Protein AF-0000000086953418 (afdb_homodimer)

InterPro domains:
  IPR012674 Calycin [G3DSA:2.40.128.20] (51-213)
  IPR012674 Calycin [SSF50814] (53-211)
  IPR014878 THAP4-like, heme-binding domain [PF08768] (58-210)
  IPR014878 THAP4-like, heme-binding domain [cd07828] (58-211)
  IPR045165 Nitrobindin family [PTHR15854] (49-211)

Radius of gyration: 26.16 Å; Cα contacts (8 Å, |Δi|>4): 938; chains: 2; bounding box: 78×95×50 Å

Organism: NCBI:txid35019

Structure (mmCIF, N/CA/C/O backbone):
data_AF-0000000086953418-model_v1
#
loop_
_entity.id
_entity.type
_entity.pdbx_description
1 polymer 'THAP domain-containing protein 4'
#
loop_
_atom_site.group_PDB
_atom_site.id
_atom_site.type_symbol
_atom_site.label_atom_id
_atom_site.label_alt_id
_atom_site.label_comp_id
_atom_site.label_asym_id
_atom_site.label_entity_id
_atom_site.label_seq_id
_atom_site.pdbx_PDB_ins_code
_atom_site.Cartn_x
_atom_site.Cartn_y
_atom_site.Cartn_z
_atom_site.occupancy
_atom_site.B_iso_or_equiv
_atom_site.auth_seq_id
_atom_site.auth_comp_id
_atom_site.auth_asym_id
_atom_site.auth_atom_id
_atom_site.pdbx_PDB_model_num
ATOM 1 N N . MET A 1 1 ? -23.094 21.125 -21.484 1 17.84 1 MET A N 1
ATOM 2 C CA . MET A 1 1 ? -23.672 20.609 -20.25 1 17.84 1 MET A CA 1
ATOM 3 C C . MET A 1 1 ? -24.078 21.734 -19.328 1 17.84 1 MET A C 1
ATOM 5 O O . MET A 1 1 ? -23.234 22.5 -18.859 1 17.84 1 MET A O 1
ATOM 9 N N . VAL A 1 2 ? -25.312 22.203 -19.438 1 19.45 2 VAL A N 1
ATOM 10 C CA . VAL A 1 2 ? -26.031 23.469 -19.453 1 19.45 2 VAL A CA 1
ATOM 11 C C . VAL A 1 2 ? -26.469 23.812 -18.031 1 19.45 2 VAL A C 1
ATOM 13 O O . VAL A 1 2 ? -27.531 23.375 -17.562 1 19.45 2 VAL A O 1
ATOM 16 N N . ILE A 1 3 ? -25.516 23.297 -17.047 1 19.08 3 ILE A N 1
ATOM 17 C CA . ILE A 1 3 ? -26.141 23.359 -15.727 1 19.08 3 ILE A CA 1
ATOM 18 C C . ILE A 1 3 ? -26.734 24.75 -15.5 1 19.08 3 ILE A C 1
ATOM 20 O O . ILE A 1 3 ? -26.281 25.719 -16.109 1 19.08 3 ILE A O 1
ATOM 24 N N . CYS A 1 4 ? -27.578 24.828 -14.484 1 17.98 4 CYS A N 1
ATOM 25 C CA . CYS A 1 4 ? -28.781 25.5 -14.023 1 17.98 4 CYS A CA 1
ATOM 26 C C . CYS A 1 4 ? -28.438 26.859 -13.43 1 17.98 4 CYS A C 1
ATOM 28 O O . CYS A 1 4 ? -28.953 27.234 -12.375 1 17.98 4 CYS A O 1
ATOM 30 N N . CYS A 1 5 ? -27.188 27.406 -13.555 1 19.72 5 CYS A N 1
ATOM 31 C CA . CYS A 1 5 ? -26.969 28.516 -12.633 1 19.72 5 CYS A CA 1
ATOM 32 C C . CYS A 1 5 ? -27.984 29.625 -12.867 1 19.72 5 CYS A C 1
ATOM 34 O O . CYS A 1 5 ? -27.797 30.469 -13.75 1 19.72 5 CYS A O 1
ATOM 36 N N . ALA A 1 6 ? -29.234 29.125 -12.773 1 18.52 6 ALA A N 1
ATOM 37 C CA . ALA A 1 6 ? -30.344 30.047 -13.016 1 18.52 6 ALA A CA 1
ATOM 38 C C . ALA A 1 6 ? -30.141 31.359 -12.25 1 18.52 6 ALA A C 1
ATOM 40 O O . ALA A 1 6 ? -30.078 32.438 -12.852 1 18.52 6 ALA A O 1
ATOM 41 N N . ALA A 1 7 ? -30.969 31.547 -11.094 1 19.3 7 ALA A N 1
ATOM 42 C CA . ALA A 1 7 ? -32.094 32.469 -10.906 1 19.3 7 ALA A CA 1
ATOM 43 C C . ALA A 1 7 ? -31.672 33.688 -10.094 1 19.3 7 ALA A C 1
ATOM 45 O O . ALA A 1 7 ? -32.344 34.719 -10.148 1 19.3 7 ALA A O 1
ATOM 46 N N . LEU A 1 8 ? -30.734 33.5 -9.023 1 20.69 8 LEU A N 1
ATOM 47 C CA . LEU A 1 8 ? -31.156 34.344 -7.91 1 20.69 8 LEU A CA 1
ATOM 48 C C . LEU A 1 8 ? -30.953 35.812 -8.25 1 20.69 8 LEU A C 1
ATOM 50 O O . LEU A 1 8 ? -29.844 36.219 -8.625 1 20.69 8 LEU A O 1
ATOM 54 N N . ASN A 1 9 ? -31.938 36.438 -8.812 1 19.73 9 ASN A N 1
ATOM 55 C CA . ASN A 1 9 ? -32.125 37.812 -9.234 1 19.73 9 ASN A CA 1
ATOM 56 C C . ASN A 1 9 ? -31.906 38.781 -8.078 1 19.73 9 ASN A C 1
ATOM 58 O O . ASN A 1 9 ? -32.875 39.219 -7.438 1 19.73 9 ASN A O 1
ATOM 62 N N . CYS A 1 10 ? -31.016 38.469 -7.168 1 22.17 10 CYS A N 1
ATOM 63 C CA . CYS A 1 10 ? -31.031 39.344 -6 1 22.17 10 CYS A CA 1
ATOM 64 C C . CYS A 1 10 ? -30.984 40.781 -6.422 1 22.17 10 CYS A C 1
ATOM 66 O O . CYS A 1 10 ? -30.062 41.219 -7.137 1 22.17 10 CYS A O 1
ATOM 68 N N . SER A 1 11 ? -32.156 41.344 -6.605 1 21.27 11 SER A N 1
ATOM 69 C CA . SER A 1 11 ? -32.469 42.719 -6.977 1 21.27 11 SER A CA 1
ATOM 70 C C . SER A 1 11 ? -31.719 43.688 -6.074 1 21.27 11 SER A C 1
ATOM 72 O O . SER A 1 11 ? -31.656 43.5 -4.859 1 21.27 11 SER A O 1
ATOM 74 N N . ASN A 1 12 ? -30.781 44.438 -6.59 1 20.86 12 ASN A N 1
ATOM 75 C CA . ASN A 1 12 ? -29.859 45.438 -6.066 1 20.86 12 ASN A CA 1
ATOM 76 C C . ASN A 1 12 ? -30.578 46.625 -5.453 1 20.86 12 ASN A C 1
ATOM 78 O O . ASN A 1 12 ? -30.031 47.719 -5.383 1 20.86 12 ASN A O 1
ATOM 82 N N . ARG A 1 13 ? -31.812 46.438 -4.68 1 21.58 13 ARG A N 1
ATOM 83 C CA . ARG A 1 13 ? -32.469 47.719 -4.453 1 21.58 13 ARG A CA 1
ATOM 84 C C . ARG A 1 13 ? -31.531 48.688 -3.73 1 21.58 13 ARG A C 1
ATOM 86 O O . ARG A 1 13 ? -30.703 48.281 -2.92 1 21.58 13 ARG A O 1
ATOM 93 N N . GLN A 1 14 ? -31.625 50 -3.955 1 22.56 14 GLN A N 1
ATOM 94 C CA . GLN A 1 14 ? -30.906 51.281 -3.873 1 22.56 14 GLN A CA 1
ATOM 95 C C . GLN A 1 14 ? -30.906 51.812 -2.447 1 22.56 14 GLN A C 1
ATOM 97 O O . GLN A 1 14 ? -30.328 52.875 -2.18 1 22.56 14 GLN A O 1
ATOM 102 N N . GLY A 1 15 ? -31.641 51.156 -1.446 1 22.69 15 GLY A N 1
ATOM 103 C CA . GLY A 1 15 ? -32.125 52.188 -0.546 1 22.69 15 GLY A CA 1
ATOM 104 C C . GLY A 1 15 ? -31.047 52.969 0.146 1 22.69 15 GLY A C 1
ATOM 105 O O . GLY A 1 15 ? -29.875 52.531 0.141 1 22.69 15 GLY A O 1
ATOM 106 N N . LYS A 1 16 ? -31.438 54.062 1.101 1 29.45 16 LYS A N 1
ATOM 107 C CA . LYS A 1 16 ? -31.047 55.312 1.718 1 29.45 16 LYS A CA 1
ATOM 108 C C . LYS A 1 16 ? -29.969 55.125 2.777 1 29.45 16 LYS A C 1
ATOM 110 O O . LYS A 1 16 ? -29.859 54.031 3.354 1 29.45 16 LYS A O 1
ATOM 115 N N . GLY A 1 17 ? -29 56.031 2.994 1 25.89 17 GLY A N 1
ATOM 116 C CA . GLY A 1 17 ? -27.609 56.25 3.359 1 25.89 17 GLY A CA 1
ATOM 117 C C . GLY A 1 17 ? -27.359 56.188 4.855 1 25.89 17 GLY A C 1
ATOM 118 O O . GLY A 1 17 ? -26.234 56.344 5.316 1 25.89 17 GLY A O 1
ATOM 119 N N . PRO A 1 18 ? -28.438 56.188 5.824 1 29.92 18 PRO A N 1
ATOM 120 C CA . PRO A 1 18 ? -27.984 56.969 6.969 1 29.92 18 PRO A CA 1
ATOM 121 C C . PRO A 1 18 ? -26.766 56.344 7.656 1 29.92 18 PRO A C 1
ATOM 123 O O . PRO A 1 18 ? -26.469 55.188 7.438 1 29.92 18 PRO A O 1
ATOM 126 N N . ARG A 1 19 ? -26.156 57.031 8.75 1 32.25 19 ARG A N 1
ATOM 127 C CA . ARG A 1 19 ? -24.859 57.25 9.383 1 32.25 19 ARG A CA 1
ATOM 128 C C . ARG A 1 19 ? -24.484 56.062 10.25 1 32.25 19 ARG A C 1
ATOM 130 O O . ARG A 1 19 ? -23.484 56.094 10.969 1 32.25 19 ARG A O 1
ATOM 137 N N . GLY A 1 20 ? -25.484 55.062 10.375 1 25.91 20 GLY A N 1
ATOM 138 C CA . GLY A 1 20 ? -25.25 54.375 11.617 1 25.91 20 GLY A CA 1
ATOM 139 C C . GLY A 1 20 ? -23.906 53.688 11.656 1 25.91 20 GLY A C 1
ATOM 140 O O . GLY A 1 20 ? -23.25 53.5 10.625 1 25.91 20 GLY A O 1
ATOM 141 N N . ARG A 1 21 ? -23.422 53.344 12.93 1 31.61 21 ARG A N 1
ATOM 142 C CA . ARG A 1 21 ? -22.203 52.688 13.422 1 31.61 21 ARG A CA 1
ATOM 143 C C . ARG A 1 21 ? -21.984 51.344 12.719 1 31.61 21 ARG A C 1
ATOM 145 O O . ARG A 1 21 ? -22.844 50.469 12.75 1 31.61 21 ARG A O 1
ATOM 152 N N . VAL A 1 22 ? -21.391 51.406 11.562 1 25.78 22 VAL A N 1
ATOM 153 C CA . VAL A 1 22 ? -21.094 50.219 10.773 1 25.78 22 VAL A CA 1
ATOM 154 C C . VAL A 1 22 ? -20.359 49.188 11.633 1 25.78 22 VAL A C 1
ATOM 156 O O . VAL A 1 22 ? -19.234 49.438 12.078 1 25.78 22 VAL A O 1
ATOM 159 N N . ALA A 1 23 ? -21.172 48.625 12.617 1 27.95 23 ALA A N 1
ATOM 160 C CA . ALA A 1 23 ? -20.547 47.406 13.18 1 27.95 23 ALA A CA 1
ATOM 161 C C . ALA A 1 23 ? -19.984 46.531 12.078 1 27.95 23 ALA A C 1
ATOM 163 O O . ALA A 1 23 ? -20.688 46.219 11.109 1 27.95 23 ALA A O 1
ATOM 164 N N . VAL A 1 24 ? -18.812 46.656 11.68 1 27.48 24 VAL A N 1
ATOM 165 C CA . VAL A 1 24 ? -18.062 45.781 10.781 1 27.48 24 VAL A CA 1
ATOM 166 C C . VAL A 1 24 ? -18.359 44.344 11.102 1 27.48 24 VAL A C 1
ATOM 168 O O . VAL A 1 24 ? -18.047 43.844 12.195 1 27.48 24 VAL A O 1
ATOM 171 N N . SER A 1 25 ? -19.688 43.938 10.836 1 25.12 25 SER A N 1
ATOM 172 C CA . SER A 1 25 ? -19.922 42.5 10.922 1 25.12 25 SER A CA 1
ATOM 173 C C . SER A 1 25 ? -18.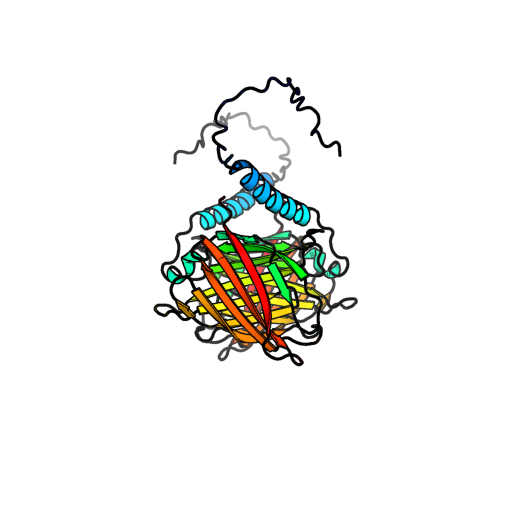859 41.719 10.141 1 25.12 25 SER A C 1
ATOM 175 O O . SER A 1 25 ? -18.625 42 8.961 1 25.12 25 SER A O 1
ATOM 177 N N . PHE A 1 26 ? -17.875 41.281 10.773 1 29.28 26 PHE A N 1
ATOM 178 C CA . PHE A 1 26 ? -16.984 40.25 10.234 1 29.28 26 PHE A CA 1
ATOM 179 C C . PHE A 1 26 ? -17.781 39.188 9.5 1 29.28 26 PHE A C 1
ATOM 181 O O . PHE A 1 26 ? -18.562 38.469 10.109 1 29.28 26 PHE A O 1
ATOM 188 N N . HIS A 1 27 ? -18.25 39.562 8.305 1 29.39 27 HIS A N 1
ATOM 189 C CA . HIS A 1 27 ? -18.797 38.562 7.402 1 29.39 27 HIS A CA 1
ATOM 190 C C . HIS A 1 27 ? -18.016 37.25 7.492 1 29.39 27 HIS A C 1
ATOM 192 O O . HIS A 1 27 ? -16.812 37.25 7.266 1 29.39 27 HIS A O 1
ATOM 198 N N . ARG A 1 28 ? -18.391 36.438 8.43 1 31.28 28 ARG A N 1
ATOM 199 C CA . ARG A 1 28 ? -17.984 35.031 8.438 1 31.28 28 ARG A CA 1
ATOM 200 C C . ARG A 1 28 ? -18.031 34.438 7.035 1 31.28 28 ARG A C 1
ATOM 202 O O . ARG A 1 28 ? -19.094 34.438 6.391 1 31.28 28 ARG A O 1
ATOM 209 N N . LEU A 1 29 ? -17.047 34.688 6.238 1 36.75 29 LEU A N 1
ATOM 210 C CA . LEU A 1 29 ? -16.984 33.875 5.02 1 36.75 29 LEU A CA 1
ATOM 211 C C . LEU A 1 29 ? -17.547 32.469 5.266 1 36.75 29 LEU A C 1
ATOM 213 O O . LEU A 1 29 ? -17.141 31.797 6.219 1 36.75 29 LEU A O 1
ATOM 217 N N . PRO A 1 30 ? -18.75 32.188 4.781 1 35.5 30 PRO A N 1
ATOM 218 C CA . PRO A 1 30 ? -19.516 30.953 5.098 1 35.5 30 PRO A CA 1
ATOM 219 C C . PRO A 1 30 ? -18.656 29.688 4.996 1 35.5 30 PRO A C 1
ATOM 221 O O . PRO A 1 30 ? -17.891 29.547 4.051 1 35.5 30 PRO A O 1
ATOM 224 N N . ILE A 1 31 ? -18.344 28.938 6.027 1 42.53 31 ILE A N 1
ATOM 225 C CA . ILE A 1 31 ? -17.938 27.547 6.203 1 42.53 31 ILE A CA 1
ATOM 226 C C . ILE A 1 31 ? -18.531 26.688 5.078 1 42.53 31 ILE A C 1
ATOM 228 O O . ILE A 1 31 ? -17.922 25.703 4.66 1 42.53 31 ILE A O 1
ATOM 232 N N . ALA A 1 32 ? -19.734 27.094 4.523 1 40.69 32 ALA A N 1
ATOM 233 C CA . ALA A 1 32 ? -20.453 26.328 3.51 1 40.69 32 ALA A CA 1
ATOM 234 C C . ALA A 1 32 ? -19.688 26.297 2.193 1 40.69 32 ALA A C 1
ATOM 236 O O . ALA A 1 32 ? -19.703 25.297 1.481 1 40.69 32 ALA A O 1
ATOM 237 N N . THR A 1 33 ? -19.016 27.391 1.837 1 38.5 33 THR A N 1
ATOM 238 C CA . THR A 1 33 ? -18.297 27.422 0.565 1 38.5 33 THR A CA 1
ATOM 239 C C . THR A 1 33 ? -17.062 26.531 0.624 1 38.5 33 THR A C 1
ATOM 241 O O . THR A 1 33 ? -16.734 25.844 -0.348 1 38.5 33 THR A O 1
ATOM 244 N N . PHE A 1 34 ? -16.469 26.562 1.78 1 39.19 34 PHE A N 1
ATOM 245 C CA . PHE A 1 34 ? -15.281 25.734 1.892 1 39.19 34 PHE A CA 1
ATOM 246 C C . PHE A 1 34 ? -15.656 24.25 1.859 1 39.19 34 PHE A C 1
ATOM 248 O O . PHE A 1 34 ? -14.953 23.438 1.254 1 39.19 34 PHE A O 1
ATOM 255 N N . LYS A 1 35 ? -16.641 23.953 2.592 1 46.31 35 LYS A N 1
ATOM 256 C CA . LYS A 1 35 ? -17.141 22.594 2.564 1 46.31 35 LYS A CA 1
ATOM 257 C C . LYS A 1 35 ? -17.438 22.141 1.137 1 46.31 35 LYS A C 1
ATOM 259 O O . LYS A 1 35 ? -17.109 21.016 0.755 1 46.31 35 LYS A O 1
ATOM 264 N N . LYS A 1 36 ? -18 23.062 0.439 1 45.91 36 LYS A N 1
ATOM 265 C CA . LYS A 1 36 ? -18.406 22.766 -0.933 1 45.91 36 LYS A CA 1
ATOM 266 C C . LYS A 1 36 ? -17.188 22.578 -1.833 1 45.91 36 LYS A C 1
ATOM 268 O O . LYS A 1 36 ? -17.172 21.672 -2.684 1 45.91 36 LYS A O 1
ATOM 273 N N . LEU A 1 37 ? -16.172 23.281 -1.507 1 44 37 LEU A N 1
ATOM 274 C CA . LEU A 1 37 ? -14.984 23.188 -2.346 1 44 37 LEU A CA 1
ATOM 275 C C . LEU A 1 37 ? -14.211 21.906 -2.055 1 44 37 LEU A C 1
ATOM 277 O O . LEU A 1 37 ? -13.727 21.25 -2.977 1 44 37 LEU A O 1
ATOM 281 N N . VAL A 1 38 ? -14.133 21.625 -0.766 1 50.75 38 VAL A N 1
ATOM 282 C CA . VAL A 1 38 ? -13.484 20.375 -0.413 1 50.75 38 VAL A CA 1
ATOM 283 C C . VAL A 1 38 ? -14.281 19.203 -0.982 1 50.75 38 VAL A C 1
ATOM 285 O O . VAL A 1 38 ? -13.703 18.25 -1.521 1 50.75 38 VAL A O 1
ATOM 288 N N . GLN A 1 39 ? -15.562 19.328 -0.84 1 53.97 39 GLN A N 1
ATOM 289 C CA . GLN A 1 39 ? -16.422 18.297 -1.424 1 53.97 39 GLN A CA 1
ATOM 290 C C . GLN A 1 39 ? -16.297 18.281 -2.943 1 53.97 39 GLN A C 1
ATOM 292 O O . GLN A 1 39 ? -16.25 17.203 -3.551 1 53.97 39 GLN A O 1
ATOM 297 N N . PHE A 1 40 ? -16.078 19.516 -3.355 1 50.34 40 PHE A N 1
ATOM 298 C CA . PHE A 1 40 ? -15.984 19.625 -4.809 1 50.34 40 PHE A CA 1
ATOM 299 C C . PHE A 1 40 ? -14.68 19.016 -5.309 1 50.34 40 PHE A C 1
ATOM 301 O O . PHE A 1 40 ? -14.664 18.297 -6.309 1 50.34 40 PHE A O 1
ATOM 308 N N . ASP A 1 41 ? -13.633 19.281 -4.551 1 62.12 41 ASP A N 1
ATOM 309 C CA . ASP A 1 41 ? -12.336 18.781 -5.004 1 62.12 41 ASP A CA 1
ATOM 310 C C . ASP A 1 41 ? -12.273 17.25 -4.879 1 62.12 41 ASP A C 1
ATOM 312 O O . ASP A 1 41 ? -11.789 16.578 -5.781 1 62.12 41 ASP A O 1
ATOM 316 N N . THR A 1 42 ? -12.867 16.812 -3.785 1 67.56 42 THR A N 1
ATOM 317 C CA . THR A 1 42 ? -12.922 15.367 -3.621 1 67.56 42 THR A CA 1
ATOM 318 C C . THR A 1 42 ? -13.805 14.734 -4.695 1 67.56 42 THR A C 1
ATOM 320 O O . THR A 1 42 ? -13.477 13.672 -5.223 1 67.56 42 THR A O 1
ATOM 323 N N . LEU A 1 43 ? -14.836 15.398 -4.957 1 65.31 43 LEU A N 1
ATOM 324 C CA . LEU A 1 43 ? -15.75 14.898 -5.977 1 65.31 43 LEU A CA 1
ATOM 325 C C . LEU A 1 43 ? -15.086 14.898 -7.352 1 65.31 43 LEU A C 1
ATOM 327 O O . LEU A 1 43 ? -15.219 13.938 -8.109 1 65.31 43 LEU A O 1
ATOM 331 N N . ARG A 1 44 ? -14.391 15.945 -7.613 1 69.06 44 ARG A N 1
ATOM 332 C CA . ARG A 1 44 ? -13.703 16.047 -8.898 1 69.06 44 ARG A CA 1
ATOM 333 C C . ARG A 1 44 ? -12.625 14.977 -9.016 1 69.06 44 ARG A C 1
ATOM 335 O O . ARG A 1 44 ? -12.469 14.359 -10.078 1 69.06 44 ARG A O 1
ATOM 342 N N . LEU A 1 45 ? -11.914 14.797 -7.961 1 72 45 LEU A N 1
ATOM 343 C CA . LEU A 1 45 ? -10.883 13.766 -7.957 1 72 45 LEU A CA 1
ATOM 344 C C . LEU A 1 45 ? -11.492 12.383 -8.156 1 72 45 LEU A C 1
ATOM 346 O O . LEU A 1 45 ? -10.969 11.578 -8.93 1 72 45 LEU A O 1
ATOM 350 N N . PHE A 1 46 ? -12.641 12.25 -7.609 1 71.75 46 PHE A N 1
ATOM 351 C CA . PHE A 1 46 ? -13.328 10.969 -7.73 1 71.75 46 PHE A CA 1
ATOM 352 C C . PHE A 1 46 ? -13.805 10.75 -9.164 1 71.75 46 PHE A C 1
ATOM 354 O O . PHE A 1 46 ? -13.648 9.656 -9.711 1 71.75 46 PHE A O 1
ATOM 361 N N . ILE A 1 47 ? -14.344 11.727 -9.672 1 68.94 47 ILE A N 1
ATOM 362 C CA . ILE A 1 47 ? -14.859 11.625 -11.031 1 68.94 47 ILE A CA 1
ATOM 363 C C . ILE A 1 47 ? -13.711 11.344 -12 1 68.94 47 ILE A C 1
ATOM 365 O O . ILE A 1 47 ? -13.836 10.523 -12.906 1 68.94 47 ILE A O 1
ATOM 369 N N . TYR A 1 48 ? -12.672 12.031 -11.812 1 75.94 48 TYR A N 1
ATOM 370 C CA . TYR A 1 48 ? -11.516 11.797 -12.672 1 75.94 48 TYR A CA 1
ATOM 371 C C . TYR A 1 48 ? -11.078 10.344 -12.617 1 75.94 48 TYR A C 1
ATOM 373 O O . TYR A 1 48 ? -10.844 9.719 -13.656 1 75.94 48 TYR A O 1
ATOM 381 N N . LEU A 1 49 ? -11.047 9.836 -11.469 1 75.69 49 LEU A N 1
ATOM 382 C CA . LEU A 1 49 ? -10.555 8.477 -11.305 1 75.69 49 LEU A CA 1
ATOM 383 C C . LEU A 1 49 ? -11.523 7.469 -11.922 1 75.69 49 LEU A C 1
ATOM 385 O O . LEU A 1 49 ? -11.102 6.453 -12.477 1 75.69 49 LEU A O 1
ATOM 389 N N . GLU A 1 50 ? -12.742 7.828 -11.898 1 76.56 50 GLU A N 1
ATOM 390 C CA . GLU A 1 50 ? -13.758 6.93 -12.438 1 76.56 50 GLU A CA 1
ATOM 391 C C . GLU A 1 50 ? -13.773 6.965 -13.961 1 76.56 50 GLU A C 1
ATOM 393 O O . GLU A 1 50 ? -14.18 5.992 -14.602 1 76.56 50 GLU A O 1
ATOM 398 N N . THR A 1 51 ? -13.266 7.996 -14.508 1 84.31 51 THR A N 1
ATOM 399 C CA . THR A 1 51 ? -13.375 8.148 -15.953 1 84.31 51 THR A CA 1
ATOM 400 C C . THR A 1 51 ? -12.008 8.047 -16.609 1 84.31 51 THR A C 1
ATOM 402 O O . THR A 1 51 ? -11.883 8.195 -17.828 1 84.31 51 THR A O 1
ATOM 405 N N . ALA A 1 52 ? -11.055 7.906 -15.836 1 91.31 52 ALA A N 1
ATOM 406 C CA . ALA A 1 52 ? -9.711 7.855 -16.406 1 91.31 52 ALA A CA 1
ATOM 407 C C . ALA A 1 52 ? -9.586 6.727 -17.422 1 91.31 52 ALA A C 1
ATOM 409 O O . ALA A 1 52 ? -10.102 5.629 -17.203 1 91.31 52 ALA A O 1
ATOM 410 N N . GLN A 1 53 ? -8.922 7.016 -18.516 1 94.56 53 GLN A N 1
ATOM 411 C CA . GLN A 1 53 ? -8.664 6 -19.531 1 94.56 53 GLN A CA 1
ATOM 412 C C . GLN A 1 53 ? -7.5 5.102 -19.141 1 94.56 53 GLN A C 1
ATOM 414 O O . GLN A 1 53 ? -6.516 5.57 -18.562 1 94.56 53 GLN A O 1
ATOM 419 N N . LEU A 1 54 ? -7.691 3.867 -19.547 1 96.19 54 LEU A N 1
ATOM 420 C CA . LEU A 1 54 ? -6.625 2.906 -19.281 1 96.19 54 LEU A CA 1
ATOM 421 C C . LEU A 1 54 ? -5.355 3.277 -20.031 1 96.19 54 LEU A C 1
ATOM 423 O O . LEU A 1 54 ? -5.395 3.506 -21.234 1 96.19 54 LEU A O 1
ATOM 427 N N . ASN A 1 55 ? -4.266 3.398 -19.312 1 96.81 55 ASN A N 1
ATOM 428 C CA . ASN A 1 55 ? -2.98 3.576 -19.984 1 96.81 55 ASN A CA 1
ATOM 429 C C . ASN A 1 55 ? -2.633 2.377 -20.859 1 96.81 55 ASN A C 1
ATOM 431 O O . ASN A 1 55 ? -2.662 1.235 -20.391 1 96.81 55 ASN A O 1
ATOM 435 N N . PRO A 1 56 ? -2.281 2.525 -22.062 1 97 56 PRO A N 1
ATOM 436 C CA . PRO A 1 56 ? -2.012 1.407 -22.969 1 97 56 PRO A CA 1
ATOM 437 C C . PRO A 1 56 ? -0.913 0.48 -22.453 1 97 56 PRO A C 1
ATOM 439 O O . PRO A 1 56 ? -0.925 -0.719 -22.75 1 97 56 PRO A O 1
ATOM 442 N N . VAL A 1 57 ? -0.014 0.967 -21.688 1 96.81 57 VAL A N 1
ATOM 443 C CA . VAL A 1 57 ? 1.119 0.194 -21.188 1 96.81 57 VAL A CA 1
ATOM 444 C C . VAL A 1 57 ? 0.619 -0.952 -20.312 1 96.81 57 VAL A C 1
ATOM 446 O O . VAL A 1 57 ? 1.246 -2.012 -20.25 1 96.81 57 VAL A O 1
ATOM 449 N N . ILE A 1 58 ? -0.546 -0.817 -19.719 1 97.06 58 ILE A N 1
ATOM 450 C CA . ILE A 1 58 ? -0.949 -1.811 -18.719 1 97.06 58 ILE A CA 1
ATOM 451 C C . ILE A 1 58 ? -1.979 -2.76 -19.328 1 97.06 58 ILE A C 1
ATOM 453 O O . ILE A 1 58 ? -2.537 -3.609 -18.641 1 97.06 58 ILE A O 1
ATOM 457 N N . GLU A 1 59 ? -2.217 -2.66 -20.641 1 97.56 59 GLU A N 1
ATOM 458 C CA . GLU A 1 59 ? -3.203 -3.486 -21.328 1 97.56 59 GLU A CA 1
ATOM 459 C C . GLU A 1 59 ? -2.963 -4.969 -21.062 1 97.56 59 GLU A C 1
ATOM 461 O O . GLU A 1 59 ? -3.908 -5.727 -20.828 1 97.56 59 GLU A O 1
ATOM 466 N N . PRO A 1 60 ? -1.706 -5.418 -21.062 1 98.38 60 PRO A N 1
ATOM 467 C CA . PRO A 1 60 ? -1.461 -6.844 -20.844 1 98.38 60 PRO A CA 1
ATOM 468 C C . PRO A 1 60 ? -1.937 -7.32 -19.469 1 98.38 60 PRO A C 1
ATOM 470 O O . PRO A 1 60 ? -2.074 -8.523 -19.25 1 98.38 60 PRO A O 1
ATOM 473 N N . LEU A 1 61 ? -2.215 -6.395 -18.531 1 98.69 61 LEU A N 1
ATOM 474 C CA . LEU A 1 61 ? -2.633 -6.742 -17.172 1 98.69 61 LEU A CA 1
ATOM 475 C C . LEU A 1 61 ? -4.105 -6.414 -16.953 1 98.69 61 LEU A C 1
ATOM 477 O O . LEU A 1 61 ? -4.629 -6.578 -15.852 1 98.69 61 LEU A O 1
ATOM 481 N N . SER A 1 62 ? -4.777 -6.004 -18 1 97.88 62 SER A N 1
ATOM 482 C CA . SER A 1 62 ? -6.129 -5.469 -17.875 1 97.88 62 SER A CA 1
ATOM 483 C C . SER A 1 62 ? -7.102 -6.535 -17.391 1 97.88 62 SER A C 1
ATOM 485 O O . SER A 1 62 ? -8.133 -6.215 -16.797 1 97.88 62 SER A O 1
ATOM 487 N N . TRP A 1 63 ? -6.797 -7.812 -17.625 1 98.25 63 TRP A N 1
ATOM 488 C CA . TRP A 1 63 ? -7.668 -8.906 -17.219 1 98.25 63 TRP A CA 1
ATOM 489 C C . TRP A 1 63 ? -7.773 -8.977 -15.695 1 98.25 63 TRP A C 1
ATOM 491 O O . TRP A 1 63 ? -8.688 -9.609 -15.156 1 98.25 63 TRP A O 1
ATOM 501 N N . MET A 1 64 ? -6.926 -8.305 -14.945 1 98.56 64 MET A N 1
ATOM 502 C CA . MET A 1 64 ? -6.902 -8.328 -13.484 1 98.56 64 MET A CA 1
ATOM 503 C C . MET A 1 64 ? -7.852 -7.289 -12.906 1 98.56 64 MET A C 1
ATOM 505 O O . MET A 1 64 ? -8.195 -7.348 -11.719 1 98.56 64 MET A O 1
ATOM 509 N N . LEU A 1 65 ? -8.211 -6.312 -13.68 1 97.19 65 LEU A N 1
ATOM 510 C CA . LEU A 1 65 ? -8.977 -5.168 -13.195 1 97.19 65 LEU A CA 1
ATOM 511 C C . LEU A 1 65 ? -10.328 -5.605 -12.641 1 97.19 65 LEU A C 1
ATOM 513 O O . LEU A 1 65 ? -10.984 -6.473 -13.219 1 97.19 65 LEU A O 1
ATOM 517 N N . GLY A 1 66 ? -10.703 -4.984 -11.461 1 94.69 66 GLY A N 1
ATOM 518 C CA . GLY A 1 66 ? -12.031 -5.211 -10.906 1 94.69 66 GLY A CA 1
ATOM 519 C C . GLY A 1 66 ? -12.023 -5.434 -9.406 1 94.69 66 GLY A C 1
ATOM 520 O O . GLY A 1 66 ? -10.977 -5.34 -8.766 1 94.69 66 GLY A O 1
ATOM 521 N N . THR A 1 67 ? -13.203 -5.508 -8.867 1 95.81 67 THR A N 1
ATOM 522 C CA . THR A 1 67 ? -13.398 -5.973 -7.504 1 95.81 67 THR A CA 1
ATOM 523 C C . THR A 1 67 ? -13.711 -7.465 -7.48 1 95.81 67 THR A C 1
ATOM 525 O O . THR A 1 67 ? -14.602 -7.93 -8.203 1 95.81 67 THR A O 1
ATOM 528 N N . TRP A 1 68 ? -12.93 -8.227 -6.734 1 96.75 68 TRP A N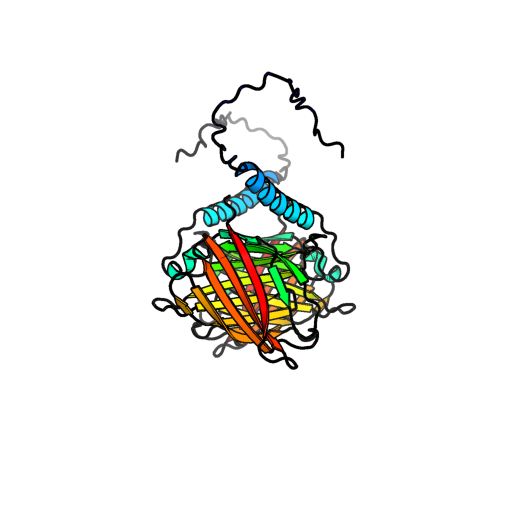 1
ATOM 529 C CA . TRP A 1 68 ? -12.984 -9.68 -6.688 1 96.75 68 TRP A CA 1
ATOM 530 C C . TRP A 1 68 ? -13.281 -10.172 -5.273 1 96.75 68 TRP A C 1
ATOM 532 O O . TRP A 1 68 ? -12.656 -9.719 -4.312 1 96.75 68 TRP A O 1
ATOM 542 N N . LEU A 1 69 ? -14.242 -11.086 -5.164 1 96.44 69 LEU A N 1
ATOM 543 C CA . LEU A 1 69 ? -14.57 -11.688 -3.879 1 96.44 69 LEU A CA 1
ATOM 544 C C . LEU A 1 69 ? -14.297 -13.188 -3.9 1 96.44 69 LEU A C 1
ATOM 546 O O . LEU A 1 69 ? -14.641 -13.875 -4.867 1 96.44 69 LEU A O 1
ATOM 550 N N . SER A 1 70 ? -13.664 -13.586 -2.844 1 97.56 70 SER A N 1
ATOM 551 C CA . SER A 1 70 ? -13.352 -15.016 -2.799 1 97.56 70 SER A CA 1
ATOM 552 C C . SER A 1 70 ? -14.617 -15.859 -2.93 1 97.56 70 SER A C 1
ATOM 554 O O . SER A 1 70 ? -15.633 -15.57 -2.303 1 97.56 70 SER A O 1
ATOM 556 N N . ASP A 1 71 ? -14.57 -16.844 -3.742 1 95.25 71 ASP A N 1
ATOM 557 C CA . ASP A 1 71 ? -15.594 -17.859 -3.92 1 95.25 71 ASP A CA 1
ATOM 558 C C . ASP A 1 71 ? -15.016 -19.125 -4.543 1 95.25 71 ASP A C 1
ATOM 560 O O . ASP A 1 71 ? -14.695 -19.156 -5.73 1 95.25 71 ASP A O 1
ATOM 564 N N . PRO A 1 72 ? -14.93 -20.203 -3.793 1 96.5 72 PRO A N 1
ATOM 565 C CA . PRO A 1 72 ? -15.172 -20.375 -2.359 1 96.5 72 PRO A CA 1
ATOM 566 C C . PRO A 1 72 ? -14.109 -19.719 -1.489 1 96.5 72 PRO A C 1
ATOM 568 O O . PRO A 1 72 ? -13.211 -19.047 -2.008 1 96.5 72 PRO A O 1
ATOM 571 N N . PRO A 1 73 ? -14.242 -19.812 -0.122 1 97.94 73 PRO A N 1
ATOM 572 C CA . PRO A 1 73 ? -13.156 -19.328 0.731 1 97.94 73 PRO A CA 1
ATOM 573 C C . PRO A 1 73 ? -11.797 -19.891 0.331 1 97.94 73 PRO A C 1
ATOM 575 O O . PRO A 1 73 ? -11.711 -21.031 -0.136 1 97.94 73 PRO A O 1
ATOM 578 N N . GLY A 1 74 ? -10.773 -19.031 0.541 1 98.62 74 GLY A N 1
ATOM 579 C CA . GLY A 1 74 ? -9.422 -19.5 0.291 1 98.62 74 GLY A CA 1
ATOM 580 C C . GLY A 1 74 ? -8.93 -20.484 1.328 1 98.62 74 GLY A C 1
ATOM 581 O O . GLY A 1 74 ? -9.461 -20.547 2.438 1 98.62 74 GLY A O 1
ATOM 582 N N . ASP A 1 75 ? -7.891 -21.203 0.855 1 98.56 75 ASP A N 1
ATOM 583 C CA . ASP A 1 75 ? -7.238 -22.156 1.744 1 98.56 75 ASP A CA 1
ATOM 584 C C . ASP A 1 75 ? -5.828 -21.688 2.105 1 98.56 75 ASP A C 1
ATOM 586 O O . ASP A 1 75 ? -5.078 -21.234 1.242 1 98.56 75 ASP A O 1
ATOM 590 N N . GLY A 1 76 ? -5.574 -21.797 3.402 1 97.88 76 GLY A N 1
ATOM 591 C CA . GLY A 1 76 ? -4.223 -21.578 3.887 1 97.88 76 GLY A CA 1
ATOM 592 C C . GLY A 1 76 ? -3.648 -22.781 4.617 1 97.88 76 GLY A C 1
ATOM 593 O O . GLY A 1 76 ? -4.363 -23.469 5.359 1 97.88 76 GLY A O 1
ATOM 594 N N . THR A 1 77 ? -2.416 -23.109 4.285 1 96.44 77 THR A N 1
ATOM 595 C CA . THR A 1 77 ? -1.68 -24.172 4.941 1 96.44 77 THR A CA 1
ATOM 596 C C . THR A 1 77 ? -0.192 -23.844 5.023 1 96.44 77 THR A C 1
ATOM 598 O O . THR A 1 77 ? 0.321 -23.062 4.215 1 96.44 77 THR A O 1
ATOM 601 N N . PHE A 1 78 ? 0.411 -24.312 6.02 1 94.44 78 PHE A N 1
ATOM 602 C CA . PHE A 1 78 ? 1.857 -24.234 6.188 1 94.44 78 PHE A CA 1
ATOM 603 C C . PHE A 1 78 ? 2.33 -25.203 7.262 1 94.44 78 PHE A C 1
ATOM 605 O O . PHE A 1 78 ? 1.632 -25.438 8.25 1 94.44 78 PHE A O 1
ATOM 612 N N . PRO A 1 79 ? 3.422 -25.844 7.109 1 93.12 79 PRO A N 1
ATOM 613 C CA . PRO A 1 79 ? 3.836 -26.922 8.023 1 93.12 79 PRO A CA 1
ATOM 614 C C . PRO A 1 79 ? 3.758 -26.5 9.492 1 93.12 79 PRO A C 1
ATOM 616 O O . PRO A 1 79 ? 3.414 -27.328 10.352 1 93.12 79 PRO A O 1
ATOM 619 N N . SER A 1 80 ? 3.932 -25.328 9.852 1 88.44 80 SER A N 1
ATOM 620 C CA . SER A 1 80 ? 4.027 -24.875 11.234 1 88.44 80 SER A CA 1
ATOM 621 C C . SER A 1 80 ? 2.674 -24.391 11.75 1 88.44 80 SER A C 1
ATOM 623 O O . SER A 1 80 ? 2.586 -23.828 12.836 1 88.44 80 SER A O 1
ATOM 625 N N . MET A 1 81 ? 1.6 -24.578 11.016 1 90.25 81 MET A N 1
ATOM 626 C CA . MET A 1 81 ? 0.31 -24.062 11.469 1 90.25 81 MET A CA 1
ATOM 627 C C . MET A 1 81 ? -0.825 -25 11.055 1 90.25 81 MET A C 1
ATOM 629 O O . MET A 1 81 ? -0.676 -25.781 10.117 1 90.25 81 MET A O 1
ATOM 633 N N . LYS A 1 82 ? -1.922 -24.828 11.703 1 95.12 82 LYS A N 1
ATOM 634 C CA . LYS A 1 82 ? -3.141 -25.531 11.32 1 95.12 82 LYS A CA 1
ATOM 635 C C . LYS A 1 82 ? -3.738 -24.938 10.039 1 95.12 82 LYS A C 1
ATOM 637 O O . LYS A 1 82 ? -3.781 -23.719 9.875 1 95.12 82 LYS A O 1
ATOM 642 N N . PRO A 1 83 ? -4.188 -25.875 9.188 1 97.62 83 PRO A N 1
ATOM 643 C CA . PRO A 1 83 ? -4.883 -25.359 8.008 1 97.62 83 PRO A CA 1
ATOM 644 C C . PRO A 1 83 ? -6.055 -24.453 8.367 1 97.62 83 PRO A C 1
ATOM 646 O O . PRO A 1 83 ? -6.691 -24.641 9.406 1 97.62 83 PRO A O 1
ATOM 649 N N . PHE A 1 84 ? -6.34 -23.484 7.508 1 97.81 84 PHE A N 1
ATOM 650 C CA . PHE A 1 84 ? -7.422 -22.547 7.781 1 97.81 84 PHE A CA 1
ATOM 651 C C . PHE A 1 84 ? -8.07 -22.078 6.488 1 97.81 84 PHE A C 1
ATOM 653 O O . PHE A 1 84 ? -7.512 -22.266 5.402 1 97.81 84 PHE A O 1
ATOM 660 N N . GLN A 1 85 ? -9.234 -21.547 6.629 1 98.5 85 GLN A N 1
ATOM 661 C CA . GLN A 1 85 ? -9.922 -20.875 5.527 1 98.5 85 GLN A CA 1
ATOM 662 C C . GLN A 1 85 ? -10.031 -19.375 5.785 1 98.5 85 GLN A C 1
ATOM 664 O O . GLN A 1 85 ? -9.945 -18.922 6.93 1 98.5 85 GLN A O 1
ATOM 669 N N . TYR A 1 86 ? -10.148 -18.688 4.727 1 98.19 86 TYR A N 1
ATOM 670 C CA . TYR A 1 86 ? -10.328 -17.234 4.84 1 98.19 86 TYR A CA 1
ATOM 671 C C . TYR A 1 86 ? -11.125 -16.688 3.658 1 98.19 86 TYR A C 1
ATOM 673 O O . TYR A 1 86 ? -11.164 -17.312 2.592 1 98.19 86 TYR A O 1
ATOM 681 N N . LEU A 1 87 ? -11.758 -15.562 3.885 1 97.31 87 LEU A N 1
ATOM 682 C CA . LEU A 1 87 ? -12.359 -14.758 2.828 1 97.31 87 LEU A CA 1
ATOM 683 C C . LEU A 1 87 ? -11.438 -13.617 2.422 1 97.31 87 LEU A C 1
ATOM 685 O O . LEU A 1 87 ? -10.578 -13.195 3.207 1 97.31 87 LEU A O 1
ATOM 689 N N . GLU A 1 88 ? -11.625 -13.203 1.212 1 97.44 88 GLU A N 1
ATOM 690 C CA . GLU A 1 88 ? -10.812 -12.062 0.799 1 97.44 88 GLU A CA 1
ATOM 691 C C . GLU A 1 88 ? -11.523 -11.242 -0.274 1 97.44 88 GLU A C 1
ATOM 693 O O . GLU A 1 88 ? -12.125 -11.797 -1.191 1 97.44 88 GLU A O 1
ATOM 698 N N . GLU A 1 89 ? -11.453 -9.93 -0.124 1 95.88 89 GLU A N 1
ATOM 699 C CA . GLU A 1 89 ? -11.836 -8.961 -1.146 1 95.88 89 GLU A CA 1
ATOM 700 C C . GLU A 1 89 ? -10.609 -8.328 -1.799 1 95.88 89 GLU A C 1
ATOM 702 O O . GLU A 1 89 ? -9.719 -7.832 -1.106 1 95.88 89 GLU A O 1
ATOM 707 N N . VAL A 1 90 ? -10.602 -8.367 -3.098 1 97.31 90 VAL A N 1
ATOM 708 C CA . VAL A 1 90 ? -9.492 -7.809 -3.859 1 97.31 90 VAL A CA 1
ATOM 709 C C . VAL A 1 90 ? -9.992 -6.68 -4.754 1 97.31 90 VAL A C 1
ATOM 711 O O . VAL A 1 90 ? -10.977 -6.848 -5.48 1 97.31 90 VAL A O 1
ATOM 714 N N . HIS A 1 91 ? -9.352 -5.527 -4.641 1 95.5 91 HIS A N 1
ATOM 715 C CA . HIS A 1 91 ? -9.625 -4.406 -5.531 1 95.5 91 HIS A CA 1
ATOM 716 C C . HIS A 1 91 ? -8.398 -4.059 -6.371 1 95.5 91 HIS A C 1
ATOM 718 O O . HIS A 1 91 ? -7.359 -3.682 -5.828 1 95.5 91 HIS A O 1
ATOM 724 N N . ILE A 1 92 ? -8.477 -4.246 -7.684 1 97.44 92 ILE A N 1
ATOM 725 C CA . ILE A 1 92 ? -7.43 -3.865 -8.625 1 97.44 92 ILE A CA 1
ATOM 726 C C . ILE A 1 92 ? -7.953 -2.799 -9.586 1 97.44 92 ILE A C 1
ATOM 728 O O . ILE A 1 92 ? -8.922 -3.029 -10.312 1 97.44 92 ILE A O 1
ATOM 732 N N . SER A 1 93 ? -7.293 -1.646 -9.539 1 96 93 SER A N 1
ATOM 733 C CA . SER A 1 93 ? -7.781 -0.479 -10.266 1 96 93 SER A CA 1
ATOM 734 C C . SER A 1 93 ? -6.637 0.282 -10.922 1 96 93 SER A C 1
ATOM 736 O O . SER A 1 93 ? -5.484 -0.159 -10.883 1 96 93 SER A O 1
ATOM 738 N N . HIS A 1 94 ? -7.008 1.306 -11.688 1 96.62 94 HIS A N 1
ATOM 739 C CA . HIS A 1 94 ? -6.023 2.215 -12.258 1 96.62 94 HIS A CA 1
ATOM 740 C C . HIS A 1 94 ? -6.477 3.666 -12.133 1 96.62 94 HIS A C 1
ATOM 742 O O . HIS A 1 94 ? -7.652 3.936 -11.883 1 96.62 94 HIS A O 1
ATOM 748 N N . ALA A 1 95 ? -5.559 4.559 -12.211 1 95.38 95 ALA A N 1
ATOM 749 C CA . ALA A 1 95 ? -5.84 5.988 -12.172 1 95.38 95 ALA A CA 1
ATOM 750 C C . ALA A 1 95 ? -5.406 6.672 -13.469 1 95.38 95 ALA A C 1
ATOM 752 O O . ALA A 1 95 ? -5.066 7.855 -13.469 1 95.38 95 ALA A O 1
ATOM 753 N N . GLY A 1 96 ? -5.344 5.887 -14.531 1 95.94 96 GLY A N 1
ATOM 754 C CA . GLY A 1 96 ? -4.871 6.406 -15.805 1 95.94 96 GLY A CA 1
ATOM 755 C C . GLY A 1 96 ? -3.357 6.426 -15.922 1 95.94 96 GLY A C 1
ATOM 756 O O . GLY A 1 96 ? -2.809 6.84 -16.938 1 95.94 96 GLY A O 1
ATOM 757 N N . GLN A 1 97 ? -2.713 6.02 -14.914 1 96.94 97 GLN A N 1
ATOM 758 C CA . GLN A 1 97 ? -1.257 5.945 -14.859 1 96.94 97 GLN A CA 1
ATOM 759 C C . GLN A 1 97 ? -0.755 4.605 -15.383 1 96.94 97 GLN A C 1
ATOM 761 O O . GLN A 1 97 ? -1.541 3.672 -15.57 1 96.94 97 GLN A O 1
ATOM 766 N N . PRO A 1 98 ? 0.545 4.469 -15.656 1 97.06 98 PRO A N 1
ATOM 767 C CA . PRO A 1 98 ? 1.067 3.232 -16.25 1 97.06 98 PRO A CA 1
ATOM 768 C C . PRO A 1 98 ? 1.328 2.15 -15.195 1 97.06 98 PRO A C 1
ATOM 770 O O . PRO A 1 98 ? 2.354 1.467 -15.25 1 97.06 98 PRO A O 1
ATOM 773 N N . MET A 1 99 ? 0.413 1.98 -14.211 1 98 99 MET A N 1
ATOM 774 C CA . MET A 1 99 ? 0.439 0.889 -13.242 1 98 99 MET A CA 1
ATOM 775 C C . MET A 1 99 ? -0.954 0.627 -12.672 1 98 99 MET A C 1
ATOM 777 O O . MET A 1 99 ? -1.835 1.484 -12.766 1 98 99 MET A O 1
ATOM 781 N N . LEU A 1 100 ? -1.11 -0.527 -12.211 1 98.38 100 LEU A N 1
ATOM 782 C CA . LEU A 1 100 ? -2.314 -0.877 -11.461 1 98.38 100 LEU A CA 1
ATOM 783 C C . LEU A 1 100 ? -2.127 -0.613 -9.977 1 98.38 100 LEU A C 1
ATOM 785 O O . LEU A 1 100 ? -1.008 -0.689 -9.461 1 98.38 100 LEU A O 1
ATOM 789 N N . ASN A 1 101 ? -3.207 -0.222 -9.328 1 98.06 101 ASN A N 1
ATOM 790 C CA . ASN A 1 101 ? -3.311 -0.21 -7.871 1 98.06 101 ASN A CA 1
ATOM 791 C C . ASN A 1 101 ? -4 -1.467 -7.348 1 98.06 101 ASN A C 1
ATOM 793 O O . ASN A 1 101 ? -4.957 -1.953 -7.953 1 98.06 101 ASN A O 1
ATOM 797 N N . PHE A 1 102 ? -3.525 -1.956 -6.199 1 98.5 102 PHE A N 1
ATOM 798 C CA . PHE A 1 102 ? -4.27 -3.088 -5.664 1 98.5 102 PHE A CA 1
ATOM 799 C C . PHE A 1 102 ? -4.406 -2.977 -4.148 1 98.5 102 PHE A C 1
ATOM 801 O O . PHE A 1 102 ? -3.582 -2.334 -3.492 1 98.5 102 PHE A O 1
ATOM 808 N N . SER A 1 103 ? -5.438 -3.598 -3.625 1 98.19 103 SER A N 1
ATOM 809 C CA . SER A 1 103 ? -5.66 -3.861 -2.207 1 98.19 103 SER A CA 1
ATOM 810 C C . SER A 1 103 ? -6.242 -5.254 -1.989 1 98.19 103 SER A C 1
ATOM 812 O O . SER A 1 103 ? -7.242 -5.621 -2.609 1 98.19 103 SER A O 1
ATOM 814 N N . PHE A 1 104 ? -5.605 -6.09 -1.19 1 98.38 104 PHE A N 1
ATOM 815 C CA . PHE A 1 104 ? -6.066 -7.391 -0.719 1 98.38 104 PHE A CA 1
ATOM 816 C C . PHE A 1 104 ? -6.484 -7.316 0.745 1 98.38 104 PHE A C 1
ATOM 818 O O . PHE A 1 104 ? -5.695 -6.914 1.603 1 98.38 104 PHE A O 1
ATOM 825 N N . ASN A 1 105 ? -7.727 -7.664 1.013 1 97.56 105 ASN A N 1
ATOM 826 C CA . ASN A 1 105 ? -8.258 -7.621 2.371 1 97.56 105 ASN A CA 1
ATOM 827 C C . ASN A 1 105 ? -8.891 -8.953 2.768 1 97.56 105 ASN A C 1
ATOM 829 O O . ASN A 1 105 ? -9.953 -9.312 2.26 1 97.56 105 ASN A O 1
ATOM 833 N N . ALA A 1 106 ? -8.273 -9.617 3.705 1 98.12 106 ALA A N 1
ATOM 834 C CA . ALA A 1 106 ? -8.758 -10.914 4.152 1 98.12 106 ALA A CA 1
ATOM 835 C C . ALA A 1 106 ? -9.578 -10.789 5.43 1 98.12 106 ALA A C 1
ATOM 837 O O . ALA A 1 106 ? -9.375 -9.859 6.215 1 98.12 106 ALA A O 1
ATOM 838 N N . PHE A 1 107 ? -10.461 -11.766 5.582 1 96.69 107 PHE A N 1
ATOM 839 C CA . PHE A 1 107 ? -11.359 -11.812 6.73 1 96.69 107 PHE A CA 1
ATOM 840 C C . PHE A 1 107 ? -11.531 -13.242 7.223 1 96.69 107 PHE A C 1
ATOM 842 O O . PHE A 1 107 ? -11.453 -14.188 6.438 1 96.69 107 PHE A O 1
ATOM 849 N N . HIS A 1 108 ? -11.797 -13.305 8.477 1 96.06 108 HIS A N 1
ATOM 850 C CA . HIS A 1 108 ? -12.219 -14.594 9.023 1 96.06 108 HIS A CA 1
ATOM 851 C C . HIS A 1 108 ? -13.57 -15.008 8.469 1 96.06 108 HIS A C 1
ATOM 853 O O . HIS A 1 108 ? -14.508 -14.211 8.438 1 96.06 108 HIS A O 1
ATOM 859 N N . PRO A 1 109 ? -13.695 -16.25 8.047 1 94.88 109 PRO A N 1
ATOM 860 C CA . PRO A 1 109 ? -14.93 -16.656 7.355 1 94.88 109 PRO A CA 1
ATOM 861 C C . PRO A 1 109 ? -16.156 -16.594 8.25 1 94.88 109 PRO A C 1
ATOM 863 O O . PRO A 1 109 ? -17.25 -16.266 7.785 1 94.88 109 PRO A O 1
ATOM 866 N N . ASP A 1 110 ? -16 -16.797 9.57 1 93.19 110 ASP A N 1
ATOM 867 C CA . ASP A 1 110 ? -17.141 -16.859 10.477 1 93.19 110 ASP A CA 1
ATOM 868 C C . ASP A 1 110 ? -17.359 -15.508 11.164 1 93.19 110 ASP A C 1
ATOM 870 O O . ASP A 1 110 ? -18.484 -14.984 11.164 1 93.19 110 ASP A O 1
ATOM 874 N N . THR A 1 111 ? -16.312 -14.922 11.734 1 91.56 111 THR A N 1
ATOM 875 C CA . THR A 1 111 ? -16.453 -13.727 12.547 1 91.56 111 THR A CA 1
ATOM 876 C C . THR A 1 111 ? -16.391 -12.469 11.68 1 91.56 111 THR A C 1
ATOM 878 O O . THR A 1 111 ? -16.766 -11.383 12.117 1 91.56 111 THR A O 1
ATOM 881 N N . LYS A 1 112 ? -15.758 -12.617 10.461 1 92.38 112 LYS A N 1
ATOM 882 C CA . LYS A 1 112 ? -15.555 -11.539 9.492 1 92.38 112 LYS A CA 1
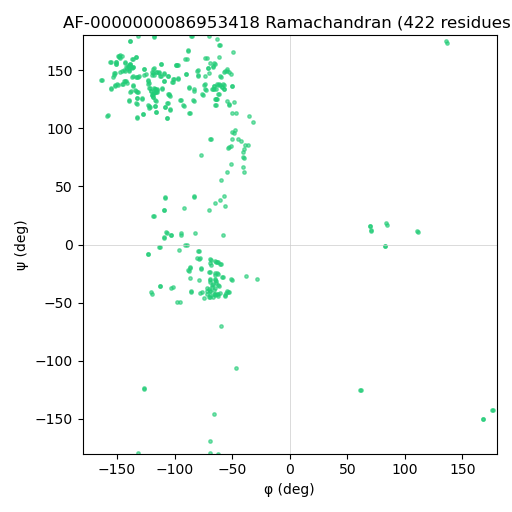ATOM 883 C C . LYS A 1 112 ? -14.523 -10.539 10 1 92.38 112 LYS A C 1
ATOM 885 O O . LYS A 1 112 ? -14.383 -9.445 9.445 1 92.38 112 LYS A O 1
ATOM 890 N N . LYS A 1 113 ? -13.805 -10.93 11.078 1 93.94 113 LYS A N 1
ATOM 891 C CA . LYS A 1 113 ? -12.734 -10.062 11.562 1 93.94 113 LYS A CA 1
ATOM 892 C C . LYS A 1 113 ? -11.641 -9.898 10.516 1 93.94 113 LYS A C 1
ATOM 894 O O . LYS A 1 113 ? -11.25 -10.867 9.859 1 93.94 113 LYS A O 1
ATOM 899 N N . PRO A 1 114 ? -11.172 -8.625 10.398 1 96.69 114 PRO A N 1
ATOM 900 C CA . PRO A 1 114 ? -10.062 -8.43 9.461 1 96.69 114 PRO A CA 1
ATOM 901 C C . PRO A 1 114 ? -8.828 -9.242 9.828 1 96.69 114 PRO A C 1
ATOM 903 O O . PRO A 1 114 ? -8.531 -9.422 11.016 1 96.69 114 PRO A O 1
ATOM 906 N N . MET A 1 115 ? -8.148 -9.711 8.828 1 97.12 115 MET A N 1
ATOM 907 C CA . MET A 1 115 ? -6.926 -10.508 8.961 1 97.12 115 MET A CA 1
ATOM 908 C C . MET A 1 115 ? -5.789 -9.898 8.148 1 97.12 115 MET A C 1
ATOM 910 O O . MET A 1 115 ? -5.395 -8.75 8.383 1 97.12 115 MET A O 1
ATOM 914 N N . HIS A 1 116 ? -5.211 -10.656 7.254 1 97.94 116 HIS A N 1
ATOM 915 C CA . HIS A 1 116 ? -4.133 -10.18 6.395 1 97.94 116 HIS A CA 1
ATOM 916 C C . HIS A 1 116 ? -4.621 -9.094 5.445 1 97.94 116 HIS A C 1
ATOM 918 O O . HIS A 1 116 ? -5.711 -9.211 4.871 1 97.94 116 HIS A O 1
ATOM 924 N N . ARG A 1 117 ? -3.881 -8.023 5.328 1 98.25 117 ARG A N 1
ATOM 925 C CA . ARG A 1 117 ? -4.117 -6.941 4.379 1 98.25 117 ARG A CA 1
ATOM 926 C C . ARG A 1 117 ? -2.838 -6.586 3.629 1 98.25 117 ARG A C 1
ATOM 928 O O . ARG A 1 117 ? -1.747 -6.609 4.203 1 98.25 117 ARG A O 1
ATOM 935 N N . GLU A 1 118 ? -3.043 -6.234 2.398 1 98.75 118 GLU A N 1
ATOM 936 C CA . GLU A 1 118 ? -1.932 -5.918 1.508 1 98.75 118 GLU A CA 1
ATOM 937 C C . GLU A 1 118 ? -2.342 -4.891 0.457 1 98.75 118 GLU A C 1
ATOM 939 O O . GLU A 1 118 ? -3.457 -4.941 -0.065 1 98.75 118 GLU A O 1
ATOM 944 N N . CYS A 1 119 ? -1.423 -3.906 0.201 1 98.81 119 CYS A N 1
ATOM 945 C CA . CYS A 1 119 ? -1.702 -2.916 -0.833 1 98.81 119 CYS A CA 1
ATOM 946 C C . CYS A 1 119 ? -0.431 -2.541 -1.585 1 98.81 119 CYS A C 1
ATOM 948 O O . CYS A 1 119 ? 0.676 -2.766 -1.094 1 98.81 119 CYS A O 1
ATOM 950 N N . GLY A 1 120 ? -0.643 -2.066 -2.771 1 98.88 120 GLY A N 1
ATOM 951 C CA . GLY A 1 120 ? 0.507 -1.696 -3.58 1 98.88 120 GLY A CA 1
ATOM 952 C C . GLY A 1 120 ? 0.156 -1.445 -5.035 1 98.88 120 GLY A C 1
ATOM 953 O O . GLY A 1 120 ? -0.908 -0.901 -5.336 1 98.88 120 GLY A O 1
ATOM 954 N N . PHE A 1 121 ? 1.155 -1.735 -5.863 1 98.94 121 PHE A N 1
ATOM 955 C CA . PHE A 1 121 ? 1.071 -1.386 -7.277 1 98.94 121 PHE A CA 1
ATOM 956 C C . PHE A 1 121 ? 1.657 -2.494 -8.141 1 98.94 121 PHE A C 1
ATOM 958 O O . PHE A 1 121 ? 2.525 -3.246 -7.695 1 98.94 121 PHE A O 1
ATOM 965 N N . ILE A 1 122 ? 1.177 -2.576 -9.359 1 98.94 122 ILE A N 1
ATOM 966 C CA . ILE A 1 122 ? 1.708 -3.498 -10.359 1 98.94 122 ILE A CA 1
ATOM 967 C C . ILE A 1 122 ? 2.17 -2.719 -11.586 1 98.94 122 ILE A C 1
ATOM 969 O O . ILE A 1 122 ? 1.366 -2.061 -12.258 1 98.94 122 ILE A O 1
ATOM 973 N N . ARG A 1 123 ? 3.451 -2.807 -11.867 1 98.69 123 ARG A N 1
ATOM 974 C CA . ARG A 1 123 ? 4.035 -2.127 -13.023 1 98.69 123 ARG A CA 1
ATOM 975 C C . ARG A 1 123 ? 4.496 -3.129 -14.07 1 98.69 123 ARG A C 1
ATOM 977 O O . ARG A 1 123 ? 4.898 -4.246 -13.742 1 98.69 123 ARG A O 1
ATOM 984 N N . ILE A 1 124 ? 4.355 -2.734 -15.266 1 98.31 124 ILE A N 1
ATOM 985 C CA . ILE A 1 124 ? 4.934 -3.498 -16.359 1 98.31 124 ILE A CA 1
ATOM 986 C C . ILE A 1 124 ? 6.02 -2.672 -17.047 1 98.31 124 ILE A C 1
ATOM 988 O O . ILE A 1 124 ? 5.855 -1.468 -17.25 1 98.31 124 ILE A O 1
ATOM 992 N N . GLN A 1 125 ? 7.16 -3.303 -17.281 1 97.5 125 GLN A N 1
ATOM 993 C CA . GLN A 1 125 ? 8.195 -2.631 -18.047 1 97.5 125 GLN A CA 1
ATOM 994 C C . GLN A 1 125 ? 7.742 -2.385 -19.484 1 97.5 125 GLN A C 1
ATOM 996 O O . GLN A 1 125 ? 7.414 -3.326 -20.203 1 97.5 125 GLN A O 1
ATOM 1001 N N . PRO A 1 126 ? 7.711 -1.097 -19.844 1 94.56 126 PRO A N 1
ATOM 1002 C CA . PRO A 1 126 ? 7.18 -0.793 -21.172 1 94.56 126 PRO A CA 1
ATOM 1003 C C . PRO A 1 126 ? 7.82 -1.638 -22.281 1 94.56 126 PRO A C 1
ATOM 1005 O O . PRO A 1 126 ? 9.031 -1.894 -22.234 1 94.56 126 PRO A O 1
ATOM 1008 N N . ASP A 1 127 ? 6.969 -2.156 -23.219 1 95.12 127 ASP A N 1
ATOM 1009 C CA . ASP A 1 127 ? 7.344 -2.893 -24.422 1 95.12 127 ASP A CA 1
ATOM 1010 C C . ASP A 1 127 ? 7.906 -4.27 -24.078 1 95.12 127 ASP A C 1
ATOM 1012 O O . ASP A 1 127 ? 8.688 -4.84 -24.844 1 95.12 127 ASP A O 1
ATOM 1016 N N . THR A 1 128 ? 7.707 -4.746 -22.891 1 97.88 128 THR A N 1
ATOM 1017 C CA . THR A 1 128 ? 8.078 -6.09 -22.469 1 97.88 128 THR A CA 1
ATOM 1018 C C . THR A 1 128 ? 6.914 -6.77 -21.75 1 97.88 128 THR A C 1
ATOM 1020 O O . THR A 1 128 ? 5.816 -6.211 -21.672 1 97.88 128 THR A O 1
ATOM 1023 N N . ASN A 1 129 ? 7.137 -8.008 -21.297 1 98.38 129 ASN A N 1
ATOM 1024 C CA . ASN A 1 129 ? 6.172 -8.719 -20.453 1 98.38 129 ASN A CA 1
ATOM 1025 C C . ASN A 1 129 ? 6.645 -8.82 -19.016 1 98.38 129 ASN A C 1
ATOM 1027 O O . ASN A 1 129 ? 6.094 -9.594 -18.234 1 98.38 129 ASN A O 1
ATOM 1031 N N . LYS A 1 130 ? 7.723 -8.078 -18.703 1 98.75 130 LYS A N 1
ATOM 1032 C CA . LYS A 1 130 ? 8.273 -8.07 -17.344 1 98.75 130 LYS A CA 1
ATOM 1033 C C . LYS A 1 130 ? 7.41 -7.227 -16.406 1 98.75 130 LYS A C 1
ATOM 1035 O O . LYS A 1 130 ? 7.066 -6.09 -16.734 1 98.75 130 LYS A O 1
ATOM 1040 N N . VAL A 1 131 ? 7.082 -7.863 -15.289 1 98.88 131 VAL A N 1
ATOM 1041 C CA . VAL A 1 131 ? 6.168 -7.223 -14.352 1 98.88 131 VAL A CA 1
ATOM 1042 C C . VAL A 1 131 ? 6.828 -7.113 -12.977 1 98.88 131 VAL A C 1
ATOM 1044 O O . VAL A 1 131 ? 7.566 -8.008 -12.562 1 98.88 131 VAL A O 1
ATOM 1047 N N . ALA A 1 132 ? 6.578 -5.984 -12.336 1 98.94 132 ALA A N 1
ATOM 1048 C CA . ALA A 1 132 ? 6.953 -5.805 -10.938 1 98.94 132 ALA A CA 1
ATOM 1049 C C . ALA A 1 132 ? 5.719 -5.609 -10.062 1 98.94 132 ALA A C 1
ATOM 1051 O O . ALA A 1 132 ? 4.805 -4.867 -10.422 1 98.94 132 ALA A O 1
ATOM 1052 N N . PHE A 1 133 ? 5.668 -6.328 -9.023 1 98.94 133 PHE A N 1
ATOM 1053 C CA . PHE A 1 133 ? 4.66 -6.289 -7.969 1 98.94 133 PHE A CA 1
ATOM 1054 C C . PHE A 1 133 ? 5.223 -5.648 -6.707 1 98.94 133 PHE A C 1
ATOM 1056 O O . PHE A 1 133 ? 6.109 -6.215 -6.062 1 98.94 133 PHE A O 1
ATOM 1063 N N . ILE A 1 134 ? 4.758 -4.414 -6.383 1 98.94 134 ILE A N 1
ATOM 1064 C CA . ILE A 1 134 ? 5.25 -3.578 -5.293 1 98.94 134 ILE A CA 1
ATOM 1065 C C . ILE A 1 134 ? 4.262 -3.613 -4.133 1 98.94 134 ILE A C 1
ATOM 1067 O O . ILE A 1 134 ? 3.15 -3.082 -4.234 1 98.94 134 ILE A O 1
ATOM 1071 N N . SER A 1 135 ? 4.66 -4.141 -2.975 1 98.88 135 SER A N 1
ATOM 1072 C CA . SER A 1 135 ? 3.619 -4.516 -2.023 1 98.88 135 SER A CA 1
ATOM 1073 C C . SER A 1 135 ? 4.035 -4.188 -0.593 1 98.88 135 SER A C 1
ATOM 1075 O O . SER A 1 135 ? 5.195 -4.371 -0.221 1 98.88 135 SER A O 1
ATOM 1077 N N . ALA A 1 136 ? 3.088 -3.678 0.193 1 98.94 136 ALA A N 1
ATOM 1078 C CA . ALA A 1 136 ? 3.168 -3.523 1.644 1 98.94 136 ALA A CA 1
ATOM 1079 C C . ALA A 1 136 ? 2.127 -4.391 2.348 1 98.94 136 ALA A C 1
ATOM 1081 O O . ALA A 1 136 ? 0.959 -4.41 1.954 1 98.94 136 ALA A O 1
ATOM 1082 N N . GLN A 1 137 ? 2.543 -5.098 3.387 1 98.88 137 GLN A N 1
ATOM 1083 C CA . GLN A 1 137 ? 1.649 -5.961 4.148 1 98.88 137 GLN A CA 1
ATOM 1084 C C . GLN A 1 137 ? 1.463 -5.441 5.57 1 98.88 137 GLN A C 1
ATOM 1086 O O . GLN A 1 137 ? 2.418 -4.977 6.199 1 98.88 137 GLN A O 1
ATOM 1091 N N . ASN A 1 138 ? 0.262 -5.684 6.117 1 98.5 138 ASN A N 1
ATOM 1092 C CA . ASN A 1 138 ? -0.057 -5.18 7.449 1 98.5 138 ASN A CA 1
ATOM 1093 C C . ASN A 1 138 ? 0.748 -5.895 8.531 1 98.5 138 ASN A C 1
ATOM 1095 O O . ASN A 1 138 ? 0.803 -5.441 9.672 1 98.5 138 ASN A O 1
ATOM 1099 N N . THR A 1 139 ? 1.402 -7.016 8.156 1 97.75 139 THR A N 1
ATOM 1100 C CA . THR A 1 139 ? 2.213 -7.777 9.102 1 97.75 139 THR A CA 1
ATOM 1101 C C . THR A 1 139 ? 3.568 -7.109 9.312 1 97.75 139 THR A C 1
ATOM 1103 O O . THR A 1 139 ? 4.332 -7.504 10.195 1 97.75 139 THR A O 1
ATOM 1106 N N . GLY A 1 140 ? 3.9 -6.137 8.453 1 98.62 140 GLY A N 1
ATOM 1107 C CA . GLY A 1 140 ? 5.168 -5.445 8.609 1 98.62 140 GLY A CA 1
ATOM 1108 C C . GLY A 1 140 ? 6.156 -5.758 7.496 1 98.62 140 GLY A C 1
ATOM 1109 O O . GLY A 1 140 ? 7.336 -5.418 7.594 1 98.62 140 GLY A O 1
ATOM 1110 N N . LEU A 1 141 ? 5.719 -6.395 6.465 1 98.75 141 LEU A N 1
ATOM 1111 C CA . LEU A 1 141 ? 6.578 -6.789 5.352 1 98.75 141 LEU A CA 1
ATOM 1112 C C . LEU A 1 141 ? 6.406 -5.836 4.172 1 98.75 141 LEU A C 1
ATOM 1114 O O . LEU A 1 141 ? 5.293 -5.387 3.887 1 98.75 141 LEU A O 1
ATOM 1118 N N . VAL A 1 142 ? 7.469 -5.512 3.531 1 98.88 142 VAL A N 1
ATOM 1119 C CA . VAL A 1 142 ? 7.426 -4.945 2.188 1 98.88 142 VAL A CA 1
ATOM 1120 C C . VAL A 1 142 ? 8.172 -5.859 1.217 1 98.88 142 VAL A C 1
ATOM 1122 O O . VAL A 1 142 ? 9.133 -6.531 1.603 1 98.88 142 VAL A O 1
ATOM 1125 N N . GLU A 1 143 ? 7.746 -5.883 0.002 1 98.88 143 GLU A N 1
ATOM 1126 C CA . GLU A 1 143 ? 8.414 -6.73 -0.978 1 98.88 143 GLU A CA 1
ATOM 1127 C C . GLU A 1 143 ? 8.258 -6.172 -2.391 1 98.88 143 GLU A C 1
ATOM 1129 O O . GLU A 1 143 ? 7.281 -5.48 -2.684 1 98.88 143 GLU A O 1
ATOM 1134 N N . VAL A 1 144 ? 9.227 -6.391 -3.162 1 98.94 144 VAL A N 1
ATOM 1135 C CA . VAL A 1 144 ? 9.133 -6.316 -4.617 1 98.94 144 VAL A CA 1
ATOM 1136 C C . VAL A 1 144 ? 9.211 -7.723 -5.211 1 98.94 144 VAL A C 1
ATOM 1138 O O . VAL A 1 144 ? 10.188 -8.445 -4.98 1 98.94 144 VAL A O 1
ATOM 1141 N N . GLU A 1 145 ? 8.188 -8.102 -5.867 1 98.94 145 GLU A N 1
ATOM 1142 C CA . GLU A 1 145 ? 8.211 -9.32 -6.668 1 98.94 145 GLU A CA 1
ATOM 1143 C C . GLU A 1 145 ? 8.273 -9 -8.156 1 98.94 145 GLU A C 1
ATOM 1145 O O . GLU A 1 145 ? 7.664 -8.031 -8.617 1 98.94 145 GLU A O 1
ATOM 1150 N N . GLU A 1 146 ? 8.977 -9.844 -8.875 1 98.94 146 GLU A N 1
ATOM 1151 C CA . GLU A 1 146 ? 9.102 -9.625 -10.312 1 98.94 146 GLU A CA 1
ATOM 1152 C C . GLU A 1 146 ? 8.922 -10.93 -11.086 1 98.94 146 GLU A C 1
ATOM 1154 O O . GLU A 1 146 ? 9.203 -12.008 -10.57 1 98.94 146 GLU A O 1
ATOM 1159 N N . GLY A 1 147 ? 8.484 -10.805 -12.25 1 98.94 147 GLY A N 1
ATOM 1160 C CA . GLY A 1 147 ? 8.25 -11.914 -13.156 1 98.94 147 GLY A CA 1
ATOM 1161 C C . GLY A 1 147 ? 7.633 -11.484 -14.477 1 98.94 147 GLY A C 1
ATOM 1162 O O . GLY A 1 147 ? 8.008 -10.453 -15.039 1 98.94 147 GLY A O 1
ATOM 1163 N N . GLU A 1 148 ? 6.723 -12.367 -14.953 1 98.88 148 GLU A N 1
ATOM 1164 C CA . GLU A 1 148 ? 6.227 -12.109 -16.297 1 98.88 148 GLU A CA 1
ATOM 1165 C C . GLU A 1 148 ? 4.73 -12.383 -16.406 1 98.88 148 GLU A C 1
ATOM 1167 O O . GLU A 1 148 ? 4.207 -13.266 -15.727 1 98.88 148 GLU A O 1
ATOM 1172 N N . VAL A 1 149 ? 4.129 -11.625 -17.281 1 98.88 149 VAL A N 1
ATOM 1173 C CA . VAL A 1 149 ? 2.74 -11.867 -17.672 1 98.88 149 VAL A CA 1
ATOM 1174 C C . VAL A 1 149 ? 2.691 -12.5 -19.047 1 98.88 149 VAL A C 1
ATOM 1176 O O . VAL A 1 149 ? 3.391 -12.062 -19.969 1 98.88 149 VAL A O 1
ATOM 1179 N N . ASN A 1 150 ? 2.008 -13.539 -19.203 1 98.56 150 ASN A N 1
ATOM 1180 C CA . ASN A 1 150 ? 1.751 -14.266 -20.438 1 98.56 150 ASN A CA 1
ATOM 1181 C C . ASN A 1 150 ? 0.272 -14.609 -20.594 1 98.56 150 ASN A C 1
ATOM 1183 O O . ASN A 1 150 ? -0.238 -15.5 -19.922 1 98.56 150 ASN A O 1
ATOM 1187 N N . GLY A 1 151 ? -0.34 -13.883 -21.578 1 97.94 151 GLY A N 1
ATOM 1188 C CA . GLY A 1 151 ? -1.788 -14.016 -21.625 1 97.94 151 GLY A CA 1
ATOM 1189 C C . GLY A 1 151 ? -2.471 -13.539 -20.359 1 97.94 151 GLY A C 1
ATOM 1190 O O . GLY A 1 151 ? -2.268 -12.406 -19.922 1 97.94 151 GLY A O 1
ATOM 1191 N N . GLN A 1 152 ? -3.268 -14.43 -19.781 1 98.75 152 GLN A N 1
ATOM 1192 C CA . GLN A 1 152 ? -3.982 -14.078 -18.562 1 98.75 152 GLN A CA 1
ATOM 1193 C C . GLN A 1 152 ? -3.4 -14.812 -17.359 1 98.75 152 GLN A C 1
ATOM 1195 O O . GLN A 1 152 ? -4.141 -15.375 -16.547 1 98.75 152 GLN A O 1
ATOM 1200 N N . GLU A 1 153 ? -2.082 -14.867 -17.375 1 98.88 153 GLU A N 1
ATOM 1201 C CA . GLU A 1 153 ? -1.333 -15.438 -16.25 1 98.88 153 GLU A CA 1
ATOM 1202 C C . GLU A 1 153 ? -0.155 -14.555 -15.867 1 98.88 153 GLU A C 1
ATOM 1204 O O . GLU A 1 153 ? 0.577 -14.07 -16.734 1 98.88 153 GLU A O 1
ATOM 1209 N N . LEU A 1 154 ? -0.01 -14.312 -14.586 1 98.94 154 LEU A N 1
ATOM 1210 C CA . LEU A 1 154 ? 1.106 -13.562 -14.023 1 98.94 154 LEU A CA 1
ATOM 1211 C C . LEU A 1 154 ? 1.856 -14.391 -12.984 1 98.94 154 LEU A C 1
ATOM 1213 O O . LEU A 1 154 ? 1.26 -14.875 -12.023 1 98.94 154 LEU A O 1
ATOM 1217 N N . SER A 1 155 ? 3.125 -14.648 -13.227 1 98.94 155 SER A N 1
ATOM 1218 C CA . SER A 1 155 ? 3.994 -15.359 -12.297 1 98.94 155 SER A CA 1
ATOM 1219 C C . SER A 1 155 ? 5.129 -14.469 -11.805 1 98.94 155 SER A C 1
ATOM 1221 O O . SER A 1 155 ? 5.906 -13.945 -12.609 1 98.94 155 SER A O 1
ATOM 1223 N N . ILE A 1 156 ? 5.207 -14.344 -10.469 1 98.94 156 ILE A N 1
ATOM 1224 C CA . ILE A 1 156 ? 6.203 -13.43 -9.914 1 98.94 156 ILE A CA 1
ATOM 1225 C C . ILE A 1 156 ? 6.863 -14.062 -8.695 1 98.94 156 ILE A C 1
ATOM 1227 O O . ILE A 1 156 ? 6.285 -14.938 -8.047 1 98.94 156 ILE A O 1
ATOM 1231 N N . ALA A 1 157 ? 8.062 -13.617 -8.422 1 98.94 157 ALA A N 1
ATOM 1232 C CA . ALA A 1 157 ? 8.867 -14.031 -7.27 1 98.94 157 ALA A CA 1
ATOM 1233 C C . ALA A 1 157 ? 9.562 -12.836 -6.625 1 98.94 157 ALA A C 1
ATOM 1235 O O . ALA A 1 157 ? 9.898 -11.867 -7.309 1 98.94 157 ALA A O 1
ATOM 1236 N N . SER A 1 158 ? 9.805 -12.992 -5.336 1 98.75 158 SER A N 1
ATOM 1237 C CA . SER A 1 158 ? 10.406 -11.883 -4.605 1 98.75 158 SER A CA 1
ATOM 1238 C C . SER A 1 158 ? 11.805 -11.57 -5.125 1 98.75 158 SER A C 1
ATOM 1240 O O . SER A 1 158 ? 12.625 -12.469 -5.289 1 98.75 158 SER A O 1
ATOM 1242 N N . HIS A 1 159 ? 11.953 -10.391 -5.473 1 98.06 159 HIS A N 1
ATOM 1243 C CA . HIS A 1 159 ? 13.25 -9.781 -5.723 1 98.06 159 HIS A CA 1
ATOM 1244 C C . HIS A 1 159 ? 13.859 -9.242 -4.434 1 98.06 159 HIS A C 1
ATOM 1246 O O . HIS A 1 159 ? 15.062 -9.391 -4.199 1 98.06 159 HIS A O 1
ATOM 1252 N N . SER A 1 160 ? 13.078 -8.656 -3.627 1 98.56 160 SER A N 1
ATOM 1253 C CA . SER A 1 160 ? 13.453 -8.109 -2.328 1 98.56 160 SER A CA 1
ATOM 1254 C C . SER A 1 160 ? 12.344 -8.305 -1.303 1 98.56 160 SER A C 1
ATOM 1256 O O . SER A 1 160 ? 11.164 -8.227 -1.64 1 98.56 160 SER A O 1
ATOM 1258 N N . VAL A 1 161 ? 12.75 -8.617 -0.128 1 98.69 161 VAL A N 1
ATOM 1259 C CA . VAL A 1 161 ? 11.875 -8.711 1.034 1 98.69 161 VAL A CA 1
ATOM 1260 C C . VAL A 1 161 ? 12.5 -7.969 2.213 1 98.69 161 VAL A C 1
ATOM 1262 O O . VAL A 1 161 ? 13.672 -8.164 2.523 1 98.69 161 VAL A O 1
ATOM 1265 N N . ALA A 1 162 ? 11.805 -7.074 2.801 1 98.75 162 ALA A N 1
ATOM 1266 C CA . ALA A 1 162 ? 12.234 -6.375 4.012 1 98.75 162 ALA A CA 1
ATOM 1267 C C . ALA A 1 162 ? 11.109 -6.336 5.047 1 98.75 162 ALA A C 1
ATOM 1269 O O . ALA A 1 162 ? 9.953 -6.605 4.727 1 98.75 162 ALA A O 1
ATOM 1270 N N . ARG A 1 163 ? 11.445 -6.09 6.309 1 98.75 163 ARG A N 1
ATOM 1271 C CA . ARG A 1 163 ? 10.484 -6.176 7.402 1 98.75 163 ARG A CA 1
ATOM 1272 C C . ARG A 1 163 ? 10.805 -5.168 8.5 1 98.75 163 ARG A C 1
ATOM 1274 O O . ARG A 1 163 ? 11.93 -4.652 8.562 1 98.75 163 ARG A O 1
ATOM 1281 N N . ILE A 1 164 ? 9.805 -4.941 9.25 1 98.81 164 ILE A N 1
ATOM 1282 C CA . ILE A 1 164 ? 10 -4.098 10.43 1 98.81 164 ILE A CA 1
ATOM 1283 C C . ILE A 1 164 ? 10.938 -4.793 11.414 1 98.81 164 ILE A C 1
ATOM 1285 O O . ILE A 1 164 ? 11.023 -6.023 11.438 1 98.81 164 ILE A O 1
ATOM 1289 N N . SER A 1 165 ? 11.586 -4.012 12.234 1 98.44 165 SER A N 1
ATOM 1290 C CA . SER A 1 165 ? 12.617 -4.531 13.125 1 98.44 165 SER A CA 1
ATOM 1291 C C . SER A 1 165 ? 12.008 -5.406 14.219 1 98.44 165 SER A C 1
ATOM 1293 O O . SER A 1 165 ? 12.688 -6.27 14.781 1 98.44 165 SER A O 1
ATOM 1295 N N . PHE A 1 166 ? 10.703 -5.195 14.539 1 97.44 166 PHE A N 1
ATOM 1296 C CA . PHE A 1 166 ? 10.094 -5.945 15.633 1 97.44 166 PHE A CA 1
ATOM 1297 C C . PHE A 1 166 ? 9.094 -6.961 15.094 1 97.44 166 PHE A C 1
ATOM 1299 O O . PHE A 1 166 ? 8.094 -7.273 15.75 1 97.44 166 PHE A O 1
ATOM 1306 N N . ALA A 1 167 ? 9.359 -7.43 13.898 1 96.38 167 ALA A N 1
ATOM 1307 C CA . ALA A 1 167 ? 8.531 -8.469 13.297 1 96.38 167 ALA A CA 1
ATOM 1308 C C . ALA A 1 167 ? 8.664 -9.781 14.055 1 96.38 167 ALA A C 1
ATOM 1310 O O . ALA A 1 167 ? 9.734 -10.102 14.586 1 96.38 167 ALA A O 1
ATOM 1311 N N . LYS A 1 168 ? 7.625 -10.508 13.953 1 91.56 168 LYS A N 1
ATOM 1312 C CA . LYS A 1 168 ? 7.625 -11.812 14.609 1 91.56 168 LYS A CA 1
ATOM 1313 C C . LYS A 1 168 ? 8.375 -12.852 13.781 1 91.56 168 LYS A C 1
ATOM 1315 O O . LYS A 1 168 ? 8.312 -12.828 12.547 1 91.56 168 LYS A O 1
ATOM 1320 N N . LYS A 1 169 ? 8.984 -13.859 14.453 1 93.81 169 LYS A N 1
ATOM 1321 C CA . LYS A 1 169 ? 9.641 -15.008 13.82 1 93.81 169 LYS A CA 1
ATOM 1322 C C . LYS A 1 169 ? 8.656 -16.156 13.641 1 93.81 169 LYS A C 1
ATOM 1324 O O . LYS A 1 169 ? 7.66 -16.266 14.359 1 93.81 169 LYS A O 1
ATOM 1329 N N . PRO A 1 170 ? 8.922 -17.094 12.75 1 96.19 170 PRO A N 1
ATOM 1330 C CA . PRO A 1 170 ? 10.023 -17.094 11.773 1 96.19 170 PRO A CA 1
ATOM 1331 C C . PRO A 1 170 ? 9.82 -16.078 10.656 1 96.19 170 PRO A C 1
ATOM 1333 O O . PRO A 1 170 ? 8.68 -15.828 10.234 1 96.19 170 PRO A O 1
ATOM 1336 N N . HIS A 1 171 ? 10.914 -15.602 10.117 1 97.69 171 HIS A N 1
ATOM 1337 C CA . HIS A 1 171 ? 10.844 -14.547 9.117 1 97.69 171 HIS A CA 1
ATOM 1338 C C . HIS A 1 171 ? 10.68 -15.125 7.711 1 97.69 171 HIS A C 1
ATOM 1340 O O . HIS A 1 171 ? 11.359 -16.094 7.352 1 97.69 171 HIS A O 1
ATOM 1346 N N . VAL A 1 172 ? 9.805 -14.531 6.984 1 98 172 VAL A N 1
ATOM 1347 C CA . VAL A 1 172 ? 9.672 -14.859 5.566 1 98 172 VAL A CA 1
ATOM 1348 C C . VAL A 1 172 ? 10.945 -14.445 4.824 1 98 172 VAL A C 1
ATOM 1350 O O . VAL A 1 172 ? 11.445 -13.336 5.008 1 98 172 VAL A O 1
ATOM 1353 N N . GLU A 1 173 ? 11.438 -15.297 3.93 1 98.25 173 GLU A N 1
ATOM 1354 C CA . GLU A 1 173 ? 12.648 -15.016 3.168 1 98.25 173 GLU A CA 1
ATOM 1355 C C . GLU A 1 173 ? 12.344 -14.836 1.684 1 98.25 173 GLU A C 1
ATOM 1357 O O . GLU A 1 173 ? 12.992 -14.039 1.002 1 98.25 173 GLU A O 1
ATOM 1362 N N . GLN A 1 174 ? 11.391 -15.609 1.25 1 98.62 174 GLN A N 1
ATOM 1363 C CA . GLN A 1 174 ? 11 -15.547 -0.156 1 98.62 174 GLN A CA 1
ATOM 1364 C C . GLN A 1 174 ? 9.5 -15.742 -0.319 1 98.62 174 GLN A C 1
ATOM 1366 O O . GLN A 1 174 ? 8.867 -16.453 0.471 1 98.62 174 GLN A O 1
ATOM 1371 N N . ILE A 1 175 ? 8.977 -15.141 -1.328 1 98.81 175 ILE A N 1
ATOM 1372 C CA . ILE A 1 175 ? 7.566 -15.266 -1.691 1 98.81 175 ILE A CA 1
ATOM 1373 C C . ILE A 1 175 ? 7.438 -15.445 -3.203 1 98.81 175 ILE A C 1
ATOM 1375 O O . ILE A 1 175 ? 8.125 -14.781 -3.975 1 98.81 175 ILE A O 1
ATOM 1379 N N . THR A 1 176 ? 6.605 -16.312 -3.67 1 98.88 176 THR A N 1
ATOM 1380 C CA . THR A 1 176 ? 6.211 -16.422 -5.07 1 98.88 176 THR A CA 1
ATOM 1381 C C . THR A 1 176 ? 4.691 -16.391 -5.207 1 98.88 176 THR A C 1
ATOM 1383 O O . THR A 1 176 ? 3.971 -16.875 -4.332 1 98.88 176 THR A O 1
ATOM 1386 N N . ARG A 1 177 ? 4.223 -15.82 -6.277 1 98.81 177 ARG A N 1
ATOM 1387 C CA . ARG A 1 177 ? 2.793 -15.719 -6.543 1 98.81 177 ARG A CA 1
ATOM 1388 C C . ARG A 1 177 ? 2.479 -16.062 -7.992 1 98.81 177 ARG A C 1
ATOM 1390 O O . ARG A 1 177 ? 3.264 -15.75 -8.891 1 98.81 177 ARG A O 1
ATOM 1397 N N . LYS A 1 178 ? 1.399 -16.656 -8.172 1 98.88 178 LYS A N 1
ATOM 1398 C CA . LYS A 1 178 ? 0.817 -16.875 -9.492 1 98.88 178 LYS A CA 1
ATOM 1399 C C . LYS A 1 178 ? -0.636 -16.406 -9.539 1 98.88 178 LYS A C 1
ATOM 1401 O O . LYS A 1 178 ? -1.442 -16.797 -8.688 1 98.88 178 LYS A O 1
ATOM 1406 N N . PHE A 1 179 ? -0.96 -15.57 -10.453 1 98.94 179 PHE A N 1
ATOM 1407 C CA . PHE A 1 179 ? -2.328 -15.172 -10.766 1 98.94 179 PHE A CA 1
ATOM 1408 C C . PHE A 1 179 ? -2.766 -15.742 -12.109 1 98.94 179 PHE A C 1
ATOM 1410 O O . PHE A 1 179 ? -1.976 -15.797 -13.047 1 98.94 179 PHE A O 1
ATOM 1417 N N . ARG A 1 180 ? -3.975 -16.031 -12.18 1 98.81 180 ARG A N 1
ATOM 1418 C CA . ARG A 1 180 ? -4.531 -16.5 -13.438 1 98.81 180 ARG A CA 1
ATOM 1419 C C . ARG A 1 180 ? -6.027 -16.219 -13.523 1 98.81 180 ARG A C 1
ATOM 1421 O O . ARG A 1 180 ? -6.75 -16.375 -12.539 1 98.81 180 ARG A O 1
ATOM 1428 N N . LEU A 1 181 ? -6.414 -15.719 -14.617 1 98.81 181 LEU A N 1
ATOM 1429 C CA . LEU A 1 181 ? -7.832 -15.758 -14.953 1 98.81 181 LEU A CA 1
ATOM 1430 C C . LEU A 1 181 ? -8.195 -17.062 -15.641 1 98.81 181 LEU A C 1
ATOM 1432 O O . LEU A 1 181 ? -7.781 -17.312 -16.766 1 98.81 181 LEU A O 1
ATOM 1436 N N . ASN A 1 182 ? -8.969 -17.844 -14.992 1 97.62 182 ASN A N 1
ATOM 1437 C CA . ASN A 1 182 ? -9.211 -19.172 -15.523 1 97.62 182 ASN A CA 1
ATOM 1438 C C . ASN A 1 182 ? -10.352 -19.188 -16.531 1 97.62 182 ASN A C 1
ATOM 1440 O O . ASN A 1 182 ? -10.938 -18.141 -16.828 1 97.62 182 ASN A O 1
ATOM 1444 N N . SER A 1 183 ? -10.648 -20.312 -17.078 1 96.88 183 SER A N 1
ATOM 1445 C CA . SER A 1 183 ? -11.594 -20.438 -18.188 1 96.88 183 SER A CA 1
ATOM 1446 C C . SER A 1 183 ? -13.016 -20.125 -17.734 1 96.88 183 SER A C 1
ATOM 1448 O O . SER A 1 183 ? -13.891 -19.859 -18.547 1 96.88 183 SER A O 1
ATOM 1450 N N . GLU A 1 184 ? -13.234 -20.156 -16.406 1 96.94 184 GLU A N 1
ATOM 1451 C CA . GLU A 1 184 ? -14.562 -19.859 -15.859 1 96.94 184 GLU A CA 1
ATOM 1452 C C . GLU A 1 184 ? -14.727 -18.375 -15.57 1 96.94 184 GLU A C 1
ATOM 1454 O O . GLU A 1 184 ? -15.766 -17.953 -15.055 1 96.94 184 GLU A O 1
ATOM 1459 N N . GLY A 1 185 ? -13.719 -17.625 -15.828 1 96.94 185 GLY A N 1
ATOM 1460 C CA . GLY A 1 185 ? -13.789 -16.188 -15.586 1 96.94 185 GLY A CA 1
ATOM 1461 C C . GLY A 1 185 ? -13.477 -15.812 -14.156 1 96.94 185 GLY A C 1
ATOM 1462 O O . GLY A 1 185 ? -13.852 -14.727 -13.695 1 96.94 185 GLY A O 1
ATOM 1463 N N . LYS A 1 186 ? -12.852 -16.766 -13.461 1 98.25 186 LYS A N 1
ATOM 1464 C CA . LYS A 1 186 ? -12.469 -16.5 -12.078 1 98.25 186 LYS A CA 1
ATOM 1465 C C . LYS A 1 186 ? -10.984 -16.156 -11.969 1 98.25 186 LYS A C 1
ATOM 1467 O O . LYS A 1 186 ? -10.156 -16.75 -12.664 1 98.25 186 LYS A O 1
ATOM 1472 N N . LEU A 1 187 ? -10.734 -15.234 -11.086 1 98.75 187 LEU A N 1
ATOM 1473 C CA . LEU A 1 187 ? -9.344 -14.945 -10.75 1 98.75 187 LEU A CA 1
ATOM 1474 C C . LEU A 1 187 ? -8.82 -15.93 -9.711 1 98.75 187 LEU A C 1
ATOM 1476 O O . LEU A 1 187 ? -9.508 -16.219 -8.727 1 98.75 187 LEU A O 1
ATOM 1480 N N . GLU A 1 188 ? -7.688 -16.438 -9.977 1 98.81 188 GLU A N 1
ATOM 1481 C CA . GLU A 1 188 ? -7.055 -17.406 -9.078 1 98.81 188 GLU A CA 1
ATOM 1482 C C . GLU A 1 188 ? -5.684 -16.906 -8.625 1 98.81 188 GLU A C 1
ATOM 1484 O O . GLU A 1 188 ? -4.918 -16.359 -9.422 1 98.81 188 GLU A O 1
ATOM 1489 N N . GLN A 1 189 ? -5.383 -17.109 -7.348 1 98.94 189 GLN A N 1
ATOM 1490 C CA . GLN A 1 189 ? -4.074 -16.766 -6.805 1 98.94 189 GLN A CA 1
ATOM 1491 C C . GLN A 1 189 ? -3.508 -17.906 -5.969 1 98.94 189 GLN A C 1
ATOM 1493 O O . GLN A 1 189 ? -4.215 -18.484 -5.145 1 98.94 189 GLN A O 1
ATOM 1498 N N . THR A 1 190 ? -2.275 -18.234 -6.238 1 98.88 190 THR A N 1
ATOM 1499 C CA . THR A 1 190 ? -1.489 -19.141 -5.41 1 98.88 190 THR A CA 1
ATOM 1500 C C . THR A 1 190 ? -0.261 -18.438 -4.848 1 98.88 190 THR A C 1
ATOM 1502 O O . THR A 1 190 ? 0.462 -17.766 -5.578 1 98.88 190 THR A O 1
ATOM 1505 N N . VAL A 1 191 ? -0.077 -18.562 -3.545 1 98.88 191 VAL A N 1
ATOM 1506 C CA . VAL A 1 191 ? 1.076 -17.953 -2.887 1 98.88 191 VAL A CA 1
ATOM 1507 C C . VAL A 1 191 ? 1.924 -19.047 -2.229 1 98.88 191 VAL A C 1
ATOM 1509 O O . VAL A 1 191 ? 1.399 -19.906 -1.508 1 98.88 191 VAL A O 1
ATOM 1512 N N . SER A 1 192 ? 3.195 -19.031 -2.518 1 98.81 192 SER A N 1
ATOM 1513 C CA . SER A 1 192 ? 4.184 -19.844 -1.818 1 98.81 192 SER A CA 1
ATOM 1514 C C . SER A 1 192 ? 5.223 -18.969 -1.118 1 98.81 192 SER A C 1
ATOM 1516 O O . SER A 1 192 ? 5.438 -17.828 -1.501 1 98.81 192 SER A O 1
ATOM 1518 N N . MET A 1 193 ? 5.746 -19.562 -0.023 1 98.31 193 MET A N 1
ATOM 1519 C CA . MET A 1 193 ? 6.773 -18.781 0.67 1 98.31 193 MET A CA 1
ATOM 1520 C C . MET A 1 193 ? 7.766 -19.703 1.368 1 98.31 193 MET A C 1
ATOM 1522 O O . MET A 1 193 ? 7.488 -20.891 1.566 1 98.31 193 MET A O 1
ATOM 1526 N N . SER A 1 194 ? 8.953 -19.203 1.618 1 98.19 194 SER A N 1
ATOM 1527 C CA . SER A 1 194 ? 9.938 -19.797 2.52 1 98.19 194 SER A CA 1
ATOM 1528 C C . SER A 1 194 ? 10.203 -18.906 3.723 1 98.19 194 SER A C 1
ATOM 1530 O O . SER A 1 194 ? 10.031 -17.688 3.643 1 98.19 194 SER A O 1
ATOM 1532 N N . THR A 1 195 ? 10.484 -19.5 4.777 1 97.44 195 THR A N 1
ATOM 1533 C CA . THR A 1 195 ? 10.945 -18.781 5.965 1 97.44 195 THR A CA 1
ATOM 1534 C C . THR A 1 195 ? 12.359 -19.219 6.344 1 97.44 195 THR A C 1
ATOM 1536 O O . THR A 1 195 ? 12.961 -20.047 5.66 1 97.44 195 THR A O 1
ATOM 1539 N N . THR A 1 196 ? 12.875 -18.578 7.43 1 96.5 196 THR A N 1
ATOM 1540 C CA . THR A 1 196 ? 14.188 -18.969 7.941 1 96.5 196 THR A CA 1
ATOM 1541 C C . THR A 1 196 ? 14.195 -20.438 8.367 1 96.5 196 THR A C 1
ATOM 1543 O O . THR A 1 196 ? 15.258 -21.047 8.453 1 96.5 196 THR A O 1
ATOM 1546 N N . THR A 1 197 ? 12.977 -21.062 8.562 1 96 197 THR A N 1
ATOM 1547 C CA . THR A 1 197 ? 12.938 -22.422 9.094 1 96 197 THR A CA 1
ATOM 1548 C C . THR A 1 197 ? 12.195 -23.344 8.148 1 96 197 THR A C 1
ATOM 1550 O O . THR A 1 197 ? 12.07 -24.547 8.414 1 96 197 THR A O 1
ATOM 1553 N N . GLN A 1 198 ? 11.57 -22.875 7.121 1 96.94 198 GLN A N 1
ATOM 1554 C CA . GLN A 1 198 ? 10.75 -23.672 6.219 1 96.94 198 GLN A CA 1
ATOM 1555 C C . GLN A 1 198 ? 11.078 -23.359 4.762 1 96.94 198 GLN A C 1
ATOM 1557 O O . GLN A 1 198 ? 11.008 -22.203 4.336 1 96.94 198 GLN A O 1
ATOM 1562 N N . PRO A 1 199 ? 11.5 -24.375 3.959 1 97.75 199 PRO A N 1
ATOM 1563 C CA . PRO A 1 199 ? 11.734 -24.141 2.531 1 97.75 199 PRO A CA 1
ATOM 1564 C C . PRO A 1 199 ? 10.484 -23.688 1.79 1 97.75 199 PRO A C 1
ATOM 1566 O O . PRO A 1 199 ? 9.391 -23.703 2.359 1 97.75 199 PRO A O 1
ATOM 1569 N N . MET A 1 200 ? 10.68 -23.312 0.585 1 98.25 200 MET A N 1
ATOM 1570 C CA . MET A 1 200 ? 9.578 -22.844 -0.253 1 98.25 200 MET A CA 1
ATOM 1571 C C . MET A 1 200 ? 8.438 -23.859 -0.263 1 98.25 200 MET A C 1
ATOM 1573 O O . MET A 1 200 ? 8.633 -25.016 -0.645 1 98.25 200 MET A O 1
ATOM 1577 N N . THR A 1 201 ? 7.254 -23.391 0.192 1 98.38 201 THR A N 1
ATOM 1578 C CA . THR A 1 201 ? 6.07 -24.234 0.347 1 98.38 201 THR A CA 1
ATOM 1579 C C . THR A 1 201 ? 4.805 -23.438 0.028 1 98.38 201 THR A C 1
ATOM 1581 O O . THR A 1 201 ? 4.691 -22.266 0.391 1 98.38 201 THR A O 1
ATOM 1584 N N . GLN A 1 202 ? 3.934 -24.141 -0.687 1 98.06 202 GLN A N 1
ATOM 1585 C CA . GLN A 1 202 ? 2.67 -23.469 -0.954 1 98.06 202 GLN A CA 1
ATOM 1586 C C . GLN A 1 202 ? 1.961 -23.094 0.345 1 98.06 202 GLN A C 1
ATOM 1588 O O . GLN A 1 202 ? 1.854 -23.922 1.258 1 98.06 202 GLN A O 1
ATOM 1593 N N . HIS A 1 203 ? 1.443 -21.906 0.438 1 98.38 203 HIS A N 1
ATOM 1594 C CA . HIS A 1 203 ? 0.842 -21.375 1.661 1 98.38 203 HIS A CA 1
ATOM 1595 C C . HIS A 1 203 ? -0.627 -21.031 1.448 1 98.38 203 HIS A C 1
ATOM 1597 O O . HIS A 1 203 ? -1.465 -21.297 2.312 1 98.38 203 HIS A O 1
ATOM 1603 N N . LEU A 1 204 ? -0.957 -20.422 0.343 1 98.81 204 LEU A N 1
ATOM 1604 C CA . LEU A 1 204 ? -2.324 -19.969 0.097 1 98.81 204 LEU A CA 1
ATOM 1605 C C . LEU A 1 204 ? -2.781 -20.375 -1.302 1 98.81 204 LEU A C 1
ATOM 1607 O O . LEU A 1 204 ? -1.99 -20.359 -2.248 1 98.81 204 LEU A O 1
ATOM 1611 N N . HIS A 1 205 ? -4.02 -20.719 -1.457 1 98.81 205 HIS A N 1
ATOM 1612 C CA . HIS A 1 205 ? -4.742 -20.844 -2.717 1 98.81 205 HIS A CA 1
ATOM 1613 C C . HIS A 1 205 ? -6.152 -20.266 -2.602 1 98.81 205 HIS A C 1
ATOM 1615 O O . HIS A 1 205 ? -6.879 -20.578 -1.655 1 98.81 205 HIS A O 1
ATOM 1621 N N . ILE A 1 206 ? -6.527 -19.438 -3.588 1 98.81 206 ILE A N 1
ATOM 1622 C CA . ILE A 1 206 ? -7.836 -18.797 -3.492 1 98.81 206 ILE A CA 1
ATOM 1623 C C . ILE A 1 206 ? -8.352 -18.469 -4.891 1 98.81 206 ILE A C 1
ATOM 1625 O O . ILE A 1 206 ? -7.57 -18.172 -5.801 1 98.81 206 ILE A O 1
ATOM 1629 N N . THR A 1 207 ? -9.648 -18.578 -5.109 1 98.75 207 THR A N 1
ATOM 1630 C CA . THR A 1 207 ? -10.344 -18.172 -6.328 1 98.75 207 THR A CA 1
ATOM 1631 C C . THR A 1 207 ? -11.367 -17.078 -6.039 1 98.75 207 THR A C 1
ATOM 1633 O O . THR A 1 207 ? -12.023 -17.109 -4.996 1 98.75 207 THR A O 1
ATOM 1636 N N . TYR A 1 208 ? -11.477 -16.25 -7 1 98.06 208 TYR A N 1
ATOM 1637 C CA . TYR A 1 208 ? -12.352 -15.086 -6.828 1 98.06 208 TYR A CA 1
ATOM 1638 C C . TYR A 1 208 ? -13.359 -15 -7.961 1 98.06 208 TYR A C 1
ATOM 1640 O O . TYR A 1 208 ? -13.055 -15.336 -9.109 1 98.06 208 TYR A O 1
ATOM 1648 N N . LYS A 1 209 ? -14.477 -14.438 -7.637 1 97.25 209 LYS A N 1
ATOM 1649 C CA . LYS A 1 209 ? -15.461 -14.008 -8.625 1 97.25 209 LYS A CA 1
ATOM 1650 C C . LYS A 1 209 ? -15.523 -12.484 -8.719 1 97.25 209 LYS A C 1
ATOM 1652 O O . LYS A 1 209 ? -15.484 -11.797 -7.695 1 97.25 209 LYS A O 1
ATOM 1657 N N . LYS A 1 210 ? -15.664 -12.016 -9.914 1 95.75 210 LYS A N 1
ATOM 1658 C CA . LYS A 1 210 ? -15.758 -10.578 -10.125 1 95.75 210 LYS A CA 1
ATOM 1659 C C . LYS A 1 210 ? -17.109 -10.039 -9.68 1 95.75 210 LYS A C 1
ATOM 1661 O O . LYS A 1 210 ? -18.156 -10.641 -9.961 1 95.75 210 LYS A O 1
ATOM 1666 N N . VAL A 1 211 ? -16.969 -8.906 -8.922 1 89.81 211 VAL A N 1
ATOM 1667 C CA . VAL A 1 211 ? -18.203 -8.234 -8.492 1 89.81 211 VAL A CA 1
ATOM 1668 C C . VAL A 1 211 ? -18.578 -7.16 -9.5 1 89.81 211 VAL A C 1
ATOM 1670 O O . VAL A 1 211 ? -17.719 -6.414 -9.977 1 89.81 211 VAL A O 1
ATOM 1673 N N . ILE A 1 212 ? -19.656 -7.188 -10.109 1 74.94 212 ILE A N 1
ATOM 1674 C CA . ILE A 1 212 ? -20.109 -6.156 -11.039 1 74.94 212 ILE A CA 1
ATOM 1675 C C . ILE A 1 212 ? -20.766 -5.016 -10.258 1 74.94 212 ILE A C 1
ATOM 1677 O O . ILE A 1 212 ? -21.625 -5.246 -9.414 1 74.94 212 ILE A O 1
ATOM 1681 N N . PRO A 1 213 ? -20.234 -3.744 -10.484 1 59.19 213 PRO A N 1
ATOM 1682 C CA . PRO A 1 213 ? -20.828 -2.607 -9.781 1 59.19 213 PRO A CA 1
ATOM 1683 C C . PRO A 1 213 ? -22.344 -2.52 -9.984 1 59.19 213 PRO A C 1
ATOM 1685 O O . PRO A 1 213 ? -22.859 -2.979 -11.008 1 59.19 213 PRO A O 1
ATOM 1688 N N . MET B 1 1 ? -33.25 -4.512 18.094 1 19.02 1 MET B N 1
ATOM 1689 C CA . MET B 1 1 ? -32.781 -4.469 16.703 1 19.02 1 MET B CA 1
ATOM 1690 C C . MET B 1 1 ? -33.531 -5.512 15.859 1 19.02 1 MET B C 1
ATOM 1692 O O . MET B 1 1 ? -33.219 -6.699 15.93 1 19.02 1 MET B O 1
ATOM 1696 N N . VAL B 1 2 ? -34.906 -5.336 15.688 1 20.95 2 VAL B N 1
ATOM 1697 C CA . VAL B 1 2 ? -36.188 -5.969 15.438 1 20.95 2 VAL B CA 1
ATOM 1698 C C . VAL B 1 2 ? -36.312 -6.332 13.961 1 20.95 2 VAL B C 1
ATOM 1700 O O . VAL B 1 2 ? -36.312 -5.449 13.094 1 20.95 2 VAL B O 1
ATOM 1703 N N . ILE B 1 3 ? -35.594 -7.492 13.562 1 20.31 3 ILE B N 1
ATOM 1704 C CA . ILE B 1 3 ? -35.531 -8.164 12.266 1 20.31 3 ILE B CA 1
ATOM 1705 C C . ILE B 1 3 ? -36.938 -8.406 11.742 1 20.31 3 ILE B C 1
ATOM 1707 O O . ILE B 1 3 ? -37.75 -9.031 12.406 1 20.31 3 ILE B O 1
ATOM 1711 N N . CYS B 1 4 ? -37.375 -7.465 10.852 1 19.45 4 CYS B N 1
ATOM 1712 C CA . CYS B 1 4 ? -38.656 -7.242 10.203 1 19.45 4 CYS B CA 1
ATOM 1713 C C . CYS B 1 4 ? -39.094 -8.469 9.398 1 19.45 4 CYS B C 1
ATOM 1715 O O . CYS B 1 4 ? -39.844 -8.344 8.438 1 19.45 4 CYS B O 1
ATOM 1717 N N . CYS B 1 5 ? -38.438 -9.562 9.484 1 20.12 5 CYS B N 1
ATOM 1718 C CA . CYS B 1 5 ? -38.688 -10.547 8.445 1 20.12 5 CYS B CA 1
ATOM 1719 C C . CYS B 1 5 ? -40.094 -11.148 8.609 1 20.12 5 CYS B C 1
ATOM 1721 O O . CYS B 1 5 ? -40.219 -12.312 8.984 1 20.12 5 CYS B O 1
ATOM 1723 N N . ALA B 1 6 ? -41.031 -10.289 9.188 1 18.89 6 ALA B N 1
ATOM 1724 C CA . ALA B 1 6 ? -42.062 -11.18 9.656 1 18.89 6 ALA B CA 1
ATOM 1725 C C . ALA B 1 6 ? -42.656 -11.984 8.508 1 18.89 6 ALA B C 1
ATOM 1727 O O . ALA B 1 6 ? -42.812 -13.203 8.602 1 18.89 6 ALA B O 1
ATOM 1728 N N . ALA B 1 7 ? -43.438 -11.305 7.59 1 19.52 7 ALA B N 1
ATOM 1729 C CA . ALA B 1 7 ? -44.844 -11.648 7.41 1 19.52 7 ALA B CA 1
ATOM 1730 C C . ALA B 1 7 ? -45.031 -12.609 6.242 1 19.52 7 ALA B C 1
ATOM 1732 O O . ALA B 1 7 ? -46.156 -12.891 5.836 1 19.52 7 ALA B O 1
ATOM 1733 N N . LEU B 1 8 ? -44 -13.031 5.391 1 20.17 8 LEU B N 1
ATOM 1734 C CA . LEU B 1 8 ? -44.562 -13.5 4.129 1 20.17 8 LEU B CA 1
ATOM 1735 C C . LEU B 1 8 ? -45.344 -14.797 4.324 1 20.17 8 LEU B C 1
ATOM 1737 O O . LEU B 1 8 ? -44.812 -15.758 4.895 1 20.17 8 LEU B O 1
ATOM 1741 N N . ASN B 1 9 ? -46.625 -14.656 4.59 1 19.59 9 ASN B N 1
ATOM 1742 C CA . ASN B 1 9 ? -47.656 -15.664 4.824 1 19.59 9 ASN B CA 1
ATOM 1743 C C . ASN B 1 9 ? -47.781 -16.641 3.656 1 19.59 9 ASN B C 1
ATOM 1745 O O . ASN B 1 9 ? -48.562 -16.438 2.746 1 19.59 9 ASN B O 1
ATOM 1749 N N . CYS B 1 10 ? -46.688 -17.094 3.088 1 21.61 10 CYS B N 1
ATOM 1750 C CA . CYS B 1 10 ? -46.906 -18 1.955 1 21.61 10 CYS B CA 1
ATOM 1751 C C . CYS B 1 10 ? -47.812 -19.156 2.33 1 21.61 10 CYS B C 1
ATOM 1753 O O . CYS B 1 10 ? -47.531 -19.906 3.268 1 21.61 10 CYS B O 1
ATOM 1755 N N . SER B 1 11 ? -49.125 -18.812 2.25 1 20.61 11 SER B N 1
ATOM 1756 C CA . SER B 1 11 ? -50.188 -19.781 2.5 1 20.61 11 SER B CA 1
ATOM 1757 C C . SER B 1 11 ? -49.969 -21.078 1.726 1 20.61 11 SER B C 1
ATOM 1759 O O . SER B 1 11 ? -49.5 -21.047 0.58 1 20.61 11 SER B O 1
ATOM 1761 N N . ASN B 1 12 ? -49.906 -22.141 2.418 1 18.59 12 ASN B N 1
ATOM 1762 C CA . ASN B 1 12 ? -49.625 -23.562 2.158 1 18.59 12 ASN B CA 1
ATOM 1763 C C . ASN B 1 12 ? -50.688 -24.172 1.271 1 18.59 12 ASN B C 1
ATOM 1765 O O . ASN B 1 12 ? -51 -25.359 1.396 1 18.59 12 ASN B O 1
ATOM 1769 N N . ARG B 1 13 ? -51.281 -23.406 0.243 1 21.42 13 ARG B N 1
ATOM 1770 C CA . ARG B 1 13 ? -52.406 -24.203 -0.239 1 21.42 13 ARG B CA 1
ATOM 1771 C C . ARG B 1 13 ? -51.969 -25.609 -0.646 1 21.42 13 ARG B C 1
ATOM 1773 O O . ARG B 1 13 ? -50.844 -25.781 -1.17 1 21.42 13 ARG B O 1
ATOM 1780 N N . GLN B 1 14 ? -52.906 -26.547 -0.522 1 19.84 14 GLN B N 1
ATOM 1781 C CA . GLN B 1 14 ? -53.031 -28 -0.4 1 19.84 14 GLN B CA 1
ATOM 1782 C C . GLN B 1 14 ? -52.656 -28.703 -1.7 1 19.84 14 GLN B C 1
ATOM 1784 O O . GLN B 1 14 ? -52.625 -28.078 -2.762 1 19.84 14 GLN B O 1
ATOM 1789 N N . GLY B 1 15 ? -52.938 -30.141 -1.9 1 20.16 15 GLY B N 1
ATOM 1790 C CA . GLY B 1 15 ? -52.375 -31.469 -2.105 1 20.16 15 GLY B CA 1
ATOM 1791 C C . GLY B 1 15 ? -52.469 -31.938 -3.543 1 20.16 15 GLY B C 1
ATOM 1792 O O . GLY B 1 15 ? -51.875 -32.969 -3.904 1 20.16 15 GLY B O 1
ATOM 1793 N N . LYS B 1 16 ? -53.562 -31.672 -4.402 1 24.66 16 LYS B N 1
ATOM 1794 C CA . LYS B 1 16 ? -53.906 -32.875 -5.145 1 24.66 16 LYS B CA 1
ATOM 1795 C C . LYS B 1 16 ? -52.844 -33.219 -6.184 1 24.66 16 LYS B C 1
ATOM 1797 O O . LYS B 1 16 ? -52.156 -32.312 -6.699 1 24.66 16 LYS B O 1
ATOM 1802 N N . GLY B 1 17 ? -52.594 -34.594 -6.492 1 22.39 17 GLY B N 1
ATOM 1803 C CA . GLY B 1 17 ? -51.5 -35.469 -6.922 1 22.39 17 GLY B CA 1
ATOM 1804 C C . GLY B 1 17 ? -51.219 -35.375 -8.406 1 22.39 17 GLY B C 1
ATOM 1805 O O . GLY B 1 17 ? -50.188 -35.875 -8.883 1 22.39 17 GLY B O 1
ATOM 1806 N N . PRO B 1 18 ? -52.156 -35.094 -9.367 1 26.2 18 PRO B N 1
ATOM 1807 C CA . PRO B 1 18 ? -51.938 -36.188 -10.336 1 26.2 18 PRO B CA 1
ATOM 1808 C C . PRO B 1 18 ? -50.562 -36.094 -11 1 26.2 18 PRO B C 1
ATOM 1810 O O . PRO B 1 18 ? -49.844 -35.125 -10.836 1 26.2 18 PRO B O 1
ATOM 1813 N N . ARG B 1 19 ? -50.594 -36.531 -12.352 1 27.23 19 ARG B N 1
ATOM 1814 C CA . ARG B 1 19 ? -49.812 -37.406 -13.234 1 27.23 19 ARG B CA 1
ATOM 1815 C C . ARG B 1 19 ? -48.656 -36.656 -13.891 1 27.23 19 ARG B C 1
ATOM 1817 O O . ARG B 1 19 ? -47.812 -37.25 -14.516 1 27.23 19 ARG B O 1
ATOM 1824 N N . GLY B 1 20 ? -48.844 -35.344 -14.094 1 21.48 20 GLY B N 1
ATOM 1825 C CA . GLY B 1 20 ? -48.125 -35 -15.305 1 21.48 20 GLY B CA 1
ATOM 1826 C C . GLY B 1 20 ? -46.625 -35.062 -15.133 1 21.48 20 GLY B C 1
ATOM 1827 O O . GLY B 1 20 ? -46.125 -35.062 -14.008 1 21.48 20 GLY B O 1
ATOM 1828 N N . ARG B 1 21 ? -45.875 -35.25 -16.281 1 26.98 21 ARG B N 1
ATOM 1829 C CA . ARG B 1 21 ? -44.438 -35.312 -16.578 1 26.98 21 ARG B CA 1
ATOM 1830 C C . ARG B 1 21 ? -43.688 -34.125 -16 1 26.98 21 ARG B C 1
ATOM 1832 O O . ARG B 1 21 ? -44.031 -32.969 -16.312 1 26.98 21 ARG B O 1
ATOM 1839 N N . VAL B 1 22 ? -43.344 -34.281 -14.742 1 23.38 22 VAL B N 1
ATOM 1840 C CA . VAL B 1 22 ? -42.625 -33.25 -13.984 1 23.38 22 VAL B CA 1
ATOM 1841 C C . VAL B 1 22 ? -41.344 -32.844 -14.734 1 23.38 22 VAL B C 1
ATOM 1843 O O . VAL B 1 22 ? -40.438 -33.656 -14.898 1 23.38 22 VAL B O 1
ATOM 1846 N N . ALA B 1 23 ? -41.594 -32.281 -15.961 1 26.31 23 ALA B N 1
ATOM 1847 C CA . ALA B 1 23 ? -40.375 -31.688 -16.5 1 26.31 23 ALA B CA 1
ATOM 1848 C C . ALA B 1 23 ? -39.594 -30.922 -15.414 1 26.31 23 ALA B C 1
ATOM 1850 O O . ALA B 1 23 ? -40.188 -30.109 -14.695 1 26.31 23 ALA B O 1
ATOM 1851 N N . VAL B 1 24 ? -38.75 -31.594 -14.742 1 25.9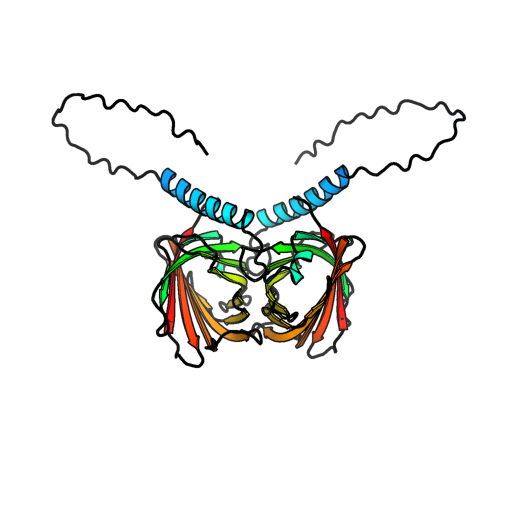5 24 VAL B N 1
ATOM 1852 C CA . VAL B 1 24 ? -37.781 -31.078 -13.773 1 25.95 24 VAL B CA 1
ATOM 1853 C C . VAL B 1 24 ? -37.188 -29.766 -14.281 1 25.95 24 VAL B C 1
ATOM 1855 O O . VAL B 1 24 ? -36.531 -29.734 -15.32 1 25.95 24 VAL B O 1
ATOM 1858 N N . SER B 1 25 ? -38.125 -28.75 -14.43 1 25.09 25 SER B N 1
ATOM 1859 C CA . SER B 1 25 ? -37.562 -27.438 -14.727 1 25.09 25 SER B CA 1
ATOM 1860 C C . SER B 1 25 ? -36.406 -27.109 -13.781 1 25.09 25 SER B C 1
ATOM 1862 O O . SER B 1 25 ? -36.531 -27.25 -12.562 1 25.09 25 SER B O 1
ATOM 1864 N N . PHE B 1 26 ? -35.188 -27.297 -14.195 1 27.88 26 PHE B N 1
ATOM 1865 C CA . PHE B 1 26 ? -34 -26.781 -13.562 1 27.88 26 PHE B CA 1
ATOM 1866 C C . PHE B 1 26 ? -34.219 -25.344 -13.07 1 27.88 26 PHE B C 1
ATOM 1868 O O . PHE B 1 26 ? -34.406 -24.438 -13.875 1 27.88 26 PHE B O 1
ATOM 1875 N N . HIS B 1 27 ? -34.969 -25.219 -11.953 1 28.25 27 HIS B N 1
ATOM 1876 C CA . HIS B 1 27 ? -35.062 -23.953 -11.242 1 28.25 27 HIS B CA 1
ATOM 1877 C C . HIS B 1 27 ? -33.75 -23.219 -11.203 1 28.25 27 HIS B C 1
ATOM 1879 O O . HIS B 1 27 ? -32.75 -23.75 -10.703 1 28.25 27 HIS B O 1
ATOM 1885 N N . ARG B 1 28 ? -33.438 -22.438 -12.219 1 30.28 28 ARG B N 1
ATOM 1886 C CA . ARG B 1 28 ? -32.406 -21.422 -12.211 1 30.28 28 ARG B CA 1
ATOM 1887 C C . ARG B 1 28 ? -32.375 -20.656 -10.898 1 30.28 28 ARG B C 1
ATOM 1889 O O . ARG B 1 28 ? -33.375 -20.047 -10.516 1 30.28 28 ARG B O 1
ATOM 1896 N N . LEU B 1 29 ? -31.766 -21.156 -9.906 1 35.53 29 LEU B N 1
ATOM 1897 C CA . LEU B 1 29 ? -31.547 -20.344 -8.719 1 35.53 29 LEU B CA 1
ATOM 1898 C C . LEU B 1 29 ? -31.281 -18.891 -9.102 1 35.53 29 LEU B C 1
ATOM 1900 O O . LEU B 1 29 ? -30.438 -18.609 -9.953 1 35.53 29 LEU B O 1
ATOM 1904 N N . PRO B 1 30 ? -32.188 -17.969 -8.812 1 35.31 30 PRO B N 1
ATOM 1905 C CA . PRO B 1 30 ? -32.156 -16.594 -9.312 1 35.31 30 PRO B CA 1
ATOM 1906 C C . PRO B 1 30 ? -30.844 -15.875 -9.016 1 35.31 30 PRO B C 1
ATOM 1908 O O . PRO B 1 30 ? -30.281 -16.047 -7.934 1 35.31 30 PRO B O 1
ATOM 1911 N N . ILE B 1 31 ? -30.141 -15.367 -9.977 1 38.78 31 ILE B N 1
ATOM 1912 C CA . ILE B 1 31 ? -29.031 -14.422 -10.062 1 38.78 31 ILE B CA 1
ATOM 1913 C C . ILE B 1 31 ? -29.219 -13.312 -9.023 1 38.78 31 ILE B C 1
ATOM 1915 O O . ILE B 1 31 ? -28.25 -12.836 -8.445 1 38.78 31 ILE B O 1
ATOM 1919 N N . ALA B 1 32 ? -30.422 -13.008 -8.641 1 37.97 32 ALA B N 1
ATOM 1920 C CA . ALA B 1 32 ? -30.734 -11.922 -7.719 1 37.97 32 ALA B CA 1
ATOM 1921 C C . ALA B 1 32 ? -30.25 -12.242 -6.305 1 37.97 32 ALA B C 1
ATOM 1923 O O . ALA B 1 32 ? -29.812 -11.352 -5.578 1 37.97 32 ALA B O 1
ATOM 1924 N N . THR B 1 33 ? -30.422 -13.477 -5.945 1 39 33 THR B N 1
ATOM 1925 C CA . THR B 1 33 ? -30 -13.82 -4.59 1 39 33 THR B CA 1
ATOM 1926 C C . THR B 1 33 ? -28.484 -13.734 -4.449 1 39 33 THR B C 1
ATOM 1928 O O . THR B 1 33 ? -27.969 -13.336 -3.402 1 39 33 THR B O 1
ATOM 1931 N N . PHE B 1 34 ? -27.828 -14.086 -5.527 1 37.94 34 PHE B N 1
ATOM 1932 C CA . PHE B 1 34 ? -26.375 -14.031 -5.426 1 37.94 34 PHE B CA 1
ATOM 1933 C C . PHE B 1 34 ? -25.891 -12.586 -5.395 1 37.94 34 PHE B C 1
ATOM 1935 O O . PHE B 1 34 ? -24.969 -12.25 -4.645 1 37.94 34 PHE B O 1
ATOM 1942 N N . LYS B 1 35 ? -26.422 -11.789 -6.184 1 43.34 35 LYS B N 1
ATOM 1943 C CA . LYS B 1 35 ? -26.078 -10.375 -6.156 1 43.34 35 LYS B CA 1
ATOM 1944 C C . LYS B 1 35 ? -26.281 -9.781 -4.766 1 43.34 35 LYS B C 1
ATOM 1946 O O . LYS B 1 35 ? -25.453 -9.016 -4.277 1 43.34 35 LYS B O 1
ATOM 1951 N N . LYS B 1 36 ? -27.375 -10.219 -4.219 1 44.88 36 LYS B N 1
ATOM 1952 C CA . LYS B 1 36 ? -27.734 -9.727 -2.889 1 44.88 36 LYS B CA 1
ATOM 1953 C C . LYS B 1 36 ? -26.734 -10.219 -1.836 1 44.88 36 LYS B C 1
ATOM 1955 O O . LYS B 1 36 ? -26.391 -9.477 -0.919 1 44.88 36 LYS B O 1
ATOM 1960 N N . LEU B 1 37 ? -26.234 -11.445 -2.057 1 40.44 37 LEU B N 1
ATOM 1961 C CA . LEU B 1 37 ? -25.297 -11.977 -1.077 1 40.44 37 LEU B CA 1
ATOM 1962 C C . LEU B 1 37 ? -23.938 -11.312 -1.207 1 40.44 37 LEU B C 1
ATOM 1964 O O . LEU B 1 37 ? -23.297 -10.977 -0.202 1 40.44 37 LEU B O 1
ATOM 1968 N N . VAL B 1 38 ? -23.516 -11.227 -2.453 1 48.47 38 VAL B N 1
ATOM 1969 C CA . VAL B 1 38 ? -22.25 -10.516 -2.674 1 48.47 38 VAL B CA 1
ATOM 1970 C C . VAL B 1 38 ? -22.375 -9.07 -2.205 1 48.47 38 VAL B C 1
ATOM 1972 O O . VAL B 1 38 ? -21.469 -8.539 -1.567 1 48.47 38 VAL B O 1
ATOM 1975 N N . GLN B 1 39 ? -23.5 -8.508 -2.514 1 52.06 39 GLN B N 1
ATOM 1976 C CA . GLN B 1 39 ? -23.797 -7.164 -2.035 1 52.06 39 GLN B CA 1
ATOM 1977 C C . GLN B 1 39 ? -23.906 -7.129 -0.514 1 52.06 39 GLN B C 1
ATOM 1979 O O . GLN B 1 39 ? -23.406 -6.203 0.128 1 52.06 39 GLN B O 1
ATOM 1984 N N . PHE B 1 40 ? -24.359 -8.297 -0.12 1 49.53 40 PHE B N 1
ATOM 1985 C CA . PHE B 1 40 ? -24.547 -8.359 1.323 1 49.53 40 PHE B CA 1
ATOM 1986 C C . PHE B 1 40 ? -23.219 -8.516 2.043 1 49.53 40 PHE B C 1
ATOM 1988 O O . PHE B 1 40 ? -22.969 -7.859 3.059 1 49.53 40 PHE B O 1
ATOM 1995 N N . ASP B 1 41 ? -22.391 -9.359 1.427 1 61.59 41 ASP B N 1
ATOM 1996 C CA . ASP B 1 41 ? -21.109 -9.586 2.088 1 61.59 41 ASP B CA 1
ATOM 1997 C C . ASP B 1 41 ? -20.234 -8.344 2.031 1 61.59 41 ASP B C 1
ATOM 1999 O O . ASP B 1 41 ? -19.594 -7.98 3.021 1 61.59 41 ASP B O 1
ATOM 2003 N N . THR B 1 42 ? -20.297 -7.715 0.866 1 67.62 42 THR B N 1
ATOM 2004 C CA . THR B 1 42 ? -19.547 -6.461 0.745 1 67.62 42 THR B CA 1
ATOM 2005 C C . THR B 1 42 ? -20.125 -5.406 1.689 1 67.62 42 THR B C 1
ATOM 2007 O O . THR B 1 42 ? -19.375 -4.645 2.299 1 67.62 42 THR B O 1
ATOM 2010 N N . LEU B 1 43 ? -21.359 -5.441 1.784 1 64 43 LEU B N 1
ATOM 2011 C CA . LEU B 1 43 ? -22.016 -4.48 2.666 1 64 43 LEU B CA 1
ATOM 2012 C C . LEU B 1 43 ? -21.656 -4.754 4.125 1 64 43 LEU B C 1
ATOM 2014 O O . LEU B 1 43 ? -21.375 -3.822 4.883 1 64 43 LEU B O 1
ATOM 2018 N N . ARG B 1 44 ? -21.703 -6.016 4.492 1 68.31 44 ARG B N 1
ATOM 2019 C CA . ARG B 1 44 ? -21.359 -6.383 5.863 1 68.31 44 ARG B CA 1
ATOM 2020 C C . ARG B 1 44 ? -19.922 -6.031 6.18 1 68.31 44 ARG B C 1
ATOM 2022 O O . ARG B 1 44 ? -19.609 -5.535 7.27 1 68.31 44 ARG B O 1
ATOM 2029 N N . LEU B 1 45 ? -19.078 -6.312 5.246 1 71.44 45 LEU B N 1
ATOM 2030 C CA . LEU B 1 45 ? -17.672 -5.977 5.43 1 71.44 45 LEU B CA 1
ATOM 2031 C C . LEU B 1 45 ? -17.484 -4.469 5.586 1 71.44 45 LEU B C 1
ATOM 2033 O O . LEU B 1 45 ? -16.75 -4.016 6.461 1 71.44 45 LEU B O 1
ATOM 2037 N N . PHE B 1 46 ? -18.312 -3.812 4.836 1 70.69 46 PHE B N 1
ATOM 2038 C CA . PHE B 1 46 ? -18.234 -2.357 4.883 1 70.69 46 PHE B CA 1
ATOM 2039 C C . PHE B 1 46 ? -18.719 -1.835 6.227 1 70.69 46 PHE B C 1
ATOM 2041 O O . PHE B 1 46 ? -18.094 -0.962 6.828 1 70.69 46 PHE B O 1
ATOM 2048 N N . ILE B 1 47 ? -19.734 -2.381 6.633 1 69.31 47 ILE B N 1
ATOM 2049 C CA . ILE B 1 47 ? -20.312 -1.95 7.902 1 69.31 47 ILE B CA 1
ATOM 2050 C C . ILE B 1 47 ? -19.344 -2.26 9.039 1 69.31 47 ILE B C 1
ATOM 2052 O O . ILE B 1 47 ? -19.156 -1.441 9.945 1 69.31 47 ILE B O 1
ATOM 2056 N N . TYR B 1 48 ? -18.797 -3.4 8.992 1 75.56 48 TYR B N 1
ATOM 2057 C CA . TYR B 1 48 ? -17.828 -3.764 10.031 1 75.56 48 TYR B CA 1
ATOM 2058 C C . TYR B 1 48 ? -16.688 -2.752 10.094 1 75.56 48 TYR B C 1
ATOM 2060 O O . TYR B 1 48 ? -16.328 -2.285 11.172 1 75.56 48 TYR B O 1
ATOM 2068 N N . LEU B 1 49 ? -16.234 -2.408 8.984 1 75.88 49 LEU B N 1
ATOM 2069 C CA . LEU B 1 49 ? -15.086 -1.516 8.953 1 75.88 49 LEU B CA 1
ATOM 2070 C C . LEU B 1 49 ? -15.469 -0.121 9.438 1 75.88 49 LEU B C 1
ATOM 2072 O O . LEU B 1 49 ? -14.656 0.556 10.078 1 75.88 49 LEU B O 1
ATOM 2076 N N . GLU B 1 50 ? -16.688 0.233 9.227 1 76.44 50 GLU B N 1
ATOM 2077 C CA . GLU B 1 50 ? -17.141 1.558 9.633 1 76.44 50 GLU B CA 1
ATOM 2078 C C . GLU B 1 50 ? -17.391 1.614 11.133 1 76.44 50 GLU B C 1
ATOM 2080 O O . GLU B 1 50 ? -17.312 2.684 11.742 1 76.44 50 GLU B O 1
ATOM 2085 N N . THR B 1 51 ? -17.578 0.484 11.719 1 84 51 THR B N 1
ATOM 2086 C CA . THR B 1 51 ? -17.969 0.484 13.133 1 84 51 THR B CA 1
ATOM 2087 C C . THR B 1 51 ? -16.859 -0.12 13.992 1 84 51 THR B C 1
ATOM 2089 O O . THR B 1 51 ? -17.016 -0.251 15.211 1 84 51 THR B O 1
ATOM 2092 N N . ALA B 1 52 ? -15.867 -0.539 13.375 1 91.38 52 ALA B N 1
ATOM 2093 C CA . ALA B 1 52 ? -14.789 -1.175 14.133 1 91.38 52 ALA B CA 1
ATOM 2094 C C . ALA B 1 52 ? -14.25 -0.235 15.211 1 91.38 52 ALA B C 1
ATOM 2096 O O . ALA B 1 52 ? -14.07 0.96 14.961 1 91.38 52 ALA B O 1
ATOM 2097 N N . GLN B 1 53 ? -14.008 -0.784 16.391 1 94.62 53 GLN B N 1
ATOM 2098 C CA . GLN B 1 53 ? -13.414 -0.005 17.469 1 94.62 53 GLN B CA 1
ATOM 2099 C C . GLN B 1 53 ? -11.906 0.128 17.297 1 94.62 53 GLN B C 1
ATOM 2101 O O . GLN B 1 53 ? -11.234 -0.815 16.859 1 94.62 53 GLN B O 1
ATOM 2106 N N . LEU B 1 54 ? -11.469 1.284 17.719 1 96.19 54 LEU B N 1
ATOM 2107 C CA . LEU B 1 54 ? -10.039 1.53 17.656 1 96.19 54 LEU B CA 1
ATOM 2108 C C . LEU B 1 54 ? -9.281 0.582 18.578 1 96.19 54 LEU B C 1
ATOM 2110 O O . LEU B 1 54 ? -9.609 0.466 19.75 1 96.19 54 LEU B O 1
ATOM 2114 N N . ASN B 1 55 ? -8.32 -0.143 18.016 1 96.75 55 ASN B N 1
ATOM 2115 C CA . ASN B 1 55 ? -7.438 -0.93 18.859 1 96.75 55 ASN B CA 1
ATOM 2116 C C . ASN B 1 55 ? -6.656 -0.043 19.828 1 96.75 55 ASN B C 1
ATOM 2118 O O . ASN B 1 55 ? -6.016 0.923 19.406 1 96.75 55 ASN B O 1
ATOM 2122 N N . PRO B 1 56 ? -6.609 -0.295 21.062 1 96.94 56 PRO B N 1
ATOM 2123 C CA . PRO B 1 56 ? -5.934 0.56 22.047 1 96.94 56 PRO B CA 1
ATOM 2124 C C . PRO B 1 56 ? -4.449 0.751 21.75 1 96.94 56 PRO B C 1
ATOM 2126 O O . PRO B 1 56 ? -3.877 1.791 22.078 1 96.94 56 PRO B O 1
ATOM 2129 N N . VAL B 1 57 ? -3.836 -0.188 21.109 1 96.81 57 VAL B N 1
ATOM 2130 C CA . VAL B 1 57 ? -2.406 -0.148 20.828 1 96.81 57 VAL B CA 1
ATOM 2131 C C . VAL B 1 57 ? -2.094 1.05 19.922 1 96.81 57 VAL B C 1
ATOM 2133 O O . VAL B 1 57 ? -1.001 1.618 20 1 96.81 57 VAL B O 1
ATOM 2136 N N . ILE B 1 58 ? -3.055 1.518 19.156 1 97 58 ILE B N 1
ATOM 2137 C CA . ILE B 1 58 ? -2.729 2.527 18.156 1 97 58 ILE B CA 1
ATOM 2138 C C . ILE B 1 58 ? -3.182 3.902 18.656 1 97 58 ILE B C 1
ATOM 2140 O O . ILE B 1 58 ? -3.098 4.887 17.906 1 97 58 ILE B O 1
ATOM 2144 N N . GLU B 1 59 ? -3.615 4.004 19.891 1 97.56 59 GLU B N 1
ATOM 2145 C CA . GLU B 1 59 ? -4.113 5.254 20.453 1 97.56 59 GLU B CA 1
ATOM 2146 C C . GLU B 1 59 ? -3.094 6.379 20.297 1 97.56 59 GLU B C 1
ATOM 2148 O O . GLU B 1 59 ? -3.453 7.508 19.953 1 97.56 59 GLU B O 1
ATOM 2153 N N . PRO B 1 60 ? -1.811 6.09 20.5 1 98.38 60 PRO B N 1
ATOM 2154 C CA . PRO B 1 60 ? -0.824 7.168 20.391 1 98.38 60 PRO B CA 1
ATOM 2155 C C . PRO B 1 60 ? -0.764 7.762 18.984 1 98.38 60 PRO B C 1
ATOM 2157 O O . PRO B 1 60 ? -0.214 8.852 18.797 1 98.38 60 PRO B O 1
ATOM 2160 N N . LEU B 1 61 ? -1.344 7.078 17.969 1 98.62 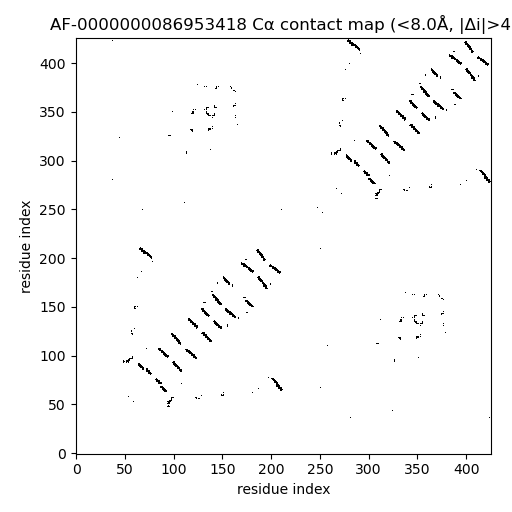61 LEU B N 1
ATOM 2161 C CA . LEU B 1 61 ? -1.307 7.535 16.594 1 98.62 61 LEU B CA 1
ATOM 2162 C C . LEU B 1 61 ? -2.682 8.016 16.141 1 98.62 61 LEU B C 1
ATOM 2164 O O . LEU B 1 61 ? -2.867 8.375 14.977 1 98.62 61 LEU B O 1
ATOM 2168 N N . SER B 1 62 ? -3.615 8.078 17.047 1 97.88 62 SER B N 1
ATOM 2169 C CA . SER B 1 62 ? -5.012 8.32 16.703 1 97.88 62 SER B CA 1
ATOM 2170 C C . SER B 1 62 ? -5.199 9.711 16.109 1 97.88 62 SER B C 1
ATOM 2172 O O . SER B 1 62 ? -6.145 9.953 15.352 1 97.88 62 SER B O 1
ATOM 2174 N N . TRP B 1 63 ? -4.324 10.656 16.453 1 98.19 63 TRP B N 1
ATOM 2175 C CA . TRP B 1 63 ? -4.422 12.031 15.961 1 98.19 63 TRP B CA 1
ATOM 2176 C C . TRP B 1 63 ? -4.242 12.078 14.445 1 98.19 63 TRP B C 1
ATOM 2178 O O . TRP B 1 63 ? -4.598 13.07 13.805 1 98.19 63 TRP B O 1
ATOM 2188 N N . MET B 1 64 ? -3.75 11.039 13.789 1 98.56 64 MET B N 1
ATOM 2189 C CA . MET B 1 64 ? -3.494 10.984 12.352 1 98.56 64 MET B CA 1
ATOM 2190 C C . MET B 1 64 ? -4.746 10.562 11.594 1 98.56 64 MET B C 1
ATOM 2192 O O . MET B 1 64 ? -4.832 10.742 10.375 1 98.56 64 MET B O 1
ATOM 2196 N N . LEU B 1 65 ? -5.684 9.953 12.266 1 97.25 65 LEU B N 1
ATOM 2197 C CA . LEU B 1 65 ? -6.848 9.344 11.625 1 97.25 65 LEU B CA 1
ATOM 2198 C C . LEU B 1 65 ? -7.672 10.398 10.891 1 97.25 65 LEU B C 1
ATOM 2200 O O . LEU B 1 65 ? -7.871 11.508 11.398 1 97.25 65 LEU B O 1
ATOM 2204 N N . GLY B 1 66 ? -8.148 10.023 9.648 1 94.88 66 GLY B N 1
ATOM 2205 C CA . GLY B 1 66 ? -9.062 10.883 8.906 1 94.88 66 GLY B CA 1
ATOM 2206 C C . GLY B 1 66 ? -8.711 11.008 7.438 1 94.88 66 GLY B C 1
ATOM 2207 O O . GLY B 1 66 ? -7.781 10.352 6.961 1 94.88 66 GLY B O 1
ATOM 2208 N N . THR B 1 67 ? -9.57 11.68 6.734 1 95.94 67 THR B N 1
ATOM 2209 C CA . THR B 1 67 ? -9.281 12.117 5.371 1 95.94 67 THR B CA 1
ATOM 2210 C C . THR B 1 67 ? -8.766 13.555 5.367 1 95.94 67 THR B C 1
ATOM 2212 O O . THR B 1 67 ? -9.375 14.445 5.965 1 95.94 67 THR B O 1
ATOM 2215 N N . TRP B 1 68 ? -7.598 13.75 4.785 1 96.81 68 TRP B N 1
ATOM 2216 C CA . TRP B 1 68 ? -6.879 15.016 4.797 1 96.81 68 TRP B CA 1
ATOM 2217 C C . TRP B 1 68 ? -6.656 15.523 3.375 1 96.81 68 TRP B C 1
ATOM 2219 O O . TRP B 1 68 ? -6.219 14.773 2.5 1 96.81 68 TRP B O 1
ATOM 2229 N N . LEU B 1 69 ? -6.961 16.797 3.174 1 96.5 69 LEU B N 1
ATOM 2230 C CA . LEU B 1 69 ? -6.723 17.422 1.88 1 96.5 69 LEU B CA 1
ATOM 2231 C C . LEU B 1 69 ? -5.719 18.562 2.006 1 96.5 69 LEU B C 1
ATOM 2233 O O . LEU B 1 69 ? -5.797 19.375 2.938 1 96.5 69 LEU B O 1
ATOM 2237 N N . SER B 1 70 ? -4.809 18.547 1.067 1 97.5 70 SER B N 1
ATOM 2238 C CA . SER B 1 70 ? -3.795 19.594 1.129 1 97.5 70 SER B CA 1
ATOM 2239 C C . SER B 1 70 ? -4.434 20.969 1.101 1 97.5 70 SER B C 1
ATOM 2241 O O . SER B 1 70 ? -5.344 21.234 0.311 1 97.5 70 SER B O 1
ATOM 2243 N N . ASP B 1 71 ? -3.994 21.797 1.947 1 95.25 71 ASP B N 1
ATOM 2244 C CA . ASP B 1 71 ? -4.344 23.219 2.006 1 95.25 71 ASP B CA 1
ATOM 2245 C C . ASP B 1 71 ? -3.281 24.016 2.754 1 95.25 71 ASP B C 1
ATOM 2247 O O . ASP B 1 71 ? -3.174 23.922 3.979 1 95.25 71 ASP B O 1
ATOM 2251 N N . PRO B 1 72 ? -2.562 24.844 2.08 1 96.38 72 PRO B N 1
ATOM 2252 C CA . PRO B 1 72 ? -2.457 25.062 0.635 1 96.38 72 PRO B CA 1
ATOM 2253 C C . PRO B 1 72 ? -1.782 23.906 -0.089 1 96.38 72 PRO B C 1
ATOM 2255 O O . PRO B 1 72 ? -1.456 22.891 0.533 1 96.38 72 PRO B O 1
ATOM 2258 N N . PRO B 1 73 ? -1.615 24 -1.431 1 97.88 73 PRO B N 1
ATOM 2259 C CA . PRO B 1 73 ? -0.831 22.969 -2.131 1 97.88 73 PRO B CA 1
ATOM 2260 C C . PRO B 1 73 ? 0.545 22.766 -1.506 1 97.88 73 PRO B C 1
ATOM 2262 O O . PRO B 1 73 ? 1.146 23.703 -0.983 1 97.88 73 PRO B O 1
ATOM 2265 N N . GLY B 1 74 ? 1.008 21.484 -1.608 1 98.62 74 GLY B N 1
ATOM 2266 C CA . GLY B 1 74 ? 2.35 21.188 -1.137 1 98.62 74 GLY B CA 1
ATOM 2267 C C . GLY B 1 74 ? 3.439 21.719 -2.045 1 98.62 74 GLY B C 1
ATOM 2268 O O . GLY B 1 74 ? 3.193 22 -3.221 1 98.62 74 GLY B O 1
ATOM 2269 N N . ASP B 1 75 ? 4.582 21.797 -1.383 1 98.56 75 ASP B N 1
ATOM 2270 C CA . ASP B 1 75 ? 5.762 22.219 -2.125 1 98.56 75 ASP B CA 1
ATOM 2271 C C . ASP B 1 75 ? 6.758 21.078 -2.289 1 98.56 75 ASP B C 1
ATOM 2273 O O . ASP B 1 75 ? 7.012 20.328 -1.341 1 98.56 75 ASP B O 1
ATOM 2277 N N . GLY B 1 76 ? 7.234 20.984 -3.527 1 97.88 76 GLY B N 1
ATOM 2278 C CA . GLY B 1 76 ? 8.328 20.062 -3.814 1 97.88 76 GLY B CA 1
ATOM 2279 C C . GLY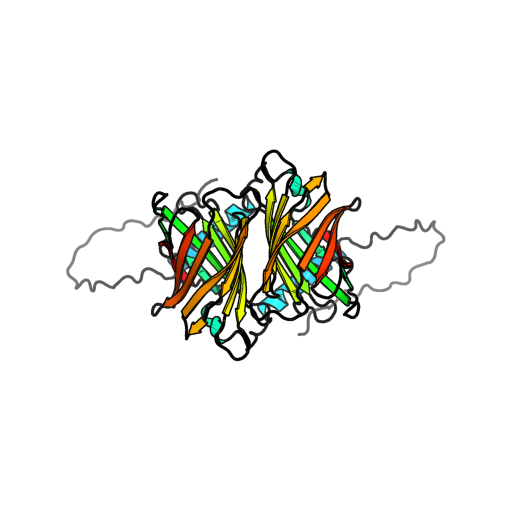 B 1 76 ? 9.547 20.75 -4.402 1 97.88 76 GLY B C 1
ATOM 2280 O O . GLY B 1 76 ? 9.406 21.672 -5.219 1 97.88 76 GLY B O 1
ATOM 2281 N N . THR B 1 77 ? 10.672 20.359 -3.857 1 96.19 77 THR B N 1
ATOM 2282 C CA . THR B 1 77 ? 11.945 20.859 -4.355 1 96.19 77 THR B CA 1
ATOM 2283 C C . THR B 1 77 ? 13.039 19.812 -4.211 1 96.19 77 THR B C 1
ATOM 2285 O O . THR B 1 77 ? 12.938 18.922 -3.357 1 96.19 77 THR B O 1
ATOM 2288 N N . PHE B 1 78 ? 13.945 19.844 -5.109 1 94.19 78 PHE B N 1
ATOM 2289 C CA . PHE B 1 78 ? 15.148 19.016 -5.055 1 94.19 78 PHE B CA 1
ATOM 2290 C C . PHE B 1 78 ? 16.219 19.547 -6 1 94.19 78 PHE B C 1
ATOM 2292 O O . PHE B 1 78 ? 15.898 20.078 -7.074 1 94.19 78 PHE B O 1
ATOM 2299 N N . PRO B 1 79 ? 17.453 19.531 -5.664 1 92.12 79 PRO B N 1
ATOM 2300 C CA . PRO B 1 79 ? 18.484 20.188 -6.457 1 92.12 79 PRO B CA 1
ATOM 2301 C C . PRO B 1 79 ? 18.438 19.797 -7.938 1 92.12 79 PRO B C 1
ATOM 2303 O O . PRO B 1 79 ? 18.703 20.641 -8.805 1 92.12 79 PRO B O 1
ATOM 2306 N N . SER B 1 80 ? 18.016 18.672 -8.305 1 88.38 80 SER B N 1
ATOM 2307 C CA . SER B 1 80 ? 18.062 18.172 -9.68 1 88.38 80 SER B CA 1
ATOM 2308 C C . SER B 1 80 ? 16.75 18.453 -10.414 1 88.38 80 SER B C 1
ATOM 2310 O O . SER B 1 80 ? 16.547 17.969 -11.523 1 88.38 80 SER B O 1
ATOM 2312 N N . MET B 1 81 ? 15.844 19.25 -9.836 1 90.19 81 MET B N 1
ATOM 2313 C CA . MET B 1 81 ? 14.562 19.469 -10.5 1 90.19 81 MET B CA 1
ATOM 2314 C C . MET B 1 81 ? 14.031 20.875 -10.227 1 90.19 81 MET B C 1
ATOM 2316 O O . MET B 1 81 ? 14.438 21.5 -9.25 1 90.19 81 MET B O 1
ATOM 2320 N N . LYS B 1 82 ? 13.109 21.266 -11.031 1 94.88 82 LYS B N 1
ATOM 2321 C CA . LYS B 1 82 ? 12.406 22.516 -10.805 1 94.88 82 LYS B CA 1
ATOM 2322 C C . LYS B 1 82 ? 11.406 22.391 -9.656 1 94.88 82 LYS B C 1
ATOM 2324 O O . LYS B 1 82 ? 10.703 21.375 -9.555 1 94.88 82 LYS B O 1
ATOM 2329 N N . PRO B 1 83 ? 11.398 23.438 -8.828 1 97.5 83 PRO B N 1
ATOM 2330 C CA . PRO B 1 83 ? 10.359 23.422 -7.793 1 97.5 83 PRO B CA 1
ATOM 2331 C C . PRO B 1 83 ? 8.953 23.25 -8.367 1 97.5 83 PRO B C 1
ATOM 2333 O O . PRO B 1 83 ? 8.688 23.703 -9.484 1 97.5 83 PRO B O 1
ATOM 2336 N N . PHE B 1 84 ? 8.086 22.625 -7.609 1 97.75 84 PHE B N 1
ATOM 2337 C CA . PHE B 1 84 ? 6.73 22.391 -8.086 1 97.75 84 PHE B CA 1
ATOM 2338 C C . PHE B 1 84 ? 5.742 22.375 -6.93 1 97.75 84 PHE B C 1
ATOM 2340 O O . PHE B 1 84 ? 6.145 22.297 -5.766 1 97.75 84 PHE B O 1
ATOM 2347 N N . GLN B 1 85 ? 4.496 22.531 -7.266 1 98.44 85 GLN B N 1
ATOM 2348 C CA . GLN B 1 85 ? 3.4 22.359 -6.312 1 98.44 85 GLN B CA 1
ATOM 2349 C C . GLN B 1 85 ? 2.559 21.141 -6.652 1 98.44 85 GLN B C 1
ATOM 2351 O O . GLN B 1 85 ? 2.574 20.656 -7.789 1 98.44 85 GLN B O 1
ATOM 2356 N N . TYR B 1 86 ? 1.948 20.656 -5.648 1 98.25 86 TYR B N 1
ATOM 2357 C CA . TYR B 1 86 ? 1.057 19.531 -5.848 1 98.25 86 TYR B CA 1
ATOM 2358 C C . TYR B 1 86 ? -0.073 19.531 -4.824 1 98.25 86 TYR B C 1
ATOM 2360 O O . TYR B 1 86 ? 0.061 20.125 -3.746 1 98.25 86 TYR B O 1
ATOM 2368 N N . LEU B 1 87 ? -1.181 18.906 -5.203 1 97.31 87 LEU B N 1
ATOM 2369 C CA . LEU B 1 87 ? -2.266 18.578 -4.285 1 97.31 87 LEU B CA 1
ATOM 2370 C C . LEU B 1 87 ? -2.148 17.141 -3.791 1 97.31 87 LEU B C 1
ATOM 2372 O O . LEU B 1 87 ? -1.531 16.297 -4.449 1 97.31 87 LEU B O 1
ATOM 2376 N N . GLU B 1 88 ? -2.707 16.938 -2.648 1 97.44 88 GLU B N 1
ATOM 2377 C CA . GLU B 1 88 ? -2.684 15.562 -2.162 1 97.44 88 GLU B CA 1
ATOM 2378 C C . GLU B 1 88 ? -3.871 15.281 -1.248 1 97.44 88 GLU B C 1
ATOM 2380 O O . GLU B 1 88 ? -4.23 16.109 -0.413 1 97.44 88 GLU B O 1
ATOM 2385 N N . GLU B 1 89 ? -4.473 14.141 -1.451 1 95.88 89 GLU B N 1
ATOM 2386 C CA . GLU B 1 89 ? -5.457 13.555 -0.541 1 95.88 89 GLU B CA 1
ATOM 2387 C C . GLU B 1 89 ? -4.852 12.406 0.261 1 95.88 89 GLU B C 1
ATOM 2389 O O . GLU B 1 89 ? -4.262 11.484 -0.309 1 95.88 89 GLU B O 1
ATOM 2394 N N . VAL B 1 90 ? -5.012 12.484 1.562 1 97.38 90 VAL B N 1
ATOM 2395 C CA . VAL B 1 90 ? -4.484 11.461 2.461 1 97.38 90 VAL B CA 1
ATOM 2396 C C . VAL B 1 90 ? -5.633 10.805 3.221 1 97.38 90 VAL B C 1
ATOM 2398 O O . VAL B 1 90 ? -6.48 11.492 3.793 1 97.38 90 VAL B O 1
ATOM 2401 N N . HIS B 1 91 ? -5.684 9.484 3.15 1 95.56 91 HIS B N 1
ATOM 2402 C CA . HIS B 1 91 ? -6.633 8.711 3.941 1 95.56 91 HIS B CA 1
ATOM 2403 C C . HIS B 1 91 ? -5.914 7.812 4.941 1 95.56 91 HIS B C 1
ATOM 2405 O O . HIS B 1 91 ? -5.152 6.922 4.551 1 95.56 91 HIS B O 1
ATOM 2411 N N . ILE B 1 92 ? -6.078 8.07 6.234 1 97.5 92 ILE B N 1
ATOM 2412 C CA . ILE B 1 92 ? -5.539 7.238 7.305 1 97.5 92 ILE B CA 1
ATOM 2413 C C . ILE B 1 92 ? -6.684 6.648 8.125 1 97.5 92 ILE B C 1
ATOM 2415 O O . ILE B 1 92 ? -7.488 7.383 8.703 1 97.5 92 ILE B O 1
ATOM 2419 N N . SER B 1 93 ? -6.738 5.32 8.133 1 96 93 SER B N 1
ATOM 2420 C CA . SER B 1 93 ? -7.871 4.617 8.727 1 96 93 SER B CA 1
ATOM 2421 C C . SER B 1 93 ? -7.406 3.396 9.516 1 96 93 SER B C 1
ATOM 2423 O O . SER B 1 93 ? -6.203 3.17 9.672 1 96 93 SER B O 1
ATOM 2425 N N . HIS B 1 94 ? -8.383 2.754 10.18 1 96.69 94 HIS B N 1
ATOM 2426 C CA . HIS B 1 94 ? -8.117 1.487 10.852 1 96.69 94 HIS B CA 1
ATOM 2427 C C . HIS B 1 94 ? -9.234 0.486 10.594 1 96.69 94 HIS B C 1
ATOM 2429 O O . HIS B 1 94 ? -10.328 0.864 10.156 1 96.69 94 HIS B O 1
ATOM 2435 N N . ALA B 1 95 ? -8.945 -0.748 10.773 1 95.25 95 ALA B N 1
ATOM 2436 C CA . ALA B 1 95 ? -9.93 -1.82 10.633 1 95.25 95 ALA B CA 1
ATOM 2437 C C . ALA B 1 95 ? -10.117 -2.572 11.945 1 95.25 95 ALA B C 1
ATOM 2439 O O . ALA B 1 95 ? -10.453 -3.758 11.953 1 95.25 95 ALA B O 1
ATOM 2440 N N . GLY B 1 96 ? -9.812 -1.894 13.039 1 96 96 GLY B N 1
ATOM 2441 C CA . GLY B 1 96 ? -9.875 -2.531 14.344 1 96 96 GLY B CA 1
ATOM 2442 C C . GLY B 1 96 ? -8.633 -3.334 14.68 1 96 96 GLY B C 1
ATOM 2443 O O . GLY B 1 96 ? -8.547 -3.939 15.75 1 96 96 GLY B O 1
ATOM 2444 N N . GLN B 1 97 ? -7.727 -3.363 13.797 1 96.94 97 GLN B N 1
ATOM 2445 C CA . GLN B 1 97 ? -6.461 -4.066 13.977 1 96.94 97 GLN B CA 1
ATOM 2446 C C . GLN B 1 97 ? -5.418 -3.166 14.625 1 96.94 97 GLN B C 1
ATOM 2448 O O . GLN B 1 97 ? -5.613 -1.954 14.734 1 96.94 97 GLN B O 1
ATOM 2453 N N . PRO B 1 98 ? -4.301 -3.721 15.086 1 97.12 98 PRO B N 1
ATOM 2454 C CA . PRO B 1 98 ? -3.301 -2.916 15.789 1 97.12 98 PRO B CA 1
ATOM 2455 C C . PRO B 1 98 ? -2.359 -2.176 14.844 1 97.12 98 PRO B C 1
ATOM 2457 O O . PRO B 1 98 ? -1.15 -2.129 15.078 1 97.12 98 PRO B O 1
ATOM 2460 N N . MET B 1 99 ? -2.889 -1.613 13.742 1 98 99 MET B N 1
ATOM 2461 C CA . MET B 1 99 ? -2.15 -0.742 12.828 1 98 99 MET B CA 1
ATOM 2462 C C . MET B 1 99 ? -3.096 0.184 12.078 1 98 99 MET B C 1
ATOM 2464 O O . MET B 1 99 ? -4.297 -0.083 11.984 1 98 99 MET B O 1
ATOM 2468 N N . LEU B 1 100 ? -2.566 1.237 11.641 1 98.44 100 LEU B N 1
ATOM 2469 C CA . LEU B 1 100 ? -3.281 2.133 10.734 1 98.44 100 LEU B CA 1
ATOM 2470 C C . LEU B 1 100 ? -3.037 1.744 9.281 1 98.44 100 LEU B C 1
ATOM 2472 O O . LEU B 1 100 ? -1.982 1.198 8.953 1 98.44 100 LEU B O 1
ATOM 2476 N N . ASN B 1 101 ? -4.039 1.952 8.461 1 98.12 101 ASN B N 1
ATOM 2477 C CA . ASN B 1 101 ? -3.916 1.933 7.008 1 98.12 101 ASN B CA 1
ATOM 2478 C C . ASN B 1 101 ? -3.762 3.342 6.438 1 98.12 101 ASN B C 1
ATOM 2480 O O . ASN B 1 101 ? -4.402 4.281 6.914 1 98.12 101 ASN B O 1
ATOM 2484 N N . PHE B 1 102 ? -2.924 3.451 5.41 1 98.56 102 PHE B N 1
ATOM 2485 C CA . PHE B 1 102 ? -2.879 4.781 4.816 1 98.56 102 PHE B CA 1
ATOM 2486 C C . PHE B 1 102 ? -2.82 4.695 3.297 1 98.56 102 PHE B C 1
ATOM 2488 O O . PHE B 1 102 ? -2.363 3.691 2.746 1 98.56 102 PHE B O 1
ATOM 2495 N N . SER B 1 103 ? -3.281 5.738 2.639 1 98.19 103 SER B N 1
ATOM 2496 C CA . SER B 1 103 ? -3.109 6.02 1.217 1 98.19 103 SER B CA 1
ATOM 2497 C C . SER B 1 103 ? -2.83 7.5 0.98 1 98.19 103 SER B C 1
ATOM 2499 O O . SER B 1 103 ? -3.57 8.359 1.459 1 98.19 103 SER B O 1
ATOM 2501 N N . PHE B 1 104 ? -1.75 7.848 0.321 1 98.38 104 PHE B N 1
ATOM 2502 C CA . PHE B 1 104 ? -1.384 9.172 -0.153 1 98.38 104 PHE B CA 1
ATOM 2503 C C . PHE B 1 104 ? -1.548 9.273 -1.665 1 98.38 104 PHE B C 1
ATOM 2505 O O . PHE B 1 104 ? -0.963 8.484 -2.412 1 98.38 104 PHE B O 1
ATOM 2512 N N . ASN B 1 105 ? -2.363 10.203 -2.094 1 97.62 105 ASN B N 1
ATOM 2513 C CA . ASN B 1 105 ? -2.629 10.391 -3.516 1 97.62 105 ASN B CA 1
ATOM 2514 C C . ASN B 1 105 ? -2.406 11.836 -3.945 1 97.62 105 ASN B C 1
ATOM 2516 O O . ASN B 1 105 ? -3.186 12.727 -3.586 1 97.62 105 ASN B O 1
ATOM 2520 N N . ALA B 1 106 ? -1.401 12.039 -4.754 1 98.12 106 ALA B N 1
ATOM 2521 C CA . ALA B 1 106 ? -1.058 13.383 -5.207 1 98.12 106 ALA B CA 1
ATOM 2522 C C . ALA B 1 106 ? -1.62 13.656 -6.598 1 98.12 106 ALA B C 1
ATOM 2524 O O . ALA B 1 106 ? -1.81 12.727 -7.391 1 98.12 106 ALA B O 1
ATOM 2525 N N . PHE B 1 107 ? -1.815 14.93 -6.844 1 96.69 107 PHE B N 1
ATOM 2526 C CA . PHE B 1 107 ? -2.369 15.391 -8.109 1 96.69 107 PHE B CA 1
ATOM 2527 C C . PHE B 1 107 ? -1.696 16.688 -8.555 1 96.69 107 PHE B C 1
ATOM 2529 O O . PHE B 1 107 ? -1.255 17.484 -7.727 1 96.69 107 PHE B O 1
ATOM 2536 N N . HIS B 1 108 ? -1.701 16.844 -9.836 1 96 108 HIS B N 1
ATOM 2537 C CA . HIS B 1 108 ? -1.296 18.141 -10.375 1 96 108 HIS B CA 1
ATOM 2538 C C . HIS B 1 108 ? -2.299 19.219 -10.016 1 96 108 HIS B C 1
ATOM 2540 O O . HIS B 1 108 ? -3.51 19.031 -10.164 1 96 108 HIS B O 1
ATOM 2546 N N . PRO B 1 109 ? -1.83 20.344 -9.555 1 94.62 109 PRO B N 1
ATOM 2547 C CA . PRO B 1 109 ? -2.756 21.359 -9.047 1 94.62 109 PRO B CA 1
ATOM 2548 C C . PRO B 1 109 ? -3.688 21.906 -10.125 1 94.62 109 PRO B C 1
ATOM 2550 O O . PRO B 1 109 ? -4.848 22.219 -9.844 1 94.62 109 PRO B O 1
ATOM 2553 N N . ASP B 1 110 ? -3.246 21.969 -11.391 1 92.81 110 ASP B N 1
ATOM 2554 C CA . ASP B 1 110 ? -4.039 22.562 -12.461 1 92.81 110 ASP B CA 1
ATOM 2555 C C . ASP B 1 110 ? -4.824 21.5 -13.227 1 92.81 110 ASP B C 1
ATOM 2557 O O . ASP B 1 110 ? -6.035 21.641 -13.414 1 92.81 110 ASP B O 1
ATOM 2561 N N . THR B 1 111 ? -4.152 20.422 -13.641 1 91.44 111 THR B N 1
ATOM 2562 C CA . THR B 1 111 ? -4.773 19.438 -14.523 1 91.44 111 THR B CA 1
ATOM 2563 C C . THR B 1 111 ? -5.496 18.375 -13.711 1 91.44 111 THR B C 1
ATOM 2565 O O . THR B 1 111 ? -6.32 17.625 -14.25 1 91.44 111 THR B O 1
ATOM 2568 N N . LYS B 1 112 ? -5.074 18.219 -12.406 1 92.31 112 LYS B N 1
ATOM 2569 C CA . LYS B 1 112 ? -5.613 17.234 -11.469 1 92.31 112 LYS B CA 1
ATOM 2570 C C . LYS B 1 112 ? -5.195 15.828 -11.859 1 92.31 112 LYS B C 1
ATOM 2572 O O . LYS B 1 112 ? -5.73 14.844 -11.336 1 92.31 112 LYS B O 1
ATOM 2577 N N . LYS B 1 113 ? -4.234 15.734 -12.805 1 93.75 113 LYS B N 1
ATOM 2578 C CA . LYS B 1 113 ? -3.713 14.422 -13.164 1 93.75 113 LYS B CA 1
ATOM 2579 C C . LYS B 1 113 ? -3.045 13.75 -11.969 1 93.75 113 LYS B C 1
ATOM 2581 O O . LYS B 1 113 ? -2.305 14.391 -11.219 1 93.75 113 LYS B O 1
ATOM 2586 N N . PRO B 1 114 ? -3.332 12.43 -11.836 1 96.56 114 PRO B N 1
ATOM 2587 C CA . PRO B 1 114 ? -2.648 11.727 -10.75 1 96.56 114 PRO B CA 1
ATOM 2588 C C . PRO B 1 114 ? -1.129 11.75 -10.891 1 96.56 114 PRO B C 1
ATOM 2590 O O . PRO B 1 114 ? -0.61 11.688 -12.008 1 96.56 114 PRO B O 1
ATOM 2593 N N . MET B 1 115 ? -0.479 11.828 -9.781 1 97.19 115 MET B N 1
ATOM 2594 C CA . MET B 1 115 ? 0.979 11.859 -9.688 1 97.19 115 MET B CA 1
ATOM 2595 C C . MET B 1 115 ? 1.489 10.781 -8.742 1 97.19 115 MET B C 1
ATOM 2597 O O . MET B 1 115 ? 1.247 9.594 -8.961 1 97.19 115 MET B O 1
ATOM 2601 N N . HIS B 1 116 ? 2.244 11.156 -7.754 1 97.94 116 HIS B N 1
ATOM 2602 C CA . HIS B 1 116 ? 2.766 10.227 -6.766 1 97.94 116 HIS B CA 1
ATOM 2603 C C . HIS B 1 116 ? 1.64 9.594 -5.949 1 97.94 116 HIS B C 1
ATOM 2605 O O . HIS B 1 116 ? 0.703 10.289 -5.543 1 97.94 116 HIS B O 1
ATOM 2611 N N . ARG B 1 117 ? 1.695 8.305 -5.773 1 98.25 117 ARG B N 1
ATOM 2612 C CA . ARG B 1 117 ? 0.787 7.539 -4.926 1 98.25 117 ARG B CA 1
ATOM 2613 C C . ARG B 1 117 ? 1.558 6.598 -4.008 1 98.25 117 ARG B C 1
ATOM 2615 O O . ARG B 1 117 ? 2.568 6.02 -4.41 1 98.25 117 ARG B O 1
ATOM 2622 N N . GLU B 1 118 ? 1.021 6.465 -2.82 1 98.81 118 GLU B N 1
ATOM 2623 C CA . GLU B 1 118 ? 1.654 5.652 -1.787 1 98.81 118 GLU B CA 1
ATOM 2624 C C . GLU B 1 118 ? 0.614 5.035 -0.854 1 98.81 118 GLU B C 1
ATOM 2626 O O . GLU B 1 118 ? -0.374 5.684 -0.504 1 98.81 118 GLU B O 1
ATOM 2631 N N . CYS B 1 119 ? 0.823 3.73 -0.516 1 98.81 119 CYS B N 1
ATOM 2632 C CA . CYS B 1 119 ? -0.086 3.076 0.418 1 98.81 119 CYS B CA 1
ATOM 2633 C C . CYS B 1 119 ? 0.668 2.123 1.337 1 98.81 119 CYS B C 1
ATOM 2635 O O . CYS B 1 119 ? 1.79 1.716 1.03 1 98.81 119 CYS B O 1
ATOM 2637 N N . GLY B 1 120 ? 0.063 1.882 2.463 1 98.94 120 GLY B N 1
ATOM 2638 C CA . GLY B 1 120 ? 0.711 1 3.42 1 98.94 120 GLY B CA 1
ATOM 2639 C C . GLY B 1 120 ? 0.067 1.035 4.793 1 98.94 120 GLY B C 1
ATOM 2640 O O . GLY B 1 120 ? -1.155 1.144 4.91 1 98.94 120 GLY B O 1
ATOM 2641 N N . PHE B 1 121 ? 0.942 0.781 5.781 1 98.94 121 PHE B N 1
ATOM 2642 C CA . PHE B 1 121 ? 0.478 0.586 7.148 1 98.94 121 PHE B CA 1
ATOM 2643 C C . PHE B 1 121 ? 1.418 1.261 8.141 1 98.94 121 PHE B C 1
ATOM 2645 O O . PHE B 1 121 ? 2.605 1.434 7.859 1 98.94 121 PHE B O 1
ATOM 2652 N N . ILE B 1 122 ? 0.869 1.649 9.266 1 98.94 122 ILE B N 1
ATOM 2653 C CA . ILE B 1 122 ? 1.648 2.201 10.375 1 98.94 122 ILE B CA 1
ATOM 2654 C C . ILE B 1 122 ? 1.444 1.352 11.625 1 98.94 122 ILE B C 1
ATOM 2656 O O . ILE B 1 122 ? 0.326 1.243 12.133 1 98.94 122 ILE B O 1
ATOM 2660 N N . ARG B 1 123 ? 2.525 0.767 12.109 1 98.69 123 ARG B N 1
ATOM 2661 C CA . ARG B 1 123 ? 2.488 -0.069 13.305 1 98.69 123 ARG B CA 1
ATOM 2662 C C . ARG B 1 123 ? 3.242 0.588 14.453 1 98.69 123 ARG B C 1
ATOM 2664 O O . ARG B 1 123 ? 4.211 1.318 14.234 1 98.69 123 ARG B O 1
ATOM 2671 N N . ILE B 1 124 ? 2.732 0.368 15.586 1 98.31 124 ILE B N 1
ATOM 2672 C CA . ILE B 1 124 ? 3.455 0.765 16.797 1 98.31 124 ILE B CA 1
ATOM 2673 C C . ILE B 1 124 ? 3.826 -0.474 17.609 1 98.31 124 ILE B C 1
ATOM 2675 O O . ILE B 1 124 ? 3.023 -1.403 17.734 1 98.31 124 ILE B O 1
ATOM 2679 N N . GLN B 1 125 ? 5.082 -0.54 18.016 1 97.44 125 GLN B N 1
ATOM 2680 C CA . GLN B 1 125 ? 5.488 -1.619 18.906 1 97.44 125 GLN B CA 1
ATOM 2681 C C . GLN B 1 125 ? 4.758 -1.525 20.25 1 97.44 125 GLN B C 1
ATOM 2683 O O . GLN B 1 125 ? 4.867 -0.519 20.953 1 97.44 125 GLN B O 1
ATOM 2688 N N . PRO B 1 126 ? 4.012 -2.58 20.547 1 94.38 126 PRO B N 1
ATOM 2689 C CA . PRO B 1 126 ? 3.211 -2.502 21.766 1 94.38 126 PRO B CA 1
ATOM 2690 C C . PRO B 1 126 ? 4.027 -2.068 22.984 1 94.38 126 PRO B C 1
ATOM 2692 O O . PRO B 1 126 ? 5.18 -2.482 23.141 1 94.38 126 PRO B O 1
ATOM 2695 N N . ASP B 1 127 ? 3.443 -1.136 23.812 1 95 127 ASP B N 1
ATOM 2696 C CA . ASP B 1 127 ? 3.963 -0.651 25.094 1 95 127 ASP B CA 1
ATOM 2697 C C . ASP B 1 127 ? 5.211 0.206 24.891 1 95 127 ASP B C 1
ATOM 2699 O O . ASP B 1 127 ? 6.047 0.32 25.781 1 95 127 ASP B O 1
ATOM 2703 N N . THR B 1 128 ? 5.469 0.66 23.703 1 97.81 128 THR B N 1
ATOM 2704 C CA . THR B 1 128 ? 6.551 1.589 23.391 1 97.81 128 THR B CA 1
ATOM 2705 C C . THR B 1 128 ? 6.039 2.748 22.531 1 97.81 128 THR B C 1
ATOM 2707 O O . THR B 1 128 ? 4.84 2.838 22.25 1 97.81 128 THR B O 1
ATOM 2710 N N . ASN B 1 129 ? 6.914 3.652 22.188 1 98.31 129 ASN B N 1
ATOM 2711 C CA . ASN B 1 129 ? 6.598 4.723 21.234 1 98.31 129 ASN B CA 1
ATOM 2712 C C . ASN B 1 129 ? 7.27 4.492 19.891 1 98.31 129 ASN B C 1
ATOM 2714 O O . ASN B 1 129 ? 7.336 5.402 19.062 1 98.31 129 ASN B O 1
ATOM 2718 N N . LYS B 1 130 ? 7.848 3.289 19.719 1 98.69 130 LYS B N 1
ATOM 2719 C CA . LYS B 1 130 ? 8.508 2.938 18.469 1 98.69 130 LYS B CA 1
ATOM 2720 C C . LYS B 1 130 ? 7.492 2.629 17.375 1 98.69 130 LYS B C 1
ATOM 2722 O O . LYS B 1 130 ? 6.559 1.853 17.594 1 98.69 130 LYS B O 1
ATOM 2727 N N . VAL B 1 131 ? 7.703 3.289 16.25 1 98.88 131 VAL B N 1
ATOM 2728 C CA . VAL B 1 131 ? 6.742 3.186 15.148 1 98.88 131 VAL B CA 1
ATOM 2729 C C . VAL B 1 131 ? 7.445 2.688 13.891 1 98.88 131 VAL B C 1
ATOM 2731 O O . VAL B 1 131 ? 8.602 3.039 13.633 1 98.88 131 VAL B O 1
ATOM 2734 N N . ALA B 1 132 ? 6.742 1.842 13.164 1 98.94 132 ALA B N 1
ATOM 2735 C CA . ALA B 1 132 ? 7.172 1.428 11.836 1 98.94 132 ALA B CA 1
ATOM 2736 C C . ALA B 1 132 ? 6.172 1.871 10.773 1 98.94 132 ALA B C 1
ATOM 2738 O O . ALA B 1 132 ? 4.961 1.74 10.961 1 98.94 132 ALA B O 1
ATOM 2739 N N . PHE B 1 133 ? 6.641 2.459 9.758 1 98.88 133 PHE B N 1
ATOM 2740 C CA . PHE B 1 133 ? 5.934 2.91 8.57 1 98.88 133 PHE B CA 1
ATOM 2741 C C . PHE B 1 133 ? 6.258 2.016 7.375 1 98.88 133 PHE B C 1
ATOM 2743 O O . PHE B 1 133 ? 7.391 2.012 6.887 1 98.88 133 PHE B O 1
ATOM 2750 N N . ILE B 1 134 ? 5.277 1.201 6.945 1 98.94 134 ILE B N 1
ATOM 2751 C CA . ILE B 1 134 ? 5.418 0.183 5.91 1 98.94 134 ILE B CA 1
ATOM 2752 C C . ILE B 1 134 ? 4.777 0.677 4.613 1 98.94 134 ILE B C 1
ATOM 2754 O O . ILE B 1 134 ? 3.557 0.812 4.527 1 98.94 134 ILE B O 1
ATOM 2758 N N . SER B 1 135 ? 5.551 0.853 3.553 1 98.88 135 SER B N 1
ATOM 2759 C CA . SER B 1 135 ? 5.012 1.672 2.471 1 98.88 135 SER B CA 1
ATOM 2760 C C . SER B 1 135 ? 5.406 1.114 1.107 1 98.88 135 SER B C 1
ATOM 2762 O O . SER B 1 135 ? 6.531 0.646 0.925 1 98.88 135 SER B O 1
ATOM 2764 N N . ALA B 1 136 ? 4.48 1.157 0.16 1 98.94 136 ALA B N 1
ATOM 2765 C CA . ALA B 1 136 ? 4.688 0.927 -1.267 1 98.94 136 ALA B CA 1
ATOM 2766 C C . ALA B 1 136 ? 4.371 2.184 -2.076 1 98.94 136 ALA B C 1
ATOM 2768 O O . ALA B 1 136 ? 3.346 2.83 -1.856 1 98.94 136 ALA B O 1
ATOM 2769 N N . GLN B 1 137 ? 5.246 2.525 -3.006 1 98.88 137 GLN B N 1
ATOM 2770 C CA . GLN B 1 137 ? 5.059 3.695 -3.857 1 98.88 137 GLN B CA 1
ATOM 2771 C C . GLN B 1 137 ? 4.844 3.287 -5.312 1 98.88 137 GLN B C 1
ATOM 2773 O O . GLN B 1 137 ? 5.492 2.365 -5.809 1 98.88 137 GLN B O 1
ATOM 2778 N N . ASN B 1 138 ? 4.035 4.086 -6.023 1 98.5 138 ASN B N 1
ATOM 2779 C CA . ASN B 1 138 ? 3.705 3.768 -7.41 1 98.5 138 ASN B CA 1
ATOM 2780 C C . ASN B 1 138 ? 4.918 3.91 -8.32 1 98.5 138 ASN B C 1
ATOM 2782 O O . ASN B 1 138 ? 4.898 3.445 -9.461 1 98.5 138 ASN B O 1
ATOM 2786 N N . THR B 1 139 ? 6.008 4.559 -7.812 1 97.75 139 THR B N 1
ATOM 2787 C CA . THR B 1 139 ? 7.227 4.738 -8.594 1 97.75 139 THR B CA 1
ATOM 2788 C C . THR B 1 139 ? 8.047 3.451 -8.625 1 97.75 139 THR B C 1
ATOM 2790 O O . THR B 1 139 ? 9.031 3.352 -9.359 1 97.75 139 THR B O 1
ATOM 2793 N N . GLY B 1 140 ? 7.68 2.48 -7.762 1 98.62 140 GLY B N 1
ATOM 2794 C CA . GLY B 1 140 ? 8.406 1.22 -7.754 1 98.62 140 GLY B CA 1
ATOM 2795 C C . GLY B 1 140 ? 9.234 1.018 -6.5 1 98.62 140 GLY B C 1
ATOM 2796 O O . GLY B 1 140 ? 10.078 0.12 -6.445 1 98.62 140 GLY B O 1
ATOM 2797 N N . LEU B 1 141 ? 9.039 1.824 -5.512 1 98.75 141 LEU B N 1
ATOM 2798 C CA . LEU B 1 141 ? 9.797 1.755 -4.266 1 98.75 141 LEU B CA 1
ATOM 2799 C C . LEU B 1 141 ? 8.977 1.087 -3.168 1 98.75 141 LEU B C 1
ATOM 2801 O O . LEU B 1 141 ? 7.77 1.312 -3.064 1 98.75 141 LEU B O 1
ATOM 2805 N N . VAL B 1 142 ? 9.609 0.269 -2.389 1 98.88 142 VAL B N 1
ATOM 2806 C CA . VAL B 1 142 ? 9.078 -0.136 -1.092 1 98.88 142 VAL B CA 1
ATOM 2807 C C . VAL B 1 142 ? 10.039 0.29 0.016 1 98.88 142 VAL B C 1
ATOM 2809 O O . VAL B 1 142 ? 11.25 0.343 -0.192 1 98.88 142 VAL B O 1
ATOM 2812 N N . GLU B 1 143 ? 9.508 0.607 1.149 1 98.88 143 GLU B N 1
ATOM 2813 C CA . GLU B 1 143 ? 10.367 1.021 2.254 1 98.88 143 GLU B CA 1
ATOM 2814 C C . GLU B 1 143 ? 9.734 0.691 3.602 1 98.88 143 GLU B C 1
ATOM 2816 O O . GLU B 1 143 ? 8.508 0.624 3.717 1 98.88 143 GLU B O 1
ATOM 2821 N N . VAL B 1 144 ? 10.547 0.394 4.52 1 98.94 144 VAL B N 1
ATOM 2822 C CA . VAL B 1 144 ? 10.211 0.442 5.938 1 98.94 144 VAL B CA 1
ATOM 2823 C C . VAL B 1 144 ? 10.93 1.617 6.598 1 98.94 144 VAL B C 1
ATOM 2825 O O . VAL B 1 144 ? 12.156 1.707 6.555 1 98.94 144 VAL B O 1
ATOM 2828 N N . GLU B 1 145 ? 10.172 2.514 7.109 1 98.94 145 GLU B N 1
ATOM 2829 C CA . GLU B 1 145 ? 10.711 3.574 7.957 1 98.94 145 GLU B CA 1
ATOM 2830 C C . GLU B 1 145 ? 10.375 3.33 9.422 1 98.94 145 GLU B C 1
ATOM 2832 O O . GLU B 1 145 ? 9.281 2.852 9.75 1 98.94 145 GLU B O 1
ATOM 2837 N N . GLU B 1 146 ? 11.289 3.709 10.273 1 98.94 146 GLU B N 1
ATOM 2838 C CA . GLU B 1 146 ? 11.07 3.518 11.703 1 98.94 146 GLU B CA 1
ATOM 2839 C C . GLU B 1 146 ? 11.484 4.754 12.5 1 98.94 146 GLU B C 1
ATOM 2841 O O . GLU B 1 146 ? 12.367 5.504 12.07 1 98.94 146 GLU B O 1
ATOM 2846 N N . GLY B 1 147 ? 10.883 4.922 13.578 1 98.94 147 GLY B N 1
ATOM 2847 C CA . GLY B 1 147 ? 11.133 6.027 14.484 1 98.94 147 GLY B CA 1
ATOM 2848 C C . GLY B 1 147 ? 10.195 6.043 15.68 1 98.94 147 GLY B C 1
ATOM 2849 O O . GLY B 1 147 ? 9.883 4.996 16.25 1 98.94 147 GLY B O 1
ATOM 2850 N N . GLU B 1 148 ? 9.82 7.301 16.047 1 98.88 148 GLU B N 1
ATOM 2851 C CA . GLU B 1 148 ? 9.07 7.398 17.297 1 98.88 148 GLU B CA 1
ATOM 2852 C C . GLU B 1 148 ? 7.941 8.414 17.188 1 98.88 148 GLU B C 1
ATOM 2854 O O . GLU B 1 148 ? 8.07 9.414 16.469 1 98.88 148 GLU B O 1
ATOM 2859 N N . VAL B 1 149 ? 6.918 8.133 17.938 1 98.88 149 VAL B N 1
ATOM 2860 C CA . VAL B 1 149 ? 5.82 9.086 18.109 1 98.88 149 VAL B CA 1
ATOM 2861 C C . VAL B 1 149 ? 5.906 9.703 19.5 1 98.88 149 VAL B C 1
ATOM 2863 O O . VAL B 1 149 ? 6.121 9.008 20.5 1 98.88 149 VAL B O 1
ATOM 2866 N N . ASN B 1 150 ? 5.863 10.938 19.578 1 98.56 150 ASN B N 1
ATOM 2867 C CA . ASN B 1 150 ? 5.832 11.742 20.812 1 98.56 150 ASN B CA 1
ATOM 2868 C C . ASN B 1 150 ? 4.746 12.805 20.75 1 98.56 150 ASN B C 1
ATOM 2870 O O . ASN B 1 150 ? 4.887 13.812 20.047 1 98.56 150 ASN B O 1
ATOM 2874 N N . GLY B 1 151 ? 3.701 12.555 21.594 1 97.88 151 GLY B N 1
ATOM 2875 C CA . GLY B 1 151 ? 2.547 13.43 21.438 1 97.88 151 GLY B CA 1
ATOM 2876 C C . GLY B 1 151 ? 1.923 13.328 20.047 1 97.88 151 GLY B C 1
ATOM 2877 O O . GLY B 1 151 ? 1.575 12.242 19.594 1 97.88 151 GLY B O 1
ATOM 2878 N N . GLN B 1 152 ? 1.815 14.484 19.406 1 98.69 152 GLN B N 1
ATOM 2879 C CA . GLN B 1 152 ? 1.22 14.516 18.078 1 98.69 152 GLN B CA 1
ATOM 2880 C C . GLN B 1 152 ? 2.275 14.781 17 1 98.69 152 GLN B C 1
ATOM 2882 O O . GLN B 1 152 ? 2.074 15.617 16.125 1 98.69 152 GLN B O 1
ATOM 2887 N N . GLU B 1 153 ? 3.402 14.156 17.219 1 98.88 153 GLU B N 1
ATOM 2888 C CA . GLU B 1 153 ? 4.5 14.211 16.266 1 98.88 153 GLU B CA 1
ATOM 2889 C C . GLU B 1 153 ? 5.082 12.82 16.016 1 98.88 153 GLU B C 1
ATOM 2891 O O . GLU B 1 153 ? 5.32 12.062 16.969 1 98.88 153 GLU B O 1
ATOM 2896 N N . LEU B 1 154 ? 5.273 12.477 14.766 1 98.94 154 LEU B N 1
ATOM 2897 C CA . LEU B 1 154 ? 5.902 11.227 14.352 1 98.94 154 LEU B CA 1
ATOM 2898 C C . LEU B 1 154 ? 7.121 11.5 13.477 1 98.94 154 LEU B C 1
ATOM 2900 O O . LEU B 1 154 ? 7.02 12.188 12.453 1 98.94 154 LEU B O 1
ATOM 2904 N N . SER B 1 155 ? 8.273 11.047 13.914 1 98.94 155 SER B N 1
ATOM 2905 C CA . SER B 1 155 ? 9.516 11.164 13.156 1 98.94 155 SER B CA 1
ATOM 2906 C C . SER B 1 155 ? 10.078 9.789 12.805 1 98.94 155 SER B C 1
ATOM 2908 O O . SER B 1 155 ? 10.336 8.969 13.688 1 98.94 155 SER B O 1
ATOM 2910 N N . ILE B 1 156 ? 10.289 9.586 11.477 1 98.94 156 ILE B N 1
ATOM 2911 C CA . ILE B 1 156 ? 10.727 8.266 11.047 1 98.94 156 ILE B CA 1
ATOM 2912 C C . ILE B 1 156 ? 11.797 8.398 9.969 1 98.94 156 ILE B C 1
ATOM 2914 O O . ILE B 1 156 ? 11.867 9.422 9.281 1 98.94 156 ILE B O 1
ATOM 2918 N N . ALA B 1 157 ? 12.609 7.387 9.867 1 98.94 157 ALA B N 1
ATOM 2919 C CA . ALA B 1 157 ? 13.672 7.266 8.867 1 98.94 157 ALA B CA 1
ATOM 2920 C C . ALA B 1 157 ? 13.719 5.855 8.281 1 98.94 157 ALA B C 1
ATOM 2922 O O . ALA B 1 157 ? 13.383 4.883 8.961 1 98.94 157 ALA B O 1
ATOM 2923 N N . SER B 1 158 ? 14.18 5.793 7.043 1 98.75 158 SER B N 1
ATOM 2924 C CA . SER B 1 158 ? 14.203 4.504 6.359 1 98.75 158 SER B CA 1
ATOM 2925 C C . SER B 1 158 ? 15.141 3.523 7.066 1 98.75 158 SER B C 1
ATOM 2927 O O . SER B 1 158 ? 16.281 3.865 7.387 1 98.75 158 SER B O 1
ATOM 2929 N N . HIS B 1 159 ? 14.586 2.465 7.379 1 98.06 159 HIS B N 1
ATOM 2930 C CA . HIS B 1 159 ? 15.312 1.271 7.793 1 98.06 159 HIS B CA 1
ATOM 2931 C C . HIS B 1 159 ? 15.734 0.436 6.59 1 98.06 159 HIS B C 1
ATOM 2933 O O . HIS B 1 159 ? 16.859 -0.079 6.547 1 98.06 159 HIS B O 1
ATOM 2939 N N . SER B 1 160 ? 14.891 0.332 5.648 1 98.62 160 SER B N 1
ATOM 2940 C CA . SER B 1 160 ? 15.117 -0.388 4.398 1 98.62 160 SER B CA 1
ATOM 2941 C C . SER B 1 160 ? 14.438 0.314 3.225 1 98.62 160 SER B C 1
ATOM 2943 O O . SER B 1 160 ? 13.359 0.883 3.375 1 98.62 160 SER B O 1
ATOM 2945 N N . VAL B 1 161 ? 15.117 0.314 2.137 1 98.69 161 VAL B N 1
ATOM 2946 C CA . VAL B 1 161 ? 14.609 0.802 0.861 1 98.69 161 VAL B CA 1
ATOM 2947 C C . VAL B 1 161 ? 14.914 -0.208 -0.241 1 98.69 161 VAL B C 1
ATOM 2949 O O . VAL B 1 161 ? 16.062 -0.667 -0.369 1 98.69 161 VAL B O 1
ATOM 2952 N N . ALA B 1 162 ? 13.953 -0.621 -0.962 1 98.75 162 ALA B N 1
ATOM 2953 C CA . ALA B 1 162 ? 14.125 -1.493 -2.121 1 98.75 162 ALA B CA 1
ATOM 2954 C C . ALA B 1 162 ? 13.32 -0.983 -3.314 1 98.75 162 ALA B C 1
ATOM 2956 O O . ALA B 1 162 ? 12.445 -0.13 -3.162 1 98.75 162 ALA B O 1
ATOM 2957 N N . ARG B 1 163 ? 13.664 -1.429 -4.516 1 98.75 163 ARG B N 1
ATOM 2958 C CA . ARG B 1 163 ? 13.062 -0.896 -5.734 1 98.75 163 ARG B CA 1
ATOM 2959 C C . ARG B 1 163 ? 12.969 -1.971 -6.812 1 98.75 163 ARG B C 1
ATOM 2961 O O . ARG B 1 163 ? 13.641 -3 -6.73 1 98.75 163 ARG B O 1
ATOM 2968 N N . ILE B 1 164 ? 12.125 -1.674 -7.723 1 98.81 164 ILE B N 1
ATOM 2969 C CA . ILE B 1 164 ? 12.016 -2.545 -8.891 1 98.81 164 ILE B CA 1
ATOM 2970 C C . ILE B 1 164 ? 13.32 -2.49 -9.688 1 98.81 164 ILE B C 1
ATOM 2972 O O . ILE B 1 164 ? 14.039 -1.491 -9.648 1 98.81 164 ILE B O 1
ATOM 2976 N N . SER B 1 165 ? 13.562 -3.525 -10.438 1 98.44 165 SER B N 1
ATOM 2977 C CA . SER B 1 165 ? 14.836 -3.662 -11.141 1 98.44 165 SER B CA 1
ATOM 2978 C C . SER B 1 165 ? 14.953 -2.645 -12.273 1 98.44 165 SER B C 1
ATOM 2980 O O . SER B 1 165 ? 16.062 -2.287 -12.68 1 98.44 165 SER B O 1
ATOM 2982 N N . PHE B 1 166 ? 13.797 -2.148 -12.789 1 97.44 166 PHE B N 1
ATOM 2983 C CA . PHE B 1 166 ? 13.844 -1.235 -13.93 1 97.44 166 PHE B CA 1
ATOM 2984 C C . PHE B 1 166 ? 13.461 0.178 -13.5 1 97.44 166 PHE B C 1
ATOM 2986 O O . PHE B 1 166 ? 12.906 0.94 -14.297 1 97.44 166 PHE B O 1
ATOM 2993 N N . ALA B 1 167 ? 13.742 0.484 -12.266 1 96.44 167 ALA B N 1
ATOM 2994 C CA . ALA B 1 167 ? 13.5 1.828 -11.75 1 96.44 167 ALA B CA 1
ATOM 2995 C C . ALA B 1 167 ? 14.414 2.85 -12.422 1 96.44 167 ALA B C 1
ATOM 2997 O O . ALA B 1 167 ? 15.555 2.533 -12.773 1 96.44 167 ALA B O 1
ATOM 2998 N N . LYS B 1 168 ? 13.93 4.023 -12.438 1 91.75 168 LYS B N 1
ATOM 2999 C CA . LYS B 1 168 ? 14.703 5.105 -13.023 1 91.75 168 LYS B CA 1
ATOM 3000 C C . LYS B 1 168 ? 15.75 5.633 -12.047 1 91.75 168 LYS B C 1
ATOM 3002 O O . LYS B 1 168 ? 15.508 5.68 -10.836 1 91.75 168 LYS B O 1
ATOM 3007 N N . LYS B 1 169 ? 16.906 6.129 -12.578 1 93.75 169 LYS B N 1
ATOM 3008 C CA . LYS B 1 169 ? 17.953 6.789 -11.812 1 93.75 169 LYS B CA 1
ATOM 3009 C C . LYS B 1 169 ? 17.703 8.289 -11.719 1 93.75 169 LYS B C 1
ATOM 3011 O O . LYS B 1 169 ? 17.031 8.867 -12.57 1 93.75 169 LYS B O 1
ATOM 3016 N N . PRO B 1 170 ? 18.281 8.969 -10.758 1 96.12 170 PRO B N 1
ATOM 3017 C CA . PRO B 1 170 ? 19.062 8.438 -9.633 1 96.12 170 PRO B CA 1
ATOM 3018 C C . PRO B 1 170 ? 18.188 7.719 -8.609 1 96.12 170 PRO B C 1
ATOM 3020 O O . PRO B 1 170 ? 17.047 8.117 -8.375 1 96.12 170 PRO B O 1
ATOM 3023 N N . HIS B 1 171 ? 18.781 6.773 -7.934 1 97.69 171 HIS B N 1
ATOM 3024 C CA . HIS B 1 171 ? 18.031 5.949 -7 1 97.69 171 HIS B CA 1
ATOM 3025 C C . HIS B 1 171 ? 17.984 6.582 -5.613 1 97.69 171 HIS B C 1
ATOM 3027 O O . HIS B 1 171 ? 19 7.055 -5.109 1 97.69 171 HIS B O 1
ATOM 3033 N N . VAL B 1 172 ? 16.812 6.566 -5.055 1 98.06 172 VAL B N 1
ATOM 3034 C CA . VAL B 1 172 ? 16.672 6.977 -3.662 1 98.06 172 VAL B CA 1
ATOM 3035 C C . VAL B 1 172 ? 17.406 5.996 -2.752 1 98.06 172 VAL B C 1
ATOM 3037 O O . VAL B 1 172 ? 17.266 4.781 -2.904 1 98.06 172 VAL B O 1
ATOM 3040 N N . GLU B 1 173 ? 18.141 6.492 -1.768 1 98.25 173 GLU B N 1
ATOM 3041 C CA . GLU B 1 173 ? 18.891 5.648 -0.844 1 98.25 173 GLU B CA 1
ATOM 3042 C C . GLU B 1 173 ? 18.328 5.727 0.568 1 98.25 173 GLU B C 1
ATOM 3044 O O . GLU B 1 173 ? 18.344 4.738 1.306 1 98.25 173 GLU B O 1
ATOM 3049 N N . GLN B 1 174 ? 17.875 6.91 0.893 1 98.62 174 GLN B N 1
ATOM 3050 C CA . GLN B 1 174 ? 17.312 7.125 2.221 1 98.62 174 GLN B CA 1
ATOM 3051 C C . GLN B 1 174 ? 16.125 8.086 2.164 1 98.62 174 GLN B C 1
ATOM 3053 O O . GLN B 1 174 ? 16.078 8.984 1.316 1 98.62 174 GLN B O 1
ATOM 3058 N N . ILE B 1 175 ? 15.211 7.891 3.059 1 98.81 175 ILE B N 1
ATOM 3059 C CA . ILE B 1 175 ? 14.047 8.75 3.211 1 98.81 175 ILE B CA 1
ATOM 3060 C C . ILE B 1 175 ? 13.805 9.039 4.691 1 98.81 175 ILE B C 1
ATOM 3062 O O . ILE B 1 175 ? 13.914 8.141 5.531 1 98.81 175 ILE B O 1
ATOM 3066 N N . THR B 1 176 ? 13.508 10.242 5.066 1 98.81 176 THR B N 1
ATOM 3067 C CA . THR B 1 176 ? 13.016 10.602 6.395 1 98.81 176 THR B CA 1
ATOM 3068 C C . THR B 1 176 ? 11.703 11.367 6.297 1 98.81 176 THR B C 1
ATOM 3070 O O . THR B 1 176 ? 11.484 12.117 5.34 1 98.81 176 THR B O 1
ATOM 3073 N N . ARG B 1 177 ? 10.859 11.18 7.262 1 98.81 177 ARG B N 1
ATOM 3074 C CA . ARG B 1 177 ? 9.562 11.852 7.305 1 98.81 177 ARG B CA 1
ATOM 3075 C C . ARG B 1 177 ? 9.266 12.367 8.711 1 98.81 177 ARG B C 1
ATOM 3077 O O . ARG B 1 177 ? 9.625 11.727 9.703 1 98.81 177 ARG B O 1
ATOM 3084 N N . LYS B 1 178 ? 8.648 13.453 8.742 1 98.88 178 LYS B N 1
ATOM 3085 C CA . LYS B 1 178 ? 8.07 13.992 9.969 1 98.88 178 LYS B CA 1
ATOM 3086 C C . LYS B 1 178 ? 6.598 14.359 9.773 1 98.88 178 LYS B C 1
ATOM 3088 O O . LYS B 1 178 ? 6.254 15.07 8.828 1 98.88 178 LYS B O 1
ATOM 3093 N N . PHE B 1 179 ? 5.762 13.844 10.609 1 98.94 179 PHE B N 1
ATOM 3094 C CA . PHE B 1 179 ? 4.363 14.234 10.695 1 98.94 179 PHE B CA 1
ATOM 3095 C C . PHE B 1 179 ? 4.094 15.008 11.977 1 98.94 179 PHE B C 1
ATOM 3097 O O . PHE B 1 179 ? 4.645 14.68 13.031 1 98.94 179 PHE B O 1
ATOM 3104 N N . ARG B 1 180 ? 3.189 15.898 11.867 1 98.81 180 ARG B N 1
ATOM 3105 C CA . ARG B 1 180 ? 2.775 16.641 13.047 1 98.81 180 ARG B CA 1
ATOM 3106 C C . ARG B 1 180 ? 1.357 17.188 12.891 1 98.81 180 ARG B C 1
ATOM 3108 O O . ARG B 1 180 ? 0.988 17.656 11.812 1 98.81 180 ARG B O 1
ATOM 3115 N N . LEU B 1 181 ? 0.619 17.031 13.891 1 98.75 181 LEU B N 1
ATOM 3116 C CA . LEU B 1 181 ? -0.601 17.828 14.008 1 98.75 181 LEU B CA 1
ATOM 3117 C C . LEU B 1 181 ? -0.32 19.156 14.68 1 98.75 181 LEU B C 1
ATOM 3119 O O . LEU B 1 181 ? -0.005 19.203 15.867 1 98.75 181 LEU B O 1
ATOM 3123 N N . ASN B 1 182 ? -0.458 20.188 13.945 1 97.5 182 ASN B N 1
ATOM 3124 C CA . ASN B 1 182 ? -0.043 21.484 14.492 1 97.5 182 ASN B CA 1
ATOM 3125 C C . ASN B 1 182 ? -1.153 22.125 15.32 1 97.5 182 ASN B C 1
ATOM 3127 O O . ASN B 1 182 ? -2.232 21.547 15.469 1 97.5 182 ASN B O 1
ATOM 3131 N N . SER B 1 183 ? -0.906 23.281 15.867 1 96.56 183 SER B N 1
ATOM 3132 C CA . SER B 1 183 ? -1.801 23.922 16.812 1 96.56 183 SER B CA 1
ATOM 3133 C C . SER B 1 183 ? -3.084 24.391 16.141 1 96.56 183 SER B C 1
ATOM 3135 O O . SER B 1 183 ? -4.09 24.656 16.812 1 96.56 183 SER B O 1
ATOM 3137 N N . GLU B 1 184 ? -3.076 24.469 14.789 1 96.62 184 GLU B N 1
ATOM 3138 C CA . GLU B 1 184 ? -4.254 24.906 14.031 1 96.62 184 GLU B CA 1
ATOM 3139 C C . GLU B 1 184 ? -5.125 23.703 13.656 1 96.62 184 GLU B C 1
ATOM 3141 O O . GLU B 1 184 ? -6.141 23.859 12.977 1 96.62 184 GLU B O 1
ATOM 3146 N N . GLY B 1 185 ? -4.688 22.562 14.055 1 96.88 185 GLY B N 1
ATOM 3147 C CA . GLY B 1 185 ? -5.457 21.375 13.75 1 96.88 185 GLY B CA 1
ATOM 3148 C C . GLY B 1 185 ? -5.18 20.828 12.359 1 96.88 185 GLY B C 1
ATOM 3149 O O . GLY B 1 185 ? -5.984 20.078 11.812 1 96.88 185 GLY B O 1
ATOM 3150 N N . LYS B 1 186 ? -4.039 21.266 11.805 1 98.25 186 LYS B N 1
ATOM 3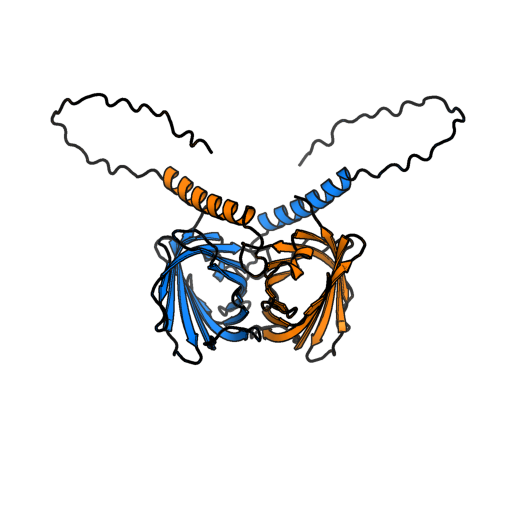151 C CA . LYS B 1 186 ? -3.645 20.781 10.484 1 98.25 186 LYS B CA 1
ATOM 3152 C C . LYS B 1 186 ? -2.562 19.703 10.594 1 98.25 186 LYS B C 1
ATOM 3154 O O . LYS B 1 186 ? -1.66 19.812 11.422 1 98.25 186 LYS B O 1
ATOM 3159 N N . LEU B 1 187 ? -2.717 18.75 9.711 1 98.75 187 LEU B N 1
ATOM 3160 C CA . LEU B 1 187 ? -1.65 17.766 9.578 1 98.75 187 LEU B CA 1
ATOM 3161 C C . LEU B 1 187 ? -0.538 18.281 8.672 1 98.75 187 LEU B C 1
ATOM 3163 O O . LEU B 1 187 ? -0.81 18.844 7.609 1 98.75 187 LEU B O 1
ATOM 3167 N N . GLU B 1 188 ? 0.644 18.109 9.133 1 98.81 188 GLU B N 1
ATOM 3168 C CA . GLU B 1 188 ? 1.812 18.562 8.383 1 98.81 188 GLU B CA 1
ATOM 3169 C C . GLU B 1 188 ? 2.777 17.406 8.125 1 98.81 188 GLU B C 1
ATOM 3171 O O . GLU B 1 188 ? 3.01 16.578 9.008 1 98.81 188 GLU B O 1
ATOM 3176 N N . GLN B 1 189 ? 3.311 17.359 6.918 1 98.94 189 GLN B N 1
ATOM 3177 C CA . GLN B 1 189 ? 4.312 16.359 6.566 1 98.94 189 GLN B CA 1
ATOM 3178 C C . GLN B 1 189 ? 5.508 17 5.875 1 98.94 189 GLN B C 1
ATOM 3180 O O . GLN B 1 189 ? 5.344 17.828 4.98 1 98.94 189 GLN B O 1
ATOM 3185 N N . THR B 1 190 ? 6.672 16.641 6.344 1 98.88 190 THR B N 1
ATOM 3186 C CA . THR B 1 190 ? 7.934 16.953 5.684 1 98.88 190 THR B CA 1
ATOM 3187 C C . THR B 1 190 ? 8.672 15.688 5.281 1 98.88 190 THR B C 1
ATOM 3189 O O . THR B 1 190 ? 8.812 14.766 6.086 1 98.88 190 THR B O 1
ATOM 3192 N N . VAL B 1 191 ? 9.094 15.641 4.027 1 98.88 191 VAL B N 1
ATOM 3193 C CA . VAL B 1 191 ? 9.844 14.492 3.525 1 98.88 191 VAL B CA 1
ATOM 3194 C C . VAL B 1 191 ? 11.227 14.945 3.049 1 98.88 191 VAL B C 1
ATOM 3196 O O . VAL B 1 191 ? 11.344 15.914 2.299 1 98.88 191 VAL B O 1
ATOM 3199 N N . SER B 1 192 ? 12.234 14.266 3.539 1 98.81 192 SER B N 1
ATOM 3200 C CA . SER B 1 192 ? 13.594 14.414 3.033 1 98.81 192 SER B CA 1
ATOM 3201 C C . SER B 1 192 ? 14.117 13.102 2.459 1 98.81 192 SER B C 1
ATOM 3203 O O . SER B 1 192 ? 13.641 12.023 2.816 1 98.81 192 SER B O 1
ATOM 3205 N N . MET B 1 193 ? 15.031 13.266 1.473 1 98.31 193 MET B N 1
ATOM 3206 C CA . MET B 1 193 ? 15.594 12.039 0.909 1 98.31 193 MET B CA 1
ATOM 3207 C C . MET B 1 193 ? 17.016 12.281 0.407 1 98.31 193 MET B C 1
ATOM 3209 O O . MET B 1 193 ? 17.438 13.422 0.225 1 98.31 193 MET B O 1
ATOM 3213 N N . SER B 1 194 ? 17.766 11.203 0.321 1 98.25 194 SER B N 1
ATOM 3214 C CA . SER B 1 194 ? 19.047 11.164 -0.398 1 98.25 194 SER B CA 1
ATOM 3215 C C . SER B 1 194 ? 18.984 10.203 -1.582 1 98.25 194 SER B C 1
ATOM 3217 O O . SER B 1 194 ? 18.188 9.258 -1.576 1 98.25 194 SER B O 1
ATOM 3219 N N . THR B 1 195 ? 19.688 10.508 -2.564 1 97.5 195 THR B N 1
ATOM 3220 C CA . THR B 1 195 ? 19.875 9.609 -3.699 1 97.5 195 THR B CA 1
ATOM 3221 C C . THR B 1 195 ? 21.344 9.219 -3.844 1 97.5 195 THR B C 1
ATOM 3223 O O . THR B 1 195 ? 22.188 9.641 -3.041 1 97.5 195 THR B O 1
ATOM 3226 N N . THR B 1 196 ? 21.609 8.375 -4.859 1 96.56 196 THR B N 1
ATOM 3227 C CA . THR B 1 196 ? 22.984 7.996 -5.148 1 96.56 196 THR B CA 1
ATOM 3228 C C . THR B 1 196 ? 23.828 9.219 -5.504 1 96.56 196 THR B C 1
ATOM 3230 O O . THR B 1 196 ? 25.047 9.188 -5.414 1 96.56 196 THR B O 1
ATOM 3233 N N . THR B 1 197 ? 23.156 10.383 -5.852 1 95.94 197 THR B N 1
ATOM 3234 C CA . THR B 1 197 ? 23.922 11.531 -6.332 1 95.94 197 THR B CA 1
ATOM 3235 C C . THR B 1 197 ? 23.641 12.758 -5.461 1 95.94 197 THR B C 1
ATOM 3237 O O . THR B 1 197 ? 24.203 13.828 -5.695 1 95.94 197 THR B O 1
ATOM 3240 N N . GLN B 1 198 ? 22.703 12.703 -4.562 1 96.88 198 GLN B N 1
ATOM 3241 C CA . GLN B 1 198 ? 22.297 13.852 -3.76 1 96.88 198 GLN B CA 1
ATOM 3242 C C . GLN B 1 198 ? 22.203 13.477 -2.283 1 96.88 198 GLN B C 1
ATOM 3244 O O . GLN B 1 198 ? 21.484 12.547 -1.92 1 96.88 198 GLN B O 1
ATOM 3249 N N . PRO B 1 199 ? 22.984 14.164 -1.387 1 97.69 199 PRO B N 1
ATOM 3250 C CA . PRO B 1 199 ? 22.844 13.906 0.049 1 97.69 199 PRO B CA 1
ATOM 3251 C C . PRO B 1 199 ? 21.453 14.219 0.576 1 97.69 199 PRO B C 1
ATOM 3253 O O . PRO B 1 199 ? 20.625 14.773 -0.151 1 97.69 199 PRO B O 1
ATOM 3256 N N . MET B 1 200 ? 21.234 13.852 1.779 1 98.19 200 MET B N 1
ATOM 3257 C CA . MET B 1 200 ? 19.938 14.07 2.424 1 98.19 200 MET B CA 1
ATOM 3258 C C . MET B 1 200 ? 19.516 15.531 2.305 1 98.19 200 MET B C 1
ATOM 3260 O O . MET B 1 200 ? 20.234 16.422 2.76 1 98.19 200 MET B O 1
ATOM 3264 N N . THR B 1 201 ? 18.328 15.742 1.662 1 98.25 201 THR B N 1
ATOM 3265 C CA . THR B 1 201 ? 17.797 17.078 1.368 1 98.25 201 THR B CA 1
ATOM 3266 C C . THR B 1 201 ? 16.266 17.078 1.454 1 98.25 201 THR B C 1
ATOM 3268 O O . THR B 1 201 ? 15.617 16.125 1.027 1 98.25 201 THR B O 1
ATOM 3271 N N . GLN B 1 202 ? 15.812 18.141 2.055 1 98 202 GLN B N 1
ATOM 3272 C CA . GLN B 1 202 ? 14.352 18.25 2.094 1 98 202 GLN B CA 1
ATOM 3273 C C . GLN B 1 202 ? 13.766 18.25 0.687 1 98 202 GLN B C 1
ATOM 3275 O O . GLN B 1 202 ? 14.25 18.969 -0.193 1 98 202 GLN B O 1
ATOM 3280 N N . HIS B 1 203 ? 12.703 17.5 0.468 1 98.31 203 HIS B N 1
ATOM 3281 C CA . HIS B 1 203 ? 12.117 17.328 -0.854 1 98.31 203 HIS B CA 1
ATOM 3282 C C . HIS B 1 203 ? 10.672 17.797 -0.881 1 98.31 203 HIS B C 1
ATOM 3284 O O . HIS B 1 203 ? 10.242 18.438 -1.849 1 98.31 203 HIS B O 1
ATOM 3290 N N . LEU B 1 204 ? 9.914 17.5 0.144 1 98.81 204 LEU B N 1
ATOM 3291 C CA . LEU B 1 204 ? 8.492 17.844 0.161 1 98.81 204 LEU B CA 1
ATOM 3292 C C . LEU B 1 204 ? 8.109 18.484 1.491 1 98.81 204 LEU B C 1
ATOM 3294 O O . LEU B 1 204 ? 8.609 18.094 2.545 1 98.81 204 LEU B O 1
ATOM 3298 N N . HIS B 1 205 ? 7.215 19.438 1.479 1 98.81 205 HIS B N 1
ATOM 3299 C CA . HIS B 1 205 ? 6.484 19.984 2.617 1 98.81 205 HIS B CA 1
ATOM 3300 C C . HIS B 1 205 ? 5.02 20.234 2.264 1 98.81 205 HIS B C 1
ATOM 3302 O O . HIS B 1 205 ? 4.719 20.844 1.235 1 98.81 205 HIS B O 1
ATOM 3308 N N . ILE B 1 206 ? 4.141 19.766 3.135 1 98.81 206 ILE B N 1
ATOM 3309 C CA . ILE B 1 206 ? 2.723 19.906 2.818 1 98.81 206 ILE B CA 1
ATOM 3310 C C . ILE B 1 206 ? 1.909 19.969 4.109 1 98.81 206 ILE B C 1
ATOM 3312 O O . ILE B 1 206 ? 2.273 19.344 5.109 1 98.81 206 ILE B O 1
ATOM 3316 N N . THR B 1 207 ? 0.827 20.734 4.129 1 98.75 207 THR B N 1
ATOM 3317 C CA . THR B 1 207 ? -0.146 20.812 5.211 1 98.75 207 THR B CA 1
ATOM 3318 C C . THR B 1 207 ? -1.535 20.406 4.723 1 98.75 207 THR B C 1
ATOM 3320 O O . THR B 1 207 ? -1.911 20.719 3.59 1 98.75 207 THR B O 1
ATOM 3323 N N . TYR B 1 208 ? -2.197 19.812 5.609 1 98.12 208 TYR B N 1
ATOM 3324 C CA . TYR B 1 208 ? -3.508 19.281 5.258 1 98.12 208 TYR B CA 1
ATOM 3325 C C . TYR B 1 208 ? -4.578 19.781 6.219 1 98.12 208 TYR B C 1
ATOM 3327 O O . TYR B 1 208 ? -4.316 19.953 7.41 1 98.12 208 TYR B O 1
ATOM 3335 N N . LYS B 1 209 ? -5.785 19.875 5.707 1 97.31 209 LYS B N 1
ATOM 3336 C CA . LYS B 1 209 ? -6.984 20.062 6.52 1 97.31 209 LYS B CA 1
ATOM 3337 C C . LYS B 1 209 ? -7.844 18.797 6.527 1 97.31 209 LYS B C 1
ATOM 3339 O O . LYS B 1 209 ? -8.016 18.156 5.492 1 97.31 209 LYS B O 1
ATOM 3344 N N . LYS B 1 210 ? -8.359 18.547 7.676 1 95.88 210 LYS B N 1
ATOM 3345 C CA . LYS B 1 210 ? -9.227 17.375 7.812 1 95.88 210 LYS B CA 1
ATOM 3346 C C . LYS B 1 210 ? -10.57 17.609 7.141 1 95.88 210 LYS B C 1
ATOM 3348 O O . LYS B 1 210 ? -11.172 18.672 7.297 1 95.88 210 LYS B O 1
ATOM 3353 N N . VAL B 1 211 ? -10.953 16.578 6.359 1 89.81 211 VAL B N 1
ATOM 3354 C CA . VAL B 1 211 ? -12.266 16.625 5.719 1 89.81 211 VAL B CA 1
ATOM 3355 C C . VAL B 1 211 ? -13.305 15.953 6.617 1 89.81 211 VAL B C 1
ATOM 3357 O O . VAL B 1 211 ? -13.047 14.891 7.184 1 89.81 211 VAL B O 1
ATOM 3360 N N . ILE B 1 212 ? -14.273 16.578 7.043 1 75.31 212 ILE B N 1
ATOM 3361 C CA . ILE B 1 212 ? -15.328 15.992 7.855 1 75.31 212 ILE B CA 1
ATOM 3362 C C . ILE B 1 212 ? -16.359 15.312 6.953 1 75.31 212 ILE B C 1
ATOM 3364 O O . ILE B 1 212 ? -16.844 15.914 5.992 1 75.31 212 ILE B O 1
ATOM 3368 N N . PRO B 1 213 ? -16.578 13.992 7.219 1 58.91 213 PRO B N 1
ATOM 3369 C CA . PRO B 1 213 ? -17.578 13.312 6.395 1 58.91 213 PRO B CA 1
ATOM 3370 C C . PRO B 1 213 ? -18.906 14.047 6.363 1 58.91 213 PRO B C 1
ATOM 3372 O O . PRO B 1 213 ? -19.25 14.758 7.309 1 58.91 213 PRO B O 1
#

Secondary structure (DSSP, 8-state):
------------------------------HHHHHHHHHHHHHHHHHHHHHPPPPGGGGGGGGG-EEEEESS-EEEEETTEEEEEEEEEEEEE--SSSEEEEEEEEE-TTT--EEEEEEEEEEE-TTS-EEEEEEEETTSEEEEEEEEE-SSEEEEEEEEEEE-TTPPSSPEEEEEEEEEE-TTS-EEEEEEEEESSS-SEEEEEEEEEEEP-/------------------------------HHHHHHHHHHHHHHHHHHHHHPPPPGGGGGGGGG-EEEEESS-EEEEETTEEEEEEEEEEEEE--SSSEEEEEEEEE-TTT--EEEEEEEEEEE-TTS-EEEEEEEETTSEEEEEEEEE-SSEEEEEEEEEEE-TTPPSSPEEEEEEEEEE-TTS-EEEEEEEEESSS-SEEEEEEEEEEEP-

Solvent-accessible surface area (backbone atoms only — not comparable to full-atom values): 23113 Å² total; per-residue (Å²): 135,82,73,74,88,70,70,89,68,76,72,77,79,78,80,85,79,78,84,67,84,74,71,77,68,76,72,69,74,61,67,65,58,54,52,47,46,54,50,43,51,53,47,50,53,48,51,48,44,74,63,43,57,80,30,73,71,38,53,76,55,51,86,62,56,42,41,29,36,44,54,60,66,21,42,36,40,45,96,91,50,77,69,47,64,28,32,39,43,35,41,29,46,59,59,40,45,67,36,35,37,38,38,41,44,26,23,35,73,84,81,56,45,71,60,64,37,36,26,28,28,40,36,50,46,80,98,58,50,41,32,38,40,29,30,9,34,68,82,36,38,26,31,32,24,38,36,38,50,58,75,60,31,37,43,34,31,51,75,43,71,50,64,45,92,83,52,71,81,75,44,75,66,42,43,36,40,38,39,32,58,45,96,85,67,28,43,34,40,39,34,30,36,18,35,80,83,41,71,78,37,71,31,37,42,37,33,20,38,70,58,77,133,142,81,80,76,76,68,71,84,71,78,72,74,81,83,77,90,74,81,82,70,83,72,71,77,67,78,74,70,76,61,67,63,58,51,52,48,45,54,50,40,51,52,46,49,54,49,50,47,45,74,64,42,56,80,31,76,73,39,53,77,55,51,87,64,56,43,40,29,37,45,54,60,68,21,44,36,39,45,96,91,50,77,68,44,64,29,32,37,44,34,41,28,45,59,59,41,45,66,37,35,36,38,38,41,42,26,21,35,72,84,82,56,46,70,60,64,36,36,25,28,29,40,36,51,46,80,99,57,49,42,31,38,40,28,31,9,32,69,83,37,38,26,32,33,24,38,36,41,51,58,76,61,31,36,42,33,32,51,76,42,71,50,63,46,94,85,51,73,81,75,42,75,68,43,44,36,40,36,37,32,56,45,97,86,64,28,42,32,43,39,34,30,35,18,35,80,85,39,70,78,38,71,32,39,40,38,3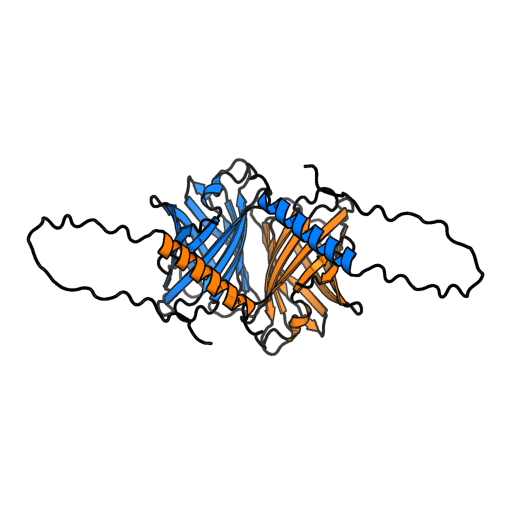2,20,39,71,58,77,132

Sequence (426 aa):
MVICCAALNCSNRQGKGPRGRVAVSFHRLPIATFKKLVQFDTLRLFIYLETAQLNPVIEPLSWMLGTWLSDPPGDGTFPSMKPFQYLEEVHISHAGQPMLNFSFNAFHPDTKKPMHRECGFIRIQPDTNKVAFISAQNTGLVEVEEGEVNGQELSIASHSVARISFAKKPHVEQITRKFRLNSEGKLEQTVSMSTTTQPMTQHLHITYKKVIPMVICCAALNCSNRQGKGPRGRVAVSFHRLPIATFKKLVQFDTLRLFIYLETAQLNPVIEPLSWMLGTWLSDPPGDGTFPSMKPFQYLEEVHISHAGQPMLNFSFNAFHPDTKKPMHRECGFIRIQPDTNKVAFISAQNTGLVEVEEGEVNGQELSIASHSVARISFAKKPHVEQITRKFRLNSEGKLEQTVSMSTTTQPMTQHLHITYKKVIP

Nearest PDB structures (foldseek):
  3ia8-assembly1_A  TM=9.969E-01  e=8.686E-26  Homo sapiens
  3wje-assembly1_A  TM=9.532E-01  e=1.874E-15  Arabidopsis thaliana
  4ymy-assembly1_A-2  TM=9.493E-01  e=4.515E-15  Arabidopsis thaliana
  3wjf-assembly1_B  TM=9.513E-01  e=2.024E-14  Arabidopsis thaliana
  2fr2-assembly1_A  TM=8.914E-01  e=4.170E-12  Mycobacterium tuberculosis H37Rv

Foldseek 3Di:
DDDDPDDDCVPPDDDDDDDDDPPVPPPPPDPVVVVCVVVVVVVVLVVLQVPADAAPQCVLACLVAAKWKFPPWKWFDDPVDDIATKIWIKHWGDNNDQKIKIKIWIAHPPPRHTDKIKIDIKHDDGPFQKIWDWMDIPQFKTFIWIDGRDRFKDKTKTPDMDGDPPGDDQAWDIKIKMWGQDPVRKIKMWMWTATPVGPTDTTMITIIDGDDD/DDPPPPDPCPDPDDDDDDDDDPPVPPPPPDPVVVVVVVVVVVVVLVVLQVPADAAPQCVLACLVAAKWKFPPWKWFDDPVDDIATKIWIKHWGDNNDQKIKIKIWIAHPPPRHTDKIKIDIKHDDGPFQKIWDWMDIPLFKTFIWIDGRDRFKDKTKTPDMDGDPPGDDQAWDIKIKMWGQDPVRKIKMWMWTATPVGPTDTTMITIIDGDDD

pLDDT: mean 82.97, std 27.05, range [17.84, 98.94]